Protein AF-0000000084969282 (afdb_homodimer)

pLDDT: mean 76.62, std 29.3, range [14.98, 98.75]

Foldseek 3Di:
DDDDDDDDDDDPDPDDYDDDDDDDPPDPPPPDPPPPPPPPPPPPPPPPPPVVPDDPLRVVLVVLVVVLVVLVVDDQDFDPVLVVCCVVLQWDWDDDAPAQKIWIWHQDPVQRWIKIKIFGLVLLVQQPQPDVVVVVPPDVVVVVVNVVRRWGWMKMWTADPVQQKIKIWIWTQDNNQLFTDTQAIDMGNHVVVQVVCCVPPVDNDDPVDDRHDGLVPDDPVVNVVVVVVCVVSVNGSSVSVSSSSVSVSSVSVNVSVVSVVSSVVSD/DDDDDDDDDDDDDPDDDDDDDDDDDDCPPPPPPPPPPPPPPPVPVPVPPPPPPDDPLRVVLVVLVVVLVVLVVDDQDFDPLLVVCCVPLQWDWDDDAPAQKIW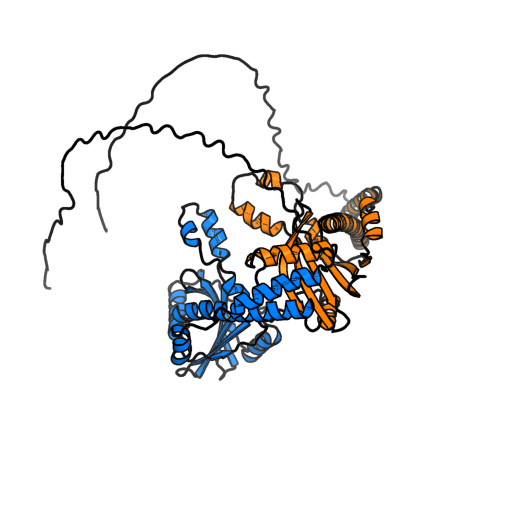IWHQDPVQRKIKIKIFGLVLLQQQPQPVVVVVVPPDVVCNVVNVVSNWGWMKMWTADPVQQKIKIWIWTQHNNQLFTDTFFIDMGNHNVVQVVCCVPPVDNDDPPDDRHDGLVPDDPVVNVVVVVVCVVSVNGSSVSVSSNSVSVSSVSVNVSVVSVVSSVVSD

Solvent-accessible surface area (backbone atoms only — not comparable to full-atom values): 31463 Å² total; per-residue (Å²): 135,84,85,73,89,79,90,81,87,87,78,88,80,81,73,85,88,88,86,89,87,92,78,86,71,82,78,74,80,73,73,76,72,76,77,72,74,71,72,75,69,75,73,67,75,70,71,68,74,68,69,83,85,60,49,58,46,55,55,36,32,52,48,39,49,51,51,45,53,54,57,67,71,46,86,86,71,76,56,66,70,53,55,50,43,41,71,70,70,57,46,41,82,48,72,51,92,67,39,30,51,36,35,35,40,29,72,38,85,89,78,66,28,37,38,36,38,36,38,40,33,68,50,53,68,62,31,79,70,70,67,62,73,62,52,68,53,81,63,64,65,62,42,55,64,52,57,69,65,35,53,19,65,35,35,37,34,42,33,34,75,90,74,34,26,26,44,37,32,42,25,30,36,35,73,87,72,24,35,78,41,69,49,32,50,35,76,34,77,48,33,64,61,48,51,49,37,34,76,74,62,71,45,89,69,60,90,86,52,85,62,54,62,60,39,84,73,47,57,66,69,59,48,51,50,53,51,50,52,34,41,75,72,56,60,39,48,67,45,39,45,40,52,55,53,49,29,53,48,50,48,52,54,50,45,54,53,46,38,53,51,51,35,56,69,50,96,128,88,77,72,91,75,86,85,73,92,81,72,93,70,87,83,79,84,78,94,80,89,76,89,67,82,67,78,76,72,75,76,73,77,74,73,72,74,69,75,67,71,76,59,83,63,75,60,75,63,60,90,86,59,51,73,47,54,55,52,34,52,54,38,52,52,50,44,53,54,55,69,69,46,86,86,70,77,56,66,71,51,55,49,44,42,72,70,68,57,46,40,83,50,70,52,91,96,54,55,58,36,36,35,39,28,70,38,84,88,78,66,27,36,38,36,39,39,38,40,32,67,51,55,69,61,29,78,75,72,62,64,70,60,57,67,55,81,62,63,61,66,46,55,62,50,51,65,59,37,47,22,66,36,37,38,37,42,33,35,74,90,75,34,27,26,44,37,33,42,25,31,36,34,70,90,72,26,36,78,41,71,49,32,48,36,74,35,80,50,32,65,63,47,52,49,38,33,76,73,64,70,44,90,73,63,92,53,44,50,61,51,59,61,38,85,74,46,57,68,68,54,48,52,34,53,52,50,35,35,40,75,71,57,60,38,48,67,46,40,45,40,51,54,54,48,30,53,46,50,48,52,54,50,50,55,53,46,38,54,51,51,37,60,71,50,103

Organism: Candida orthopsilosis (strain 90-125)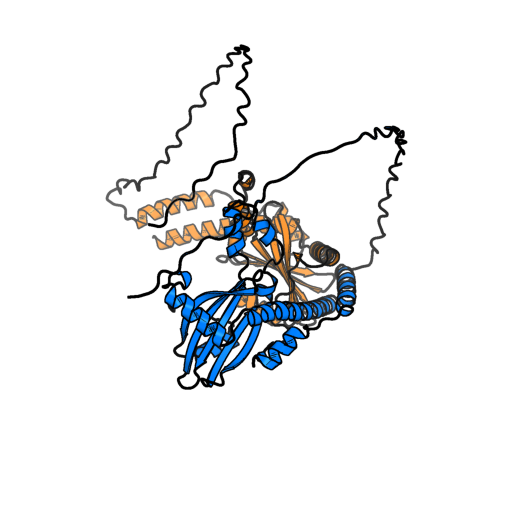 (NCBI:txid1136231)

Sequence (534 aa):
MLKSLPSSLRSVAAKRIATQSSRLRSGTMLKSCPKAITTITTRSFHQTSIMFNQTPESALNEVVKAESKISEAIPNELDQVYQEFLNTSGFEVVSTPGTASVELVKKDADTGNILHVYFDIDEVTDIPTEDLAALESGDLEEEANQLDQLLCNVKILVENPSNNSGLFLNLFLQNTESSFMIDFVNVQEDVRSFIKSIKEENEFIDKFKYQGPKFAELDESLQTEFENYLVAKGIDNELADFIVAFSDYKEEGEYRTWLNAVSKFLNMLKSLPSSLRSVAAKRIATQSSRLRSGTMLKSCPKAITTITTRSFHQTSIMFNQTPESALNEVVKAESKISEAIPNELDQVYQEFLNTSGFEVVSTPGTASVELVKKDADTGNILHVYFDIDEVTDIPTEDLAALESGDLEEEANQLDQLLCNVKILVENPSNNSGLFLNLFLQNTESSFMIDFVNVQEDVRSFIKSIKEENEFIDKFKYQGPKFAELDESLQTEFENYLVAKGIDNELADFIVAFSDYKEEGEYRTWLNAVSKFLN

Nearest PDB structures (foldseek):
  1yqf-assembly2_E  TM=8.263E-01  e=1.723E-11  Leishmania major
  1yqf-assembly1_B  TM=8.469E-01  e=6.839E-11  Leishmania major
  7pkq-assembly1_N  TM=7.859E-01  e=2.700E-09  Chlamydomonas reinhardtii
  8pn5-assembly4_D  TM=2.926E-01  e=3.239E+00  Bacillus cereus
  8pmu-assembly1_A  TM=2.812E-01  e=5.128E+00  Bacillus cereus

InterPro domains:
  IPR003428 Mitochondrial glycoprotein [PF02330] (64-266)
  IPR003428 Mitochondrial glycoprotein [PTHR10826] (8-266)
  IPR036561 Mitochondrial glycoprotein superfamily [G3DSA:3.10.280.10] (51-266)
  IPR036561 Mitochondrial glycoprotein superfamily [SSF54529] (55-267)

Radius of gyration: 33.22 Å; Cα contacts (8 Å, |Δi|>4): 623; chains: 2; bounding box: 79×100×92 Å

Structure (mmCIF, N/CA/C/O backbone):
data_AF-0000000084969282-model_v1
#
loop_
_entity.id
_entity.type
_entity.pdbx_description
1 polymer 'Mam33 mitochondrial acidic matrix protein'
#
loop_
_atom_site.group_PDB
_atom_site.id
_atom_site.type_symbol
_atom_site.label_atom_id
_atom_site.label_alt_id
_atom_site.label_comp_id
_atom_site.label_asym_id
_atom_site.label_entity_id
_atom_site.label_seq_id
_atom_site.pdbx_PDB_ins_code
_atom_site.Cartn_x
_atom_site.Cartn_y
_atom_site.Cartn_z
_atom_site.occupancy
_atom_site.B_iso_or_equiv
_atom_site.auth_seq_id
_atom_site.auth_comp_id
_atom_site.auth_asym_id
_atom_site.auth_atom_id
_atom_site.pdbx_PDB_model_num
ATOM 1 N N . MET A 1 1 ? -34 -64.125 0.809 1 17.28 1 MET A N 1
ATOM 2 C CA . MET A 1 1 ? -34.156 -64.562 2.199 1 17.28 1 MET A CA 1
ATOM 3 C C . MET A 1 1 ? -32.875 -64.312 2.994 1 17.28 1 MET A C 1
ATOM 5 O O . MET A 1 1 ? -32.938 -64.062 4.199 1 17.28 1 MET A O 1
ATOM 9 N N . LEU A 1 2 ? -31.766 -64.625 2.547 1 14.98 2 LEU A N 1
ATOM 10 C CA . LEU A 1 2 ? -30.953 -65.375 3.502 1 14.98 2 LEU A CA 1
ATOM 11 C C . LEU A 1 2 ? -30.281 -64.375 4.5 1 14.98 2 LEU A C 1
ATOM 13 O O . LEU A 1 2 ? -30.141 -63.219 4.227 1 14.98 2 LEU A O 1
ATOM 17 N N . LYS A 1 3 ? -28.812 -64.562 4.695 1 17.89 3 LYS A N 1
ATOM 18 C CA . LYS A 1 3 ? -28.094 -65.062 5.863 1 17.89 3 LYS A CA 1
ATOM 19 C C . LYS A 1 3 ? -27.719 -63.938 6.797 1 17.89 3 LYS A C 1
ATOM 21 O O . LYS A 1 3 ? -27.438 -62.812 6.344 1 17.89 3 LYS A O 1
ATOM 26 N N . SER A 1 4 ? -27.656 -64.125 8.078 1 18.03 4 SER A N 1
ATOM 27 C CA . SER A 1 4 ? -27.703 -63.781 9.5 1 18.03 4 SER A CA 1
ATOM 28 C C . SER A 1 4 ? -26.344 -63.312 10.008 1 18.03 4 SER A C 1
ATOM 30 O O . SER A 1 4 ? -26.172 -63.094 11.203 1 18.03 4 SER A O 1
ATOM 32 N N . LEU A 1 5 ? -25.344 -62.938 9.203 1 20.89 5 LEU A N 1
ATOM 33 C CA . LEU A 1 5 ? -24.109 -63.312 9.875 1 20.89 5 LEU A CA 1
ATOM 34 C C . LEU A 1 5 ? -23.922 -62.531 11.164 1 20.89 5 LEU A C 1
ATOM 36 O O . LEU A 1 5 ? -24.047 -61.312 11.164 1 20.89 5 LEU A O 1
ATOM 40 N N . PRO A 1 6 ? -23.578 -63.219 12.32 1 19.61 6 PRO A N 1
ATOM 41 C CA . PRO A 1 6 ? -23.625 -63.125 13.781 1 19.61 6 PRO A CA 1
ATOM 42 C C . PRO A 1 6 ? -22.609 -62.125 14.32 1 19.61 6 PRO A C 1
ATOM 44 O O . PRO A 1 6 ? -22.984 -61.188 15.055 1 19.61 6 PRO A O 1
ATOM 47 N N . SER A 1 7 ? -21.359 -62.594 14.695 1 18.89 7 SER A N 1
ATOM 48 C CA . SER A 1 7 ? -20.906 -62.844 16.062 1 18.89 7 SER A CA 1
ATOM 49 C C . SER A 1 7 ? -20.172 -61.625 16.641 1 18.89 7 SER A C 1
ATOM 51 O O . SER A 1 7 ? -19.797 -60.719 15.898 1 18.89 7 SER A O 1
ATOM 53 N N . SER A 1 8 ? -19.172 -61.781 17.719 1 17.62 8 SER A N 1
ATOM 54 C CA . SER A 1 8 ? -18.938 -61.594 19.156 1 17.62 8 SER A CA 1
ATOM 55 C C . SER A 1 8 ? -17.781 -60.656 19.406 1 17.62 8 SER A C 1
ATOM 57 O O . SER A 1 8 ? -17.734 -59.969 20.438 1 17.62 8 SER A O 1
ATOM 59 N N . LEU A 1 9 ? -16.609 -60.531 18.578 1 17.75 9 LEU A N 1
ATOM 60 C CA . LEU A 1 9 ? -15.414 -60.75 19.375 1 17.75 9 LEU A CA 1
ATOM 61 C C . LEU A 1 9 ? -15.148 -59.562 20.297 1 17.75 9 LEU A C 1
ATOM 63 O O . LEU A 1 9 ? -15.648 -58.469 20.078 1 17.75 9 LEU A O 1
ATOM 67 N N . ARG A 1 10 ? -13.734 -59.312 20.688 1 17.91 10 ARG A N 1
ATOM 68 C CA . ARG A 1 10 ? -12.844 -59.406 21.828 1 17.91 10 ARG A CA 1
ATOM 69 C C . ARG A 1 10 ? -12.609 -58.031 22.453 1 17.91 10 ARG A C 1
ATOM 71 O O . ARG A 1 10 ? -12.5 -57.031 21.734 1 17.91 10 ARG A O 1
ATOM 78 N N . SER A 1 11 ? -12.617 -57.906 23.859 1 19.11 11 SER A N 1
ATOM 79 C CA . SER A 1 11 ? -12.68 -57.188 25.125 1 19.11 11 SER A CA 1
ATOM 80 C C . SER A 1 11 ? -11.352 -56.5 25.438 1 19.11 11 SER A C 1
ATOM 82 O O . SER A 1 11 ? -11.055 -56.219 26.609 1 19.11 11 SER A O 1
ATOM 84 N N . VAL A 1 12 ? -10.586 -55.844 24.484 1 19.59 12 VAL A N 1
ATOM 85 C CA . VAL A 1 12 ? -9.188 -55.594 24.797 1 19.59 12 VAL A CA 1
ATOM 86 C C . VAL A 1 12 ? -9.086 -54.688 26.047 1 19.59 12 VAL A C 1
ATOM 88 O O . VAL A 1 12 ? -9.586 -53.562 26.062 1 19.59 12 VAL A O 1
ATOM 91 N N . ALA A 1 13 ? -8.695 -55.281 27.25 1 17.56 13 ALA A N 1
ATOM 92 C CA . ALA A 1 13 ? -8.523 -55.031 28.688 1 17.56 13 ALA A CA 1
ATOM 93 C C . ALA A 1 13 ? -7.422 -54 28.938 1 17.56 13 ALA A C 1
ATOM 95 O O . ALA A 1 13 ? -6.25 -54.25 28.656 1 17.56 13 ALA A O 1
ATOM 96 N N . ALA A 1 14 ? -7.582 -52.656 28.953 1 17.25 14 ALA A N 1
ATOM 97 C CA . ALA A 1 14 ? -6.766 -51.469 29.188 1 17.25 14 ALA A CA 1
ATOM 98 C C . ALA A 1 14 ? -6.191 -51.469 30.594 1 17.25 14 ALA A C 1
ATOM 100 O O . ALA A 1 14 ? -5.57 -50.469 31.016 1 17.25 14 ALA A O 1
ATOM 101 N N . LYS A 1 15 ? -6.621 -52.312 31.578 1 16.92 15 LYS A N 1
ATOM 102 C CA . LYS A 1 15 ? -6.664 -51.688 32.906 1 16.92 15 LYS A CA 1
ATOM 103 C C . LYS A 1 15 ? -5.262 -51.406 33.438 1 16.92 15 LYS A C 1
ATOM 105 O O . LYS A 1 15 ? -5.027 -50.375 34.062 1 16.92 15 LYS A O 1
ATOM 110 N N . ARG A 1 16 ? -4.234 -52.438 33.5 1 17.81 16 ARG A N 1
ATOM 111 C CA . ARG A 1 16 ? -3.916 -52.781 34.875 1 17.81 16 ARG A CA 1
ATOM 112 C C . ARG A 1 16 ? -2.996 -51.75 35.5 1 17.81 16 ARG A C 1
ATOM 114 O O . ARG A 1 16 ? -2.465 -50.875 34.812 1 17.81 16 ARG A O 1
ATOM 121 N N . ILE A 1 17 ? -1.659 -52.219 36.062 1 16.92 17 ILE A N 1
ATOM 122 C CA . ILE A 1 17 ? -1.224 -52.562 37.406 1 16.92 17 ILE A CA 1
ATOM 123 C C . ILE A 1 17 ? -0.337 -51.438 37.969 1 16.92 17 ILE A C 1
ATOM 125 O O . ILE A 1 17 ? 0.242 -50.656 37.188 1 16.92 17 ILE A O 1
ATOM 129 N N . ALA A 1 18 ? 0.664 -51.906 38.969 1 17.53 18 ALA A N 1
ATOM 130 C CA . ALA A 1 18 ? 0.952 -51.844 40.375 1 17.53 18 ALA A CA 1
ATOM 131 C C . ALA A 1 18 ? 2 -50.781 40.688 1 17.53 18 ALA A C 1
ATOM 133 O O . ALA A 1 18 ? 1.861 -49.625 40.281 1 17.53 18 ALA A O 1
ATOM 134 N N . THR A 1 19 ? 3.242 -51.312 41.25 1 16.89 19 THR A N 1
ATOM 135 C CA . THR A 1 19 ? 3.721 -51.281 42.625 1 16.89 19 THR A CA 1
ATOM 136 C C . THR A 1 19 ? 4.754 -50.156 42.812 1 16.89 19 THR A C 1
ATOM 138 O O . THR A 1 19 ? 4.641 -49.375 43.719 1 16.89 19 THR A O 1
ATOM 141 N N . GLN A 1 20 ? 6.211 -50.5 42.781 1 16.86 20 GLN A N 1
ATOM 142 C CA . GLN A 1 20 ? 7.031 -50.594 43.969 1 16.86 20 GLN A CA 1
ATOM 143 C C . GLN A 1 20 ? 7.691 -49.25 44.281 1 16.86 20 GLN A C 1
ATOM 145 O O . GLN A 1 20 ? 7.742 -48.344 43.406 1 16.86 20 GLN A O 1
ATOM 150 N N . SER A 1 21 ? 9.211 -49.281 44.719 1 17.48 21 SER A N 1
ATOM 151 C CA . SER A 1 21 ? 9.914 -49.156 45.969 1 17.48 21 SER A CA 1
ATOM 152 C C . SER A 1 21 ? 10.539 -47.75 46.125 1 17.48 21 SER A C 1
ATOM 154 O O . SER A 1 21 ? 9.836 -46.75 46.094 1 17.48 21 SER A O 1
ATOM 156 N N . SER A 1 22 ? 12.031 -47.75 46.188 1 17.64 22 SER A N 1
ATOM 157 C CA . SER A 1 22 ? 12.93 -47.469 47.312 1 17.64 22 SER A CA 1
ATOM 158 C C . SER A 1 22 ? 13.297 -46 47.375 1 17.64 22 SER A C 1
ATOM 160 O O . SER A 1 22 ? 13.102 -45.25 46.406 1 17.64 22 SER A O 1
ATOM 162 N N . ARG A 1 23 ? 14.555 -45.75 48.219 1 18.66 23 ARG A N 1
ATOM 163 C CA . ARG A 1 23 ? 15.008 -45.031 49.406 1 18.66 23 ARG A CA 1
ATOM 164 C C . ARG A 1 23 ? 15.648 -43.688 49 1 18.66 23 ARG A C 1
ATOM 166 O O . ARG A 1 23 ? 15.586 -42.719 49.75 1 18.66 23 ARG A O 1
ATOM 173 N N . LEU A 1 24 ? 16.641 -43.688 48.031 1 18.84 24 LEU A N 1
ATOM 174 C CA . LEU A 1 24 ? 17.922 -43.188 48.5 1 18.84 24 LEU A CA 1
ATOM 175 C C . LEU A 1 24 ? 17.875 -41.656 48.656 1 18.84 24 LEU A C 1
ATOM 177 O O . LEU A 1 24 ? 17.469 -40.969 47.75 1 18.84 24 LEU A O 1
ATOM 181 N N . ARG A 1 25 ? 18.125 -41.219 49.938 1 19.2 25 ARG A N 1
ATOM 182 C CA . ARG A 1 25 ? 18.109 -39.969 50.719 1 19.2 25 ARG A CA 1
ATOM 183 C C . ARG A 1 25 ? 19.219 -39.031 50.25 1 19.2 25 ARG A C 1
ATOM 185 O O . ARG A 1 25 ? 19.531 -38.031 50.906 1 19.2 25 ARG A O 1
ATOM 192 N N . SER A 1 26 ? 19.875 -39.281 49.031 1 21.42 26 SER A N 1
ATOM 193 C CA . SER A 1 26 ? 21.188 -38.625 49.125 1 21.42 26 SER A CA 1
ATOM 194 C C . SER A 1 26 ? 21.047 -37.156 49.5 1 21.42 26 SER A C 1
ATOM 196 O O . SER A 1 26 ? 20 -36.562 49.281 1 21.42 26 SER A O 1
ATOM 198 N N . GLY A 1 27 ? 22.172 -36.719 50.312 1 20.98 27 GLY A N 1
ATOM 199 C CA . GLY A 1 27 ? 22.656 -35.656 51.188 1 20.98 27 GLY A CA 1
ATOM 200 C C . GLY A 1 27 ? 22.734 -34.312 50.5 1 20.98 27 GLY A C 1
ATOM 201 O O . GLY A 1 27 ? 23.062 -34.25 49.312 1 20.98 27 GLY A O 1
ATOM 202 N N . THR A 1 28 ? 22.047 -33.375 51.094 1 23.94 28 THR A N 1
ATOM 203 C CA . THR A 1 28 ? 21.688 -31.984 50.781 1 23.94 28 THR A CA 1
ATOM 204 C C . THR A 1 28 ? 22.922 -31.094 50.844 1 23.94 28 THR A C 1
ATOM 206 O O . THR A 1 28 ? 22.812 -29.875 50.844 1 23.94 28 THR A O 1
ATOM 209 N N . MET A 1 29 ? 24.219 -31.656 50.406 1 23.62 29 MET A N 1
ATOM 210 C CA . MET A 1 29 ? 25.25 -30.703 50.781 1 23.62 29 MET A CA 1
ATOM 211 C C . MET A 1 29 ? 24.938 -29.328 50.188 1 23.62 29 MET A C 1
ATOM 213 O O . MET A 1 29 ? 24.641 -29.203 49 1 23.62 29 MET A O 1
ATOM 217 N N . LEU A 1 30 ? 24.547 -28.469 51.062 1 25.11 30 LEU A N 1
ATOM 218 C CA . LEU A 1 30 ? 24.188 -27.062 50.969 1 25.11 30 LEU A CA 1
ATOM 219 C C . LEU A 1 30 ? 25.359 -26.234 50.469 1 25.11 30 LEU A C 1
ATOM 221 O O . LEU A 1 30 ? 26.344 -26.031 51.188 1 25.11 30 LEU A O 1
ATOM 225 N N . LYS A 1 31 ? 26.031 -26.703 49.344 1 23.48 31 LYS A N 1
ATOM 226 C CA . LYS A 1 31 ? 27.188 -25.906 48.969 1 23.48 31 LYS A CA 1
ATOM 227 C C . LYS A 1 31 ? 26.859 -24.422 48.969 1 23.48 31 LYS A C 1
ATOM 229 O O . LYS A 1 31 ? 25.797 -24.016 48.5 1 23.48 31 LYS A O 1
ATOM 234 N N . SER A 1 32 ? 27.531 -23.719 49.875 1 26.09 32 SER A N 1
ATOM 235 C CA . SER A 1 32 ? 27.641 -22.297 50.188 1 26.09 32 SER A CA 1
ATOM 236 C C . SER A 1 32 ? 27.953 -21.484 48.938 1 26.09 32 SER A C 1
ATOM 238 O O . SER A 1 32 ? 28.906 -21.781 48.219 1 26.09 32 SER A O 1
ATOM 240 N N . CYS A 1 33 ? 26.984 -21.109 48.219 1 26.92 33 CYS A N 1
ATOM 241 C CA . CYS A 1 33 ? 27.125 -20.328 47 1 26.92 33 CYS A CA 1
ATOM 242 C C . CYS A 1 33 ? 27.922 -19.047 47.25 1 26.92 33 CYS A C 1
ATOM 244 O O . CYS A 1 33 ? 27.516 -18.219 48.062 1 26.92 33 CYS A O 1
ATOM 246 N N . PRO A 1 34 ? 29.312 -19.203 47.156 1 28.44 34 PRO A N 1
ATOM 247 C CA . PRO A 1 34 ? 30.062 -17.953 47.344 1 28.44 34 PRO A CA 1
ATOM 248 C C . PRO A 1 34 ? 29.469 -16.781 46.562 1 28.44 34 PRO A C 1
ATOM 250 O O . PRO A 1 34 ? 28.859 -16.984 45.5 1 28.44 34 PRO A O 1
ATOM 253 N N . LYS A 1 35 ? 29.047 -15.766 47.312 1 27.69 35 LYS A N 1
ATOM 254 C CA . LYS A 1 35 ? 28.547 -14.469 46.906 1 27.69 35 LYS A CA 1
ATOM 255 C C . LYS A 1 35 ? 29.516 -13.781 45.938 1 27.69 35 LYS A C 1
ATOM 257 O O . LYS A 1 35 ? 30.578 -13.32 46.375 1 27.69 35 LYS A O 1
ATOM 262 N N . ALA A 1 36 ? 29.969 -14.5 44.812 1 29.56 36 ALA A N 1
ATOM 263 C CA . ALA A 1 36 ? 30.828 -13.719 43.938 1 29.56 36 ALA A CA 1
ATOM 264 C C . ALA A 1 36 ? 30.281 -12.312 43.719 1 29.56 36 ALA A C 1
ATOM 266 O O . ALA A 1 36 ? 29.109 -12.141 43.375 1 29.56 36 ALA A O 1
ATOM 267 N N . ILE A 1 37 ? 30.766 -11.406 44.5 1 30.38 37 ILE A N 1
ATOM 268 C CA . ILE A 1 37 ? 30.625 -9.961 44.344 1 30.38 37 ILE A CA 1
ATOM 269 C C . ILE A 1 37 ? 30.859 -9.578 42.875 1 30.38 37 ILE A C 1
ATOM 271 O O . ILE A 1 37 ? 31.938 -9.805 42.344 1 30.38 37 ILE A O 1
ATOM 275 N N . THR A 1 38 ? 29.906 -10.023 42.031 1 29.92 38 THR A N 1
ATOM 276 C CA . THR A 1 38 ? 30.062 -9.578 40.656 1 29.92 38 THR A CA 1
ATOM 277 C C . THR A 1 38 ? 30.328 -8.078 40.594 1 29.92 38 THR A C 1
ATOM 279 O O . THR A 1 38 ? 29.516 -7.285 41.094 1 29.92 38 THR A O 1
ATOM 282 N N . THR A 1 39 ? 31.609 -7.77 40.781 1 33.53 39 THR A N 1
ATOM 283 C CA . THR A 1 39 ? 32.031 -6.41 40.438 1 33.53 39 THR A CA 1
ATOM 284 C C . THR A 1 39 ? 31.359 -5.926 39.156 1 33.53 39 THR A C 1
ATOM 286 O O . THR A 1 39 ? 31.391 -6.605 38.156 1 33.53 39 THR A O 1
ATOM 289 N N . ILE A 1 40 ? 30.297 -5.23 39.375 1 31.69 40 ILE A N 1
ATOM 290 C CA . ILE A 1 40 ? 29.656 -4.48 38.281 1 31.69 40 ILE A CA 1
ATOM 291 C C . ILE A 1 40 ? 30.703 -3.66 37.531 1 31.69 40 ILE A C 1
ATOM 293 O O . ILE A 1 40 ? 31.281 -2.725 38.094 1 31.69 40 ILE A O 1
ATOM 297 N N . THR A 1 41 ? 31.672 -4.379 36.875 1 33.47 41 THR A N 1
ATOM 298 C CA . THR A 1 41 ? 32.438 -3.518 35.969 1 33.47 41 THR A CA 1
ATOM 299 C C . THR A 1 41 ? 31.531 -2.59 35.188 1 33.47 41 THR A C 1
ATOM 301 O O . THR A 1 41 ? 30.562 -3.039 34.594 1 33.47 41 THR A O 1
ATOM 304 N N . THR A 1 42 ? 31.391 -1.4 35.688 1 31.56 42 THR A N 1
ATOM 305 C CA . THR A 1 42 ? 30.828 -0.305 34.906 1 31.56 42 THR A CA 1
ATOM 306 C C . THR A 1 42 ? 31.391 -0.292 33.5 1 31.56 42 THR A C 1
ATOM 308 O O . THR A 1 42 ? 32.594 -0.113 33.312 1 31.56 42 THR A O 1
ATOM 311 N N . ARG A 1 43 ? 30.906 -1.253 32.688 1 33.34 43 ARG A N 1
ATOM 312 C CA . ARG A 1 43 ? 31.234 -1.136 31.281 1 33.34 43 ARG A CA 1
ATOM 313 C C . ARG A 1 43 ? 31.172 0.317 30.812 1 33.34 43 ARG A C 1
ATOM 315 O O . ARG A 1 43 ? 30.156 0.982 30.984 1 33.34 43 ARG A O 1
ATOM 322 N N . SER A 1 44 ? 32.312 0.951 30.938 1 34.28 44 SER A N 1
ATOM 323 C CA . SER A 1 44 ? 32.5 2.227 30.25 1 34.28 44 SER A CA 1
ATOM 324 C C . SER A 1 44 ? 31.891 2.195 28.844 1 34.28 44 SER A C 1
ATOM 326 O O . SER A 1 44 ? 32.125 1.243 28.094 1 34.28 44 SER A O 1
ATOM 328 N N . PHE A 1 45 ? 30.719 2.676 28.734 1 34.81 45 PHE A N 1
ATOM 329 C CA . PHE A 1 45 ? 30.219 2.955 27.406 1 34.81 45 PHE A CA 1
ATOM 330 C C . PHE A 1 45 ? 31.328 3.477 26.5 1 34.81 45 PHE A C 1
ATOM 332 O O . PHE A 1 45 ? 31.812 4.594 26.688 1 34.81 45 PHE A O 1
ATOM 339 N N . HIS A 1 46 ? 32.219 2.584 26.141 1 33.31 46 HIS A N 1
ATOM 340 C CA . HIS A 1 46 ? 33.062 3.02 25.016 1 33.31 46 HIS A CA 1
ATOM 341 C C . HIS A 1 46 ? 32.219 3.801 24 1 33.31 46 HIS A C 1
ATOM 343 O O . HIS A 1 46 ? 31.25 3.285 23.453 1 33.31 46 HIS A O 1
ATOM 349 N N . GLN A 1 47 ? 32 5.016 24.219 1 32.47 47 GLN A N 1
ATOM 350 C CA . GLN A 1 47 ? 31.625 5.855 23.094 1 32.47 47 GLN A CA 1
ATOM 351 C C . GLN A 1 47 ? 32.406 5.5 21.844 1 32.47 47 GLN A C 1
ATOM 353 O O . GLN A 1 47 ? 33.625 5.746 21.766 1 32.47 47 GLN A O 1
ATOM 358 N N . THR A 1 48 ? 32.312 4.285 21.266 1 36.12 48 THR A N 1
ATOM 359 C CA . THR A 1 48 ? 32.844 4.211 19.922 1 36.12 48 THR A CA 1
ATOM 360 C C . THR A 1 48 ? 32.844 5.586 19.25 1 36.12 48 THR A C 1
ATOM 362 O O . THR A 1 48 ? 31.844 6.312 19.344 1 36.12 48 THR A O 1
ATOM 365 N N . SER A 1 49 ? 33.938 6.184 19.078 1 37.16 49 SER A N 1
ATOM 366 C CA . SER A 1 49 ? 34.156 7.336 18.203 1 37.16 49 SER A CA 1
ATOM 367 C C . SER A 1 49 ? 33.188 7.297 17 1 37.16 49 SER A C 1
ATOM 369 O O . SER A 1 49 ? 33.188 6.328 16.234 1 37.16 49 SER A O 1
ATOM 371 N N . ILE A 1 50 ? 31.938 7.641 17.094 1 41.75 50 ILE A N 1
ATOM 372 C CA . ILE A 1 50 ? 31.203 8.047 15.898 1 41.75 50 ILE A CA 1
ATOM 373 C C . ILE A 1 50 ? 32.188 8.492 14.812 1 41.75 50 ILE A C 1
ATOM 375 O O . ILE A 1 50 ? 32.969 9.43 15.016 1 41.75 50 ILE A O 1
ATOM 379 N N . MET A 1 51 ? 32.875 7.727 14.242 1 41.5 51 MET A N 1
ATOM 380 C CA . MET A 1 51 ? 33.656 8.227 13.117 1 41.5 51 MET A CA 1
ATOM 381 C C . MET A 1 51 ? 33.031 9.5 12.547 1 41.5 51 MET A C 1
ATOM 383 O O . MET A 1 51 ? 31.906 9.492 12.086 1 41.5 51 MET A O 1
ATOM 387 N N . PHE A 1 52 ? 33.188 10.664 13.055 1 50.75 52 PHE A N 1
ATOM 388 C CA . PHE A 1 52 ? 32.875 12.086 12.93 1 50.75 52 PHE A CA 1
ATOM 389 C C . PHE A 1 52 ? 32.5 12.43 11.5 1 50.75 52 PHE A C 1
ATOM 391 O O . PHE A 1 52 ? 31.625 13.281 11.281 1 50.75 52 PHE A O 1
ATOM 398 N N . ASN A 1 53 ? 33.188 11.789 10.398 1 64.31 53 ASN A N 1
ATOM 399 C CA . ASN A 1 53 ? 33.125 12.344 9.047 1 64.31 53 ASN A CA 1
ATOM 400 C C . ASN A 1 53 ? 32.125 11.57 8.188 1 64.31 53 ASN A C 1
ATOM 402 O O . ASN A 1 53 ? 32.156 11.68 6.957 1 64.31 53 ASN A O 1
ATOM 406 N N . GLN A 1 54 ? 31.344 10.695 8.812 1 88.19 54 GLN A N 1
ATOM 407 C CA . GLN A 1 54 ? 30.516 9.914 7.902 1 88.19 54 GLN A CA 1
ATOM 408 C C . GLN A 1 54 ? 29.141 10.555 7.723 1 88.19 54 GLN A C 1
ATOM 410 O O . GLN A 1 54 ? 28.484 10.906 8.703 1 88.19 54 GLN A O 1
ATOM 415 N N . THR A 1 55 ? 28.797 10.75 6.578 1 95.31 55 THR A N 1
ATOM 416 C CA . THR A 1 55 ? 27.469 11.281 6.266 1 95.31 55 THR A CA 1
ATOM 417 C C . THR A 1 55 ? 26.391 10.234 6.539 1 95.31 55 THR A C 1
ATOM 419 O O . THR A 1 55 ? 26.688 9.039 6.586 1 95.31 55 THR A O 1
ATOM 422 N N . PRO A 1 56 ? 25.188 10.648 6.82 1 96.62 56 PRO A N 1
ATOM 423 C CA . PRO A 1 56 ? 24.094 9.695 6.988 1 96.62 56 PRO A CA 1
ATOM 424 C C . PRO A 1 56 ? 23.969 8.727 5.816 1 96.62 56 PRO A C 1
ATOM 426 O O . PRO A 1 56 ? 23.672 7.547 6.012 1 96.62 56 PRO A O 1
ATOM 429 N N . GLU A 1 57 ? 24.203 9.188 4.609 1 97.31 57 GLU A N 1
ATOM 430 C CA . GLU A 1 57 ? 24.141 8.352 3.418 1 97.31 57 GLU A CA 1
ATOM 431 C C . GLU A 1 57 ? 25.188 7.234 3.48 1 97.31 57 GLU A C 1
ATOM 433 O O . GLU A 1 57 ? 24.875 6.074 3.217 1 97.31 57 GLU A O 1
ATOM 438 N N . SER A 1 58 ? 26.406 7.625 3.822 1 97.38 58 SER A N 1
ATOM 439 C CA . SER A 1 58 ? 27.5 6.656 3.842 1 97.38 58 SER A CA 1
ATOM 440 C C . SER A 1 58 ? 27.297 5.625 4.945 1 97.38 58 SER A C 1
ATOM 442 O O . SER A 1 58 ? 27.625 4.445 4.766 1 97.38 58 SER A O 1
ATOM 444 N N . ALA A 1 59 ? 26.797 6.094 6.059 1 97.62 59 ALA A N 1
ATOM 445 C CA . ALA A 1 59 ? 26.547 5.18 7.168 1 97.62 59 ALA A CA 1
ATOM 446 C C . ALA A 1 59 ? 25.484 4.141 6.789 1 97.62 59 ALA A C 1
ATOM 448 O O . ALA A 1 59 ? 25.688 2.943 7.008 1 97.62 59 ALA A O 1
ATOM 449 N N . LEU A 1 60 ? 24.391 4.57 6.23 1 98.31 60 LEU A N 1
ATOM 450 C CA . LEU A 1 60 ? 23.328 3.666 5.797 1 98.31 60 LEU A CA 1
ATOM 451 C C . LEU A 1 60 ? 23.828 2.742 4.688 1 98.31 60 LEU A C 1
ATOM 453 O O . LEU A 1 60 ? 23.547 1.54 4.707 1 98.31 60 LEU A O 1
ATOM 457 N N . ASN A 1 61 ? 24.594 3.246 3.801 1 98.38 61 ASN A N 1
ATOM 458 C CA . ASN A 1 61 ? 25.094 2.453 2.682 1 98.38 61 ASN A CA 1
ATOM 459 C C . ASN A 1 61 ? 26.016 1.332 3.154 1 98.38 61 ASN A C 1
ATOM 461 O O . ASN A 1 61 ? 26.016 0.245 2.574 1 98.38 61 ASN A O 1
ATOM 465 N N . GLU A 1 62 ? 26.781 1.653 4.152 1 98.25 62 GLU A N 1
ATOM 466 C CA . GLU A 1 62 ? 27.672 0.625 4.691 1 98.25 62 GLU A CA 1
ATOM 467 C C . GLU A 1 62 ? 26.875 -0.577 5.195 1 98.25 62 GLU A C 1
ATOM 469 O O . GLU A 1 62 ? 27.25 -1.724 4.934 1 98.25 62 GLU A O 1
ATOM 474 N N . VAL A 1 63 ? 25.797 -0.296 5.902 1 98.5 63 VAL A N 1
ATOM 475 C CA . VAL A 1 63 ? 24.953 -1.363 6.441 1 98.5 63 VAL A CA 1
ATOM 476 C C . VAL A 1 63 ? 24.266 -2.104 5.301 1 98.5 63 VAL A C 1
ATOM 478 O O . VAL A 1 63 ? 24.156 -3.332 5.324 1 98.5 63 VAL A O 1
ATOM 481 N N . VAL A 1 64 ? 23.781 -1.388 4.301 1 98.62 64 VAL A N 1
ATOM 482 C CA . VAL A 1 64 ? 23.125 -1.967 3.137 1 98.62 64 VAL A CA 1
ATOM 483 C C . VAL A 1 64 ? 24.078 -2.891 2.396 1 98.62 64 VAL A C 1
ATOM 485 O O . VAL A 1 64 ? 23.719 -4.012 2.031 1 98.62 64 VAL A O 1
ATOM 488 N N . LYS A 1 65 ? 25.312 -2.422 2.25 1 98.31 65 LYS A N 1
ATOM 489 C CA . LYS A 1 65 ? 26.312 -3.215 1.556 1 98.31 65 LYS A CA 1
ATOM 490 C C . LYS A 1 65 ? 26.641 -4.484 2.332 1 98.31 65 LYS A C 1
ATOM 492 O O . LYS A 1 65 ? 26.828 -5.551 1.741 1 98.31 65 LYS A O 1
ATOM 497 N N . ALA A 1 66 ? 26.75 -4.324 3.59 1 98.06 66 ALA A N 1
ATOM 498 C CA . ALA A 1 66 ? 27 -5.5 4.422 1 98.06 66 ALA A CA 1
ATOM 499 C C . ALA A 1 66 ? 25.891 -6.527 4.273 1 98.06 66 ALA A C 1
ATOM 501 O O . ALA A 1 66 ? 26.156 -7.723 4.129 1 98.06 66 ALA A O 1
ATOM 502 N N . GLU A 1 67 ? 24.641 -6.074 4.348 1 98 67 GLU A N 1
ATOM 503 C CA . GLU A 1 67 ? 23.5 -6.953 4.184 1 98 67 GLU A CA 1
ATOM 504 C C . GLU A 1 67 ? 23.484 -7.59 2.795 1 98 67 GLU A C 1
ATOM 506 O O . GLU A 1 67 ? 23.156 -8.773 2.652 1 98 67 GLU A O 1
ATOM 511 N N . SER A 1 68 ? 23.859 -6.836 1.784 1 98 68 SER A N 1
ATOM 512 C CA . SER A 1 68 ? 23.922 -7.344 0.418 1 98 68 SER A CA 1
ATOM 513 C C . SER A 1 68 ? 24.906 -8.492 0.294 1 98 68 SER A C 1
ATOM 515 O O . SER A 1 68 ? 24.625 -9.516 -0.334 1 98 68 SER A O 1
ATOM 517 N N . LYS A 1 69 ? 26.047 -8.336 0.938 1 97.81 69 LYS A N 1
ATOM 518 C CA . LYS A 1 69 ? 27.062 -9.383 0.907 1 97.81 69 LYS A CA 1
ATOM 519 C C . LYS A 1 69 ? 26.547 -10.664 1.567 1 97.81 69 LYS A C 1
ATOM 521 O O . LYS A 1 69 ? 26.766 -11.758 1.047 1 97.81 69 LYS A O 1
ATOM 526 N N . ILE A 1 70 ? 25.859 -10.492 2.629 1 96.75 70 ILE A N 1
ATOM 527 C CA . ILE A 1 70 ? 25.312 -11.633 3.359 1 96.75 70 ILE A CA 1
ATOM 528 C C . ILE A 1 70 ? 24.266 -12.352 2.5 1 96.75 70 ILE A C 1
ATOM 530 O O . ILE A 1 70 ? 24.297 -13.578 2.375 1 96.75 70 ILE A O 1
ATOM 534 N N . SER A 1 71 ? 23.328 -11.609 1.954 1 95.88 71 SER A N 1
ATOM 535 C CA . SER A 1 71 ? 22.266 -12.18 1.148 1 95.88 71 SER A CA 1
ATOM 536 C C . SER A 1 71 ? 22.812 -12.898 -0.078 1 95.88 71 SER A C 1
ATOM 538 O O . SER A 1 71 ? 22.297 -13.953 -0.464 1 95.88 71 SER A O 1
ATOM 540 N N . GLU A 1 72 ? 23.875 -12.359 -0.646 1 95.75 72 GLU A N 1
ATOM 541 C CA . GLU A 1 72 ? 24.453 -12.93 -1.861 1 95.75 72 GLU A CA 1
ATOM 542 C C . GLU A 1 72 ? 25.188 -14.234 -1.568 1 95.75 72 GLU A C 1
ATOM 544 O O . GLU A 1 72 ? 25.312 -15.086 -2.449 1 95.75 72 GLU A O 1
ATOM 549 N N . ALA A 1 73 ? 25.609 -14.344 -0.368 1 96.44 73 ALA A N 1
ATOM 550 C CA . ALA A 1 73 ? 26.359 -15.539 0.015 1 96.44 73 ALA A CA 1
ATOM 551 C C . ALA A 1 73 ? 25.438 -16.734 0.201 1 96.44 73 ALA A C 1
ATOM 553 O O . ALA A 1 73 ? 25.891 -17.891 0.191 1 96.44 73 ALA A O 1
ATOM 554 N N . ILE A 1 74 ? 24.203 -16.484 0.422 1 95.44 74 ILE A N 1
ATOM 555 C CA . ILE A 1 74 ? 23.219 -17.547 0.62 1 95.44 74 ILE A CA 1
ATOM 556 C C . ILE A 1 74 ? 22.547 -17.891 -0.712 1 95.44 74 ILE A C 1
ATOM 558 O O . ILE A 1 74 ? 21.969 -17.031 -1.37 1 95.44 74 ILE A O 1
ATOM 562 N N . PRO A 1 75 ? 22.625 -19.078 -1.072 1 95.94 75 PRO A N 1
ATOM 563 C CA . PRO A 1 75 ? 22 -19.453 -2.346 1 95.94 75 PRO A CA 1
ATOM 564 C C . PRO A 1 75 ? 20.484 -19.25 -2.346 1 95.94 75 PRO A C 1
ATOM 566 O O . PRO A 1 75 ? 19.828 -19.469 -1.327 1 95.94 75 PRO A O 1
ATOM 569 N N . ASN A 1 76 ? 19.969 -18.719 -3.416 1 96.44 76 ASN A N 1
ATOM 570 C CA . ASN A 1 76 ? 18.547 -18.547 -3.65 1 96.44 76 ASN A CA 1
ATOM 571 C C . ASN A 1 76 ? 18.078 -19.359 -4.855 1 96.44 76 ASN A C 1
ATOM 573 O O . ASN A 1 76 ? 18.141 -18.875 -5.992 1 96.44 76 ASN A O 1
ATOM 577 N N . GLU A 1 77 ? 17.609 -20.562 -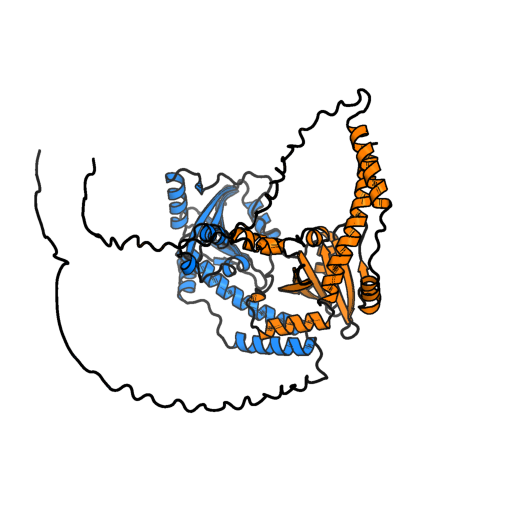4.531 1 96 77 GLU A N 1
ATOM 578 C CA . GLU A 1 77 ? 17.125 -21.453 -5.582 1 96 77 GLU A CA 1
ATOM 579 C C . GLU A 1 77 ? 15.773 -22.062 -5.219 1 96 77 GLU A C 1
ATOM 581 O O . GLU A 1 77 ? 15.492 -22.297 -4.043 1 96 77 GLU A O 1
ATOM 586 N N . LEU A 1 78 ? 15.031 -22.219 -6.25 1 96.19 78 LEU A N 1
ATOM 587 C CA . LEU A 1 78 ? 13.781 -22.953 -6.055 1 96.19 78 LEU A CA 1
ATOM 588 C C . LEU A 1 78 ? 14.039 -24.438 -5.867 1 96.19 78 LEU A C 1
ATOM 590 O O . LEU A 1 78 ? 14.75 -25.062 -6.668 1 96.19 78 LEU A O 1
ATOM 594 N N . ASP A 1 79 ? 13.461 -25.031 -4.848 1 96.12 79 ASP A N 1
ATOM 595 C CA . ASP A 1 79 ? 13.656 -26.453 -4.566 1 96.12 79 ASP A CA 1
ATOM 596 C C . ASP A 1 79 ? 13.281 -27.312 -5.773 1 96.12 79 ASP A C 1
ATOM 598 O O . ASP A 1 79 ? 12.359 -26.969 -6.52 1 96.12 79 ASP A O 1
ATOM 602 N N . GLN A 1 80 ? 13.867 -28.453 -5.836 1 97 80 GLN A N 1
ATOM 603 C CA . GLN A 1 80 ? 13.703 -29.344 -6.969 1 97 80 GLN A CA 1
ATOM 604 C C . GLN A 1 80 ? 12.266 -29.844 -7.074 1 97 80 GLN A C 1
ATOM 606 O O . GLN A 1 80 ? 11.742 -30.031 -8.18 1 97 80 GLN A O 1
ATOM 611 N N . VAL A 1 81 ? 11.672 -30 -6 1 97.19 81 VAL A N 1
ATOM 612 C CA . VAL A 1 81 ? 10.305 -30.516 -5.988 1 97.19 81 VAL A CA 1
ATOM 613 C C . VAL A 1 81 ? 9.391 -29.562 -6.746 1 97.19 81 VAL A C 1
ATOM 615 O O . VAL A 1 81 ? 8.477 -29.984 -7.457 1 97.19 81 VAL A O 1
ATOM 618 N N . TYR A 1 82 ? 9.672 -28.312 -6.645 1 97.12 82 TYR A N 1
ATOM 619 C CA . TYR A 1 82 ? 8.812 -27.328 -7.289 1 97.12 82 TYR A CA 1
ATOM 620 C C . TYR A 1 82 ? 9.203 -27.141 -8.75 1 97.12 82 TYR A C 1
ATOM 622 O O . TYR A 1 82 ? 8.352 -26.812 -9.586 1 97.12 82 TYR A O 1
ATOM 630 N N . GLN A 1 83 ? 10.445 -27.375 -9.109 1 96.81 83 GLN A N 1
ATOM 631 C CA . GLN A 1 83 ? 10.852 -27.422 -10.516 1 96.81 83 GLN A CA 1
ATOM 632 C C . GLN A 1 83 ? 10.18 -28.578 -11.242 1 96.81 83 GLN A C 1
ATOM 634 O O . GLN A 1 83 ? 9.719 -28.406 -12.375 1 96.81 83 GLN A O 1
ATOM 639 N N . GLU A 1 84 ? 10.188 -29.641 -10.523 1 97.62 84 GLU A N 1
ATOM 640 C CA . GLU A 1 84 ? 9.523 -30.828 -11.086 1 97.62 84 GLU A CA 1
ATOM 641 C C . GLU A 1 84 ? 8.023 -30.578 -11.25 1 97.62 84 GLU A C 1
ATOM 643 O O . GLU A 1 84 ? 7.426 -31.016 -12.242 1 97.62 84 GLU A O 1
ATOM 648 N N . PHE A 1 85 ? 7.453 -29.906 -10.344 1 97.81 85 PHE A N 1
ATOM 649 C CA . PHE A 1 85 ? 6.043 -29.547 -10.445 1 97.81 85 PHE A CA 1
ATOM 650 C C . PHE A 1 85 ? 5.773 -28.766 -11.727 1 97.81 85 PHE A C 1
ATOM 652 O O . PHE A 1 85 ? 4.82 -29.062 -12.453 1 97.81 85 PHE A O 1
ATOM 659 N N . LEU A 1 86 ? 6.582 -27.812 -12.031 1 96.94 86 LEU A N 1
ATOM 660 C CA . LEU A 1 86 ? 6.402 -27 -13.227 1 96.94 86 LEU A CA 1
ATOM 661 C C . LEU A 1 86 ? 6.527 -27.859 -14.492 1 96.94 86 LEU A C 1
ATOM 663 O O . LEU A 1 86 ? 5.77 -27.672 -15.445 1 96.94 86 LEU A O 1
ATOM 667 N N . ASN A 1 87 ? 7.383 -28.844 -14.422 1 95.94 87 ASN A N 1
ATOM 668 C CA . ASN A 1 87 ? 7.625 -29.688 -15.586 1 95.94 87 ASN A CA 1
ATOM 669 C C . ASN A 1 87 ? 6.465 -30.641 -15.836 1 95.94 87 ASN A C 1
ATOM 671 O O . ASN A 1 87 ? 6.184 -31 -16.984 1 95.94 87 ASN A O 1
ATOM 675 N N . THR A 1 88 ? 5.781 -30.938 -14.773 1 96.75 88 THR A N 1
ATOM 676 C CA . THR A 1 88 ? 4.785 -32 -14.914 1 96.75 88 THR A CA 1
ATOM 677 C C . THR A 1 88 ? 3.377 -31.422 -14.922 1 96.75 88 THR A C 1
ATOM 679 O O . THR A 1 88 ? 2.451 -32.031 -15.461 1 96.75 88 THR A O 1
ATOM 682 N N . SER A 1 89 ? 3.174 -30.266 -14.375 1 96.38 89 SER A N 1
ATOM 683 C CA . SER A 1 89 ? 1.839 -29.703 -14.195 1 96.38 89 SER A CA 1
ATOM 684 C C . SER A 1 89 ? 1.334 -29.062 -15.484 1 96.38 89 SER A C 1
ATOM 686 O O . SER A 1 89 ? 0.126 -28.891 -15.672 1 96.38 89 SER A O 1
ATOM 688 N N . GLY A 1 90 ? 2.305 -28.609 -16.375 1 96.56 90 GLY A N 1
ATOM 689 C CA . GLY A 1 90 ? 1.948 -27.906 -17.594 1 96.56 90 GLY A CA 1
ATOM 690 C C . GLY A 1 90 ? 1.887 -26.391 -17.406 1 96.56 90 GLY A C 1
ATOM 691 O O . GLY A 1 90 ? 1.716 -25.656 -18.375 1 96.56 90 GLY A O 1
ATOM 692 N N . PHE A 1 91 ? 2.033 -25.891 -16.203 1 98.25 91 PHE A N 1
ATOM 693 C CA . PHE A 1 91 ? 2.016 -24.453 -15.945 1 98.25 91 PHE A CA 1
ATOM 694 C C . PHE A 1 91 ? 3.322 -23.812 -16.391 1 98.25 91 PHE A C 1
ATOM 696 O O . PHE A 1 91 ? 4.398 -24.375 -16.203 1 98.25 91 PHE A O 1
ATOM 703 N N . GLU A 1 92 ? 3.172 -22.672 -16.969 1 98.19 92 GLU A N 1
ATOM 704 C CA . GLU A 1 92 ? 4.293 -21.781 -17.266 1 98.19 92 GLU A CA 1
ATOM 705 C C . GLU A 1 92 ? 4.246 -20.531 -16.391 1 98.19 92 GLU A C 1
ATOM 707 O O . GLU A 1 92 ? 3.18 -19.953 -16.188 1 98.19 92 GLU A O 1
ATOM 712 N N . VAL A 1 93 ? 5.43 -20.156 -15.969 1 98.38 93 VAL A N 1
ATOM 713 C CA . VAL A 1 93 ? 5.504 -18.984 -15.094 1 98.38 93 VAL A CA 1
ATOM 714 C C . VAL A 1 93 ? 5.77 -17.734 -15.93 1 98.38 93 VAL A C 1
ATOM 716 O O . VAL A 1 93 ? 6.715 -17.688 -16.719 1 98.38 93 VAL A O 1
ATOM 719 N N . VAL A 1 94 ? 4.934 -16.781 -15.758 1 97.56 94 VAL A N 1
ATOM 720 C CA . VAL A 1 94 ? 5.129 -15.453 -16.328 1 97.56 94 VAL A CA 1
ATOM 721 C C . VAL A 1 94 ? 5.387 -14.445 -15.211 1 97.56 94 VAL A C 1
ATOM 723 O O . VAL A 1 94 ? 4.469 -14.062 -14.484 1 97.56 94 VAL A O 1
ATOM 726 N N . SER A 1 95 ? 6.602 -14.055 -15.055 1 95.88 95 SER A N 1
ATOM 727 C CA . SER A 1 95 ? 7.02 -13.148 -13.992 1 95.88 95 SER A CA 1
ATOM 728 C C . SER A 1 95 ? 8.102 -12.188 -14.484 1 95.88 95 SER A C 1
ATOM 730 O O . SER A 1 95 ? 9.023 -12.594 -15.188 1 95.88 95 SER A O 1
ATOM 732 N N . THR A 1 96 ? 7.996 -10.93 -14.148 1 93.81 96 THR A N 1
ATOM 733 C CA . THR A 1 96 ? 8.953 -9.898 -14.531 1 93.81 96 THR A CA 1
ATOM 734 C C . THR A 1 96 ? 9.711 -9.383 -13.312 1 93.81 96 THR A C 1
ATOM 736 O O . THR A 1 96 ? 9.109 -9.102 -12.273 1 93.81 96 THR A O 1
ATOM 739 N N . PRO A 1 97 ? 11.047 -9.242 -13.445 1 93.5 97 PRO A N 1
ATOM 740 C CA . PRO A 1 97 ? 11.789 -8.633 -12.344 1 93.5 97 PRO A CA 1
ATOM 741 C C . PRO A 1 97 ? 11.25 -7.25 -11.961 1 93.5 97 PRO A C 1
ATOM 743 O O . PRO A 1 97 ? 10.867 -6.473 -12.844 1 93.5 97 PRO A O 1
ATOM 746 N N . GLY A 1 98 ? 11.188 -6.988 -10.664 1 94 98 GLY A N 1
ATOM 747 C CA . GLY A 1 98 ? 10.742 -5.688 -10.188 1 94 98 GLY A CA 1
ATOM 748 C C . GLY A 1 98 ? 9.242 -5.629 -9.938 1 94 98 GLY A C 1
ATOM 749 O O . GLY A 1 98 ? 8.734 -4.625 -9.438 1 94 98 GLY A O 1
ATOM 750 N N . THR A 1 99 ? 8.578 -6.645 -10.297 1 94.31 99 THR A N 1
ATOM 751 C CA . THR A 1 99 ? 7.133 -6.668 -10.117 1 94.31 99 THR A CA 1
ATOM 752 C C . THR A 1 99 ? 6.73 -7.699 -9.07 1 94.31 99 THR A C 1
ATOM 754 O O . THR A 1 99 ? 7.438 -8.688 -8.867 1 94.31 99 THR A O 1
ATOM 757 N N . ALA A 1 100 ? 5.625 -7.414 -8.438 1 94.38 100 ALA A N 1
ATOM 758 C CA . ALA A 1 100 ? 5.133 -8.336 -7.414 1 94.38 100 ALA A CA 1
ATOM 759 C C . ALA A 1 100 ? 4.148 -9.336 -8.008 1 94.38 100 ALA A C 1
ATOM 761 O O . ALA A 1 100 ? 3.955 -10.422 -7.461 1 94.38 100 ALA A O 1
ATOM 762 N N . SER A 1 101 ? 3.52 -9.039 -9.07 1 95.44 101 SER A N 1
ATOM 763 C CA . SER A 1 101 ? 2.492 -9.875 -9.68 1 95.44 101 SER A CA 1
ATOM 764 C C . SER A 1 101 ? 3.111 -11.016 -10.477 1 95.44 101 SER A C 1
ATOM 766 O O . SER A 1 101 ? 4.105 -10.828 -11.18 1 95.44 101 SER A O 1
ATOM 768 N N . VAL A 1 102 ? 2.539 -12.203 -10.32 1 97.38 102 VAL A N 1
ATOM 769 C CA . VAL A 1 102 ? 2.971 -13.391 -11.047 1 97.38 102 VAL A CA 1
ATOM 770 C C . VAL A 1 102 ? 1.765 -14.062 -11.703 1 97.38 102 VAL A C 1
ATOM 772 O O . VAL A 1 102 ? 0.673 -14.086 -11.125 1 97.38 102 VAL A O 1
ATOM 775 N N . GLU A 1 103 ? 1.973 -14.555 -12.883 1 98.25 103 GLU A N 1
ATOM 776 C CA . GLU A 1 103 ? 0.948 -15.312 -13.586 1 98.25 103 GLU A CA 1
ATOM 777 C C . GLU A 1 103 ? 1.454 -16.703 -13.961 1 98.25 103 GLU A C 1
ATOM 779 O O . GLU A 1 103 ? 2.586 -16.859 -14.43 1 98.25 103 GLU A O 1
ATOM 784 N N . LEU A 1 104 ? 0.666 -17.703 -13.68 1 98.69 104 LEU A N 1
ATOM 785 C CA . LEU A 1 104 ? 0.852 -19.031 -14.258 1 98.69 104 LEU A CA 1
ATOM 786 C C . LEU A 1 104 ? -0.152 -19.281 -15.383 1 98.69 104 LEU A C 1
ATOM 788 O O . LEU A 1 104 ? -1.33 -18.953 -15.25 1 98.69 104 LEU A O 1
ATOM 792 N N . VAL A 1 105 ? 0.353 -19.859 -16.422 1 98.62 105 VAL A N 1
ATOM 793 C CA . VAL A 1 105 ? -0.52 -20.109 -17.562 1 98.62 105 VAL A CA 1
ATOM 794 C C . VAL A 1 105 ? -0.399 -21.578 -17.984 1 98.62 105 VAL A C 1
ATOM 796 O O . VAL A 1 105 ? 0.704 -22.125 -18.047 1 98.62 105 VAL A O 1
ATOM 799 N N . LYS A 1 106 ? -1.56 -22.172 -18.266 1 98.12 106 LYS A N 1
ATOM 800 C CA . LYS A 1 106 ? -1.632 -23.562 -18.703 1 98.12 106 LYS A CA 1
ATOM 801 C C . LYS A 1 106 ? -2.754 -23.766 -19.703 1 98.12 106 LYS A C 1
ATOM 803 O O . LYS A 1 106 ? -3.875 -23.297 -19.5 1 98.12 106 LYS A O 1
ATOM 808 N N . LYS A 1 107 ? -2.416 -24.438 -20.734 1 97.56 107 LYS A N 1
ATOM 809 C CA . LYS A 1 107 ? -3.463 -24.828 -21.672 1 97.56 107 LYS A CA 1
ATOM 810 C C . LYS A 1 107 ? -4.02 -26.203 -21.312 1 97.56 107 LYS A C 1
ATOM 812 O O . LYS A 1 107 ? -3.264 -27.172 -21.156 1 97.56 107 LYS A O 1
ATOM 817 N N . ASP A 1 108 ? -5.27 -26.25 -21.109 1 96.5 108 ASP A N 1
ATOM 818 C CA . ASP A 1 108 ? -5.938 -27.516 -20.859 1 96.5 108 ASP A CA 1
ATOM 819 C C . ASP A 1 108 ? -6.043 -28.344 -22.141 1 96.5 108 ASP A C 1
ATOM 821 O O . ASP A 1 108 ? -6.797 -28 -23.047 1 96.5 108 ASP A O 1
ATOM 825 N N . ALA A 1 109 ? -5.402 -29.5 -22.156 1 92.25 109 ALA A N 1
ATOM 826 C CA . ALA A 1 109 ? -5.316 -30.312 -23.375 1 92.25 109 ALA A CA 1
ATOM 827 C C . ALA A 1 109 ? -6.672 -30.922 -23.719 1 92.25 109 ALA A C 1
ATOM 829 O O . ALA A 1 109 ? -6.973 -31.141 -24.891 1 92.25 109 ALA A O 1
ATOM 830 N N . ASP A 1 110 ? -7.484 -31.125 -22.719 1 93.94 110 ASP A N 1
ATOM 831 C CA . ASP A 1 110 ? -8.758 -31.812 -22.922 1 93.94 110 ASP A CA 1
ATOM 832 C C . ASP A 1 110 ? -9.797 -30.859 -23.516 1 93.94 110 ASP A C 1
ATOM 834 O O . ASP A 1 110 ? -10.594 -31.25 -24.375 1 93.94 110 ASP A O 1
ATOM 838 N N . THR A 1 111 ? -9.805 -29.547 -23.109 1 95.81 111 THR A N 1
ATOM 839 C CA . THR A 1 111 ? -10.898 -28.641 -23.453 1 95.81 111 THR A CA 1
ATOM 840 C C . THR A 1 111 ? -10.398 -27.531 -24.375 1 95.81 111 THR A C 1
ATOM 842 O O . THR A 1 111 ? -11.203 -26.844 -25.016 1 95.81 111 THR A O 1
ATOM 845 N N . GLY A 1 112 ? -9.102 -27.344 -24.391 1 96.44 112 GLY A N 1
ATOM 846 C CA . GLY A 1 112 ? -8.555 -26.203 -25.125 1 96.44 112 GLY A CA 1
ATOM 847 C C . GLY A 1 112 ? -8.633 -24.906 -24.359 1 96.44 112 GLY A C 1
ATOM 848 O O . GLY A 1 112 ? -8.141 -23.875 -24.828 1 96.44 112 GLY A O 1
ATOM 849 N N . ASN A 1 113 ? -9.211 -24.891 -23.219 1 98.25 113 ASN A N 1
ATOM 850 C CA . ASN A 1 113 ? -9.258 -23.703 -22.375 1 98.25 113 ASN A CA 1
ATOM 851 C C . ASN A 1 113 ? -7.879 -23.328 -21.844 1 98.25 113 ASN A C 1
ATOM 853 O O . ASN A 1 113 ? -6.988 -24.188 -21.781 1 98.25 113 ASN A O 1
ATOM 857 N N . ILE A 1 114 ? -7.73 -22.062 -21.609 1 98.62 114 ILE A N 1
ATOM 858 C CA . ILE A 1 114 ? -6.473 -21.578 -21.047 1 98.62 114 ILE A CA 1
ATOM 859 C C . ILE A 1 114 ? -6.676 -21.203 -19.578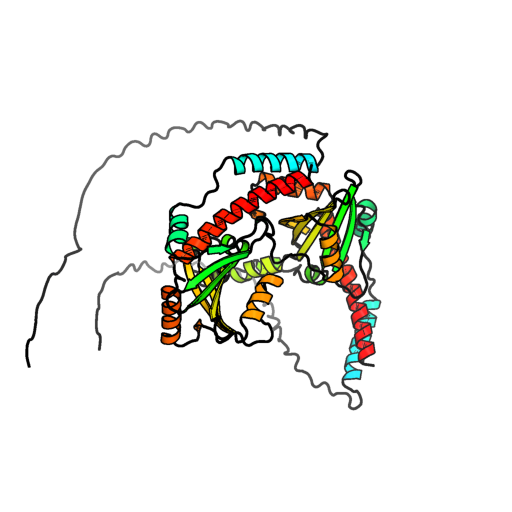 1 98.62 114 ILE A C 1
ATOM 861 O O . ILE A 1 114 ? -7.566 -20.406 -19.266 1 98.62 114 ILE A O 1
ATOM 865 N N . LEU A 1 115 ? -5.891 -21.766 -18.734 1 98.75 115 LEU A N 1
ATOM 866 C CA . LEU A 1 115 ? -5.945 -21.469 -17.312 1 98.75 115 LEU A CA 1
ATOM 867 C C . LEU A 1 115 ? -4.926 -20.391 -16.938 1 98.75 115 LEU A C 1
ATOM 869 O O . LEU A 1 115 ? -3.742 -20.516 -17.266 1 98.75 115 LEU A O 1
ATOM 873 N N . HIS A 1 116 ? -5.426 -19.344 -16.312 1 98.69 116 HIS A N 1
ATOM 874 C CA . HIS A 1 116 ? -4.582 -18.297 -15.758 1 98.69 116 HIS A CA 1
ATOM 875 C C . HIS A 1 116 ? -4.676 -18.266 -14.234 1 98.69 116 HIS A C 1
ATOM 877 O O . HIS A 1 116 ? -5.777 -18.234 -13.672 1 98.69 116 HIS A O 1
ATOM 883 N N . VAL A 1 117 ? -3.529 -18.328 -13.617 1 98.62 117 VAL A N 1
ATOM 884 C CA . VAL A 1 117 ? -3.441 -18.156 -12.172 1 98.62 117 VAL A CA 1
ATOM 885 C C . VAL A 1 117 ? -2.65 -16.906 -11.836 1 98.62 117 VAL A C 1
ATOM 887 O O . VAL A 1 117 ? -1.498 -16.75 -12.25 1 98.62 117 VAL A O 1
ATOM 890 N N . TYR A 1 118 ? -3.305 -16.016 -11.094 1 97.88 118 TYR A N 1
ATOM 891 C CA . TYR A 1 118 ? -2.656 -14.758 -10.719 1 97.88 118 TYR A CA 1
ATOM 892 C C . TYR A 1 118 ? -2.461 -14.672 -9.211 1 97.88 118 TYR A C 1
ATOM 894 O O . TYR A 1 118 ? -3.377 -14.977 -8.445 1 97.88 118 TYR A O 1
ATOM 902 N N . PHE A 1 119 ? -1.299 -14.258 -8.828 1 95.75 119 PHE A N 1
ATOM 903 C CA . PHE A 1 119 ? -1.067 -13.992 -7.414 1 95.75 119 PHE A CA 1
ATOM 904 C C . PHE A 1 119 ? -0.008 -12.906 -7.234 1 95.75 119 PHE A C 1
ATOM 906 O O . PHE A 1 119 ? 0.744 -12.609 -8.164 1 95.75 119 PHE A O 1
ATOM 913 N N . ASP A 1 120 ? -0.038 -12.297 -6.078 1 94.25 120 ASP A N 1
ATOM 914 C CA . ASP A 1 120 ? 0.874 -11.227 -5.684 1 94.25 120 ASP A CA 1
ATOM 915 C C . ASP A 1 120 ? 1.81 -11.688 -4.57 1 94.25 120 ASP A C 1
ATOM 917 O O . ASP A 1 120 ? 1.354 -12.062 -3.486 1 94.25 120 ASP A O 1
ATOM 921 N N . ILE A 1 121 ? 3.082 -11.648 -4.824 1 93.5 121 ILE A N 1
ATOM 922 C CA . ILE A 1 121 ? 4.012 -12.242 -3.871 1 93.5 121 ILE A CA 1
ATOM 923 C C . ILE A 1 121 ? 4.02 -11.43 -2.578 1 93.5 121 ILE A C 1
ATOM 925 O O . ILE A 1 121 ? 4.293 -11.969 -1.502 1 93.5 121 ILE A O 1
ATOM 929 N N . ASP A 1 122 ? 3.771 -10.117 -2.631 1 89.12 122 ASP A N 1
ATOM 930 C CA . ASP A 1 122 ? 3.699 -9.312 -1.414 1 89.12 122 ASP A CA 1
ATOM 931 C C . ASP A 1 122 ? 2.584 -9.805 -0.494 1 89.12 122 ASP A C 1
ATOM 933 O O . ASP A 1 122 ? 2.754 -9.852 0.727 1 89.12 122 ASP A O 1
ATOM 937 N N . GLU A 1 123 ? 1.513 -10.188 -1.047 1 87.19 123 GLU A N 1
ATOM 938 C CA . GLU A 1 123 ? 0.384 -10.688 -0.268 1 87.19 123 GLU A CA 1
ATOM 939 C C . GLU A 1 123 ? 0.672 -12.078 0.291 1 87.19 123 GLU A C 1
ATOM 941 O O . GLU A 1 123 ? 0.336 -12.367 1.44 1 87.19 123 GLU A O 1
ATOM 946 N N . VAL A 1 124 ? 1.242 -12.898 -0.494 1 86.12 124 VAL A N 1
ATOM 947 C CA . VAL A 1 124 ? 1.485 -14.289 -0.124 1 86.12 124 VAL A CA 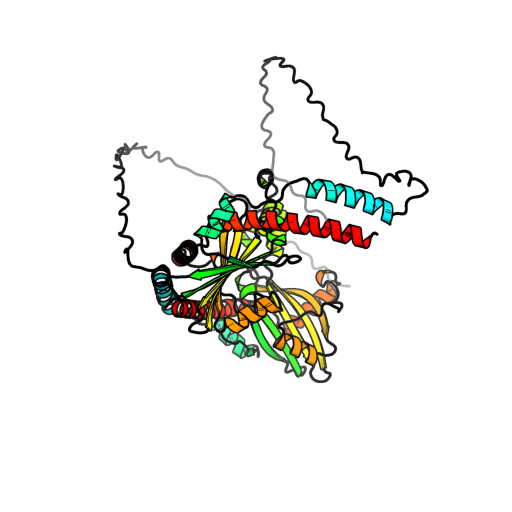1
ATOM 948 C C . VAL A 1 124 ? 2.477 -14.352 1.035 1 86.12 124 VAL A C 1
ATOM 950 O O . VAL A 1 124 ? 2.271 -15.094 1.997 1 86.12 124 VAL A O 1
ATOM 953 N N . THR A 1 125 ? 3.469 -13.578 0.977 1 79.62 125 THR A N 1
ATOM 954 C CA . THR A 1 125 ? 4.547 -13.648 1.958 1 79.62 125 THR A CA 1
ATOM 955 C C . THR A 1 125 ? 4.16 -12.906 3.238 1 79.62 125 THR A C 1
ATOM 957 O O . THR A 1 125 ? 4.82 -13.055 4.27 1 79.62 125 THR A O 1
ATOM 960 N N . ASP A 1 126 ? 3.184 -12.117 3.158 1 73.5 126 ASP A N 1
ATOM 961 C CA . ASP A 1 126 ? 2.717 -11.383 4.332 1 73.5 126 ASP A CA 1
ATOM 962 C C . ASP A 1 126 ? 1.905 -12.281 5.258 1 73.5 126 ASP A C 1
ATOM 964 O O . ASP A 1 126 ? 1.645 -11.93 6.406 1 73.5 126 ASP A O 1
ATOM 968 N N . ILE A 1 127 ? 1.565 -13.406 4.723 1 65.38 127 ILE A N 1
ATOM 969 C CA . ILE A 1 127 ? 0.761 -14.305 5.539 1 65.38 127 ILE A CA 1
ATOM 970 C C . ILE A 1 127 ? 1.61 -14.875 6.676 1 65.38 127 ILE A C 1
ATOM 972 O O . ILE A 1 127 ? 2.68 -15.445 6.434 1 65.38 127 ILE A O 1
ATOM 976 N N . PRO A 1 128 ? 1.288 -14.484 7.973 1 57.94 128 PRO A N 1
ATOM 977 C CA . PRO A 1 128 ? 2.076 -15.039 9.07 1 57.94 128 PRO A CA 1
ATOM 978 C C . PRO A 1 128 ? 2.082 -16.562 9.078 1 57.94 128 PRO A C 1
ATOM 980 O O . PRO A 1 128 ? 1.04 -17.203 8.867 1 57.94 128 PRO A O 1
ATOM 983 N N . THR A 1 129 ? 3.123 -17.219 8.734 1 53.53 129 THR A N 1
ATOM 984 C CA . THR A 1 129 ? 3.215 -18.672 8.734 1 53.53 129 THR A CA 1
ATOM 985 C C . THR A 1 129 ? 3.086 -19.219 10.156 1 53.53 129 THR A C 1
ATOM 987 O O . THR A 1 129 ? 2.672 -20.359 10.352 1 53.53 129 THR A O 1
ATOM 990 N N . GLU A 1 130 ? 3.799 -18.719 11.062 1 46.03 130 GLU A N 1
ATOM 991 C CA . GLU A 1 130 ? 3.998 -19.406 12.336 1 46.03 130 GLU A CA 1
ATOM 992 C C . GLU A 1 130 ? 2.664 -19.734 13 1 46.03 130 GLU A C 1
ATOM 994 O O . GLU A 1 130 ? 2.41 -20.875 13.375 1 46.03 130 GLU A O 1
ATOM 999 N N . ASP A 1 131 ? 2.215 -18.766 13.93 1 42.88 131 ASP A N 1
ATOM 1000 C CA . ASP A 1 131 ? 1.663 -19.141 15.234 1 42.88 131 ASP A CA 1
ATOM 1001 C C . ASP A 1 131 ? 0.196 -19.547 15.109 1 42.88 131 ASP A C 1
ATOM 1003 O O . ASP A 1 131 ? -0.675 -18.938 15.727 1 42.88 131 ASP A O 1
ATOM 1007 N N . LEU A 1 132 ? -0.261 -19.812 14.047 1 41.97 132 LEU A N 1
ATOM 1008 C CA . LEU A 1 132 ? -1.608 -20.375 14.133 1 41.97 132 LEU A CA 1
ATOM 1009 C C . LEU A 1 132 ? -1.662 -21.516 15.125 1 41.97 132 LEU A C 1
ATOM 1011 O O . LEU A 1 132 ? -2.744 -21.906 15.578 1 41.97 132 LEU A O 1
ATOM 1015 N N . ALA A 1 133 ? -0.597 -22.359 15.336 1 37.38 133 ALA A N 1
ATOM 1016 C CA . ALA A 1 133 ? -0.648 -23.312 16.422 1 37.38 133 ALA A CA 1
ATOM 1017 C 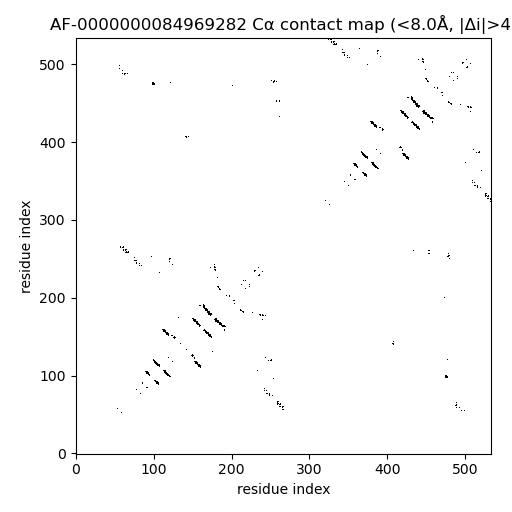C . ALA A 1 133 ? -0.987 -22.641 17.75 1 37.38 133 ALA A C 1
ATOM 1019 O O . ALA A 1 133 ? -1.423 -23.281 18.703 1 37.38 133 ALA A O 1
ATOM 1020 N N . ALA A 1 134 ? -0.586 -21.406 17.891 1 38.19 134 ALA A N 1
ATOM 1021 C CA . ALA A 1 134 ? -0.979 -20.75 19.125 1 38.19 134 ALA A CA 1
ATOM 1022 C C . ALA A 1 134 ? -2.461 -20.391 19.109 1 38.19 134 ALA A C 1
ATOM 1024 O O . ALA A 1 134 ? -3 -19.906 20.109 1 38.19 134 ALA A O 1
ATOM 1025 N N . LEU A 1 135 ? -3.033 -20.266 17.875 1 42.12 135 LEU A N 1
ATOM 1026 C CA . LEU A 1 135 ? -4.484 -20.141 17.812 1 42.12 135 LEU A CA 1
ATOM 1027 C C . LEU A 1 135 ? -5.164 -21.344 18.438 1 42.12 135 LEU A C 1
ATOM 1029 O O . LEU A 1 135 ? -6.387 -21.375 18.578 1 42.12 135 LEU A O 1
ATOM 1033 N N . GLU A 1 136 ? -4.488 -22.422 18.484 1 37.75 136 GLU A N 1
ATOM 1034 C CA . GLU A 1 136 ? -5.16 -23.516 19.172 1 37.75 136 GLU A CA 1
ATOM 1035 C C . GLU A 1 136 ? -5.531 -23.125 20.609 1 37.75 136 GLU A C 1
ATOM 1037 O O . GLU A 1 136 ? -6.129 -23.922 21.328 1 37.75 136 GLU A O 1
ATOM 1042 N N . SER A 1 137 ? -4.871 -22.094 21.203 1 36.41 137 SER A N 1
ATOM 1043 C CA . SER A 1 137 ? -5.461 -21.828 22.516 1 36.41 137 SER A CA 1
ATOM 1044 C C . SER A 1 137 ? -6.848 -21.219 22.375 1 36.41 137 SER A C 1
ATOM 1046 O O . SER A 1 137 ? -7.168 -20.609 21.344 1 36.41 137 SER A O 1
ATOM 1048 N N . GLY A 1 138 ? -8.023 -21.547 23.094 1 37.59 138 GLY A N 1
ATOM 1049 C CA . GLY A 1 138 ? -9.469 -21.516 23.25 1 37.59 138 GLY A CA 1
ATOM 1050 C C . GLY A 1 138 ? -10.078 -20.172 22.938 1 37.59 138 GLY A C 1
ATOM 1051 O O . GLY A 1 138 ? -11.281 -19.969 23.125 1 37.59 138 GLY A O 1
ATOM 1052 N N . ASP A 1 139 ? -9.398 -19 23.062 1 39.31 139 ASP A N 1
ATOM 1053 C CA . ASP A 1 139 ? -10.297 -17.844 23.031 1 39.31 139 ASP A CA 1
ATOM 1054 C C . ASP A 1 139 ? -10.734 -17.547 21.594 1 39.31 139 ASP A C 1
ATOM 1056 O O . ASP A 1 139 ? -9.891 -17.391 20.703 1 39.31 139 ASP A O 1
ATOM 1060 N N . LEU A 1 140 ? -11.953 -17.875 21.125 1 40.31 140 LEU A N 1
ATOM 1061 C CA . LEU A 1 140 ? -12.727 -17.766 19.891 1 40.31 140 LEU A CA 1
ATOM 1062 C C . LEU A 1 140 ? -12.445 -16.453 19.188 1 40.31 140 LEU A C 1
ATOM 1064 O O . LEU A 1 140 ? -12.359 -16.406 17.953 1 40.31 140 LEU A O 1
ATOM 1068 N N . GLU A 1 141 ? -12.484 -15.367 19.844 1 41.5 141 GLU A N 1
ATOM 1069 C CA . GLU A 1 141 ? -12.391 -14.039 19.234 1 41.5 141 GLU A CA 1
ATOM 1070 C C . GLU A 1 141 ? -11.023 -13.828 18.594 1 41.5 141 GLU A C 1
ATOM 1072 O O . GLU A 1 141 ? -10.93 -13.219 17.531 1 41.5 141 GLU A O 1
ATOM 1077 N N . GLU A 1 142 ? -9.969 -14.18 19.219 1 42.97 142 GLU A N 1
ATOM 1078 C CA . GLU A 1 142 ? -8.633 -14.078 18.641 1 42.97 142 GLU A CA 1
ATOM 1079 C C . GLU A 1 142 ? -8.508 -14.922 17.375 1 42.97 142 GLU A C 1
ATOM 1081 O O . GLU A 1 142 ? -7.793 -14.547 16.438 1 42.97 142 GLU A O 1
ATOM 1086 N N . GLU A 1 143 ? -9.305 -16.062 17.234 1 42.47 143 GLU A N 1
ATOM 1087 C CA . GLU A 1 143 ? -9.289 -16.938 16.062 1 42.47 143 GLU A CA 1
ATOM 1088 C C . GLU A 1 143 ? -9.906 -16.234 14.852 1 42.47 143 GLU A C 1
ATOM 1090 O O . GLU A 1 143 ? -9.414 -16.375 13.727 1 42.47 143 GLU A O 1
ATOM 1095 N N . ALA A 1 144 ? -11.055 -15.594 15.117 1 43.75 144 ALA A N 1
ATOM 1096 C CA . ALA A 1 144 ? -11.75 -14.984 13.984 1 43.75 144 ALA A CA 1
ATOM 1097 C C . ALA A 1 144 ? -10.906 -13.883 13.352 1 43.75 144 ALA A C 1
ATOM 1099 O O . ALA A 1 144 ? -10.836 -13.766 12.125 1 43.75 144 ALA A O 1
ATOM 1100 N N . ASN A 1 145 ? -10.391 -12.945 14.148 1 43.34 145 ASN A N 1
ATOM 1101 C CA . ASN A 1 145 ? -9.578 -11.852 13.625 1 43.34 145 ASN A CA 1
ATOM 1102 C C . ASN A 1 145 ? -8.305 -12.367 12.969 1 43.34 145 ASN 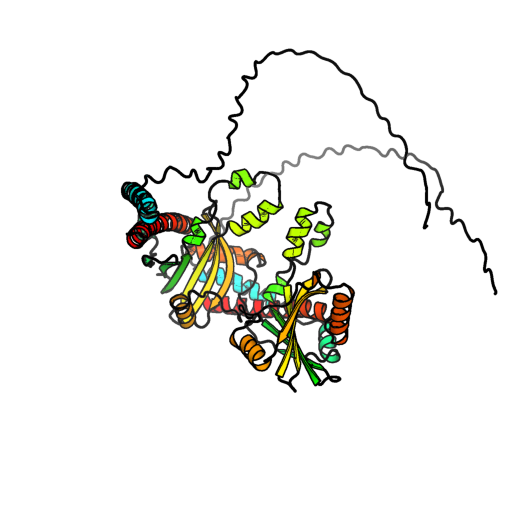A C 1
ATOM 1104 O O . ASN A 1 145 ? -7.777 -11.734 12.047 1 43.34 145 ASN A O 1
ATOM 1108 N N . GLN A 1 146 ? -7.688 -13.43 13.508 1 44.62 146 GLN A N 1
ATOM 1109 C CA . GLN A 1 146 ? -6.5 -14.008 12.891 1 44.62 146 GLN A CA 1
ATOM 1110 C C . GLN A 1 146 ? -6.84 -14.695 11.578 1 44.62 146 GLN A C 1
ATOM 1112 O O . GLN A 1 146 ? -6.012 -14.75 10.664 1 44.62 146 GLN A O 1
ATOM 1117 N N . LEU A 1 147 ? -8.039 -15.32 11.5 1 46.34 147 LEU A N 1
ATOM 1118 C CA . LEU A 1 147 ? -8.445 -16.047 10.297 1 46.34 147 LEU A CA 1
ATOM 1119 C C . LEU A 1 147 ? -8.555 -15.094 9.109 1 46.34 147 LEU A C 1
ATOM 1121 O O . LEU A 1 147 ? -8.172 -15.453 7.992 1 46.34 147 LEU A O 1
ATOM 1125 N N . ASP A 1 148 ? -9.25 -13.969 9.281 1 46.84 148 ASP A N 1
ATOM 1126 C CA . ASP A 1 148 ? -9.43 -13.023 8.18 1 46.84 148 ASP A CA 1
ATOM 1127 C C . ASP A 1 148 ? -8.086 -12.5 7.684 1 46.84 148 ASP A C 1
ATOM 1129 O O . ASP A 1 148 ? -7.957 -12.102 6.523 1 46.84 148 ASP A O 1
ATOM 1133 N N . GLN A 1 149 ? -7.145 -12.258 8.555 1 47.31 149 GLN A N 1
ATOM 1134 C CA . GLN A 1 149 ? -5.84 -11.688 8.25 1 47.31 149 GLN A CA 1
ATOM 1135 C C . GLN A 1 149 ? -5.02 -12.617 7.363 1 47.31 149 GLN A C 1
ATOM 1137 O O . GLN A 1 149 ? -4.039 -12.195 6.746 1 47.31 149 GLN A O 1
ATOM 1142 N N . LEU A 1 150 ? -5.117 -13.977 7.348 1 53.69 150 LEU A N 1
ATOM 1143 C CA . LEU A 1 150 ? -4.012 -14.75 6.797 1 53.69 150 LEU A CA 1
ATOM 1144 C C . LEU A 1 150 ? -4.258 -15.086 5.332 1 53.69 150 LEU A C 1
ATOM 1146 O O . LEU A 1 150 ? -3.693 -16.047 4.805 1 53.69 150 LEU A O 1
ATOM 1150 N N . LEU A 1 151 ? -5.32 -14.516 4.656 1 64.94 151 LEU A N 1
ATOM 1151 C CA . LEU A 1 151 ? -5.695 -15.031 3.344 1 64.94 151 LEU A CA 1
ATOM 1152 C C . LEU A 1 151 ? -5.07 -14.195 2.234 1 64.94 151 LEU A C 1
ATOM 1154 O O . LEU A 1 151 ? -4.973 -12.969 2.354 1 64.94 151 LEU A O 1
ATOM 1158 N N . CYS A 1 152 ? -4.215 -14.82 1.496 1 86.06 152 CYS A N 1
ATOM 1159 C CA . CYS A 1 152 ? -3.781 -14.234 0.236 1 86.06 152 CYS A CA 1
ATOM 1160 C C . CYS A 1 152 ? -4.715 -14.625 -0.902 1 86.06 152 CYS A C 1
ATOM 1162 O O . CYS A 1 152 ? -5.207 -15.75 -0.947 1 86.06 152 CYS A O 1
ATOM 1164 N N . ASN A 1 153 ? -5.023 -13.617 -1.657 1 92.06 153 ASN A N 1
ATOM 1165 C CA . ASN A 1 153 ? -5.891 -13.883 -2.799 1 92.06 153 ASN A CA 1
ATOM 1166 C C . ASN A 1 153 ? -5.121 -14.516 -3.955 1 92.06 153 ASN A C 1
ATOM 1168 O O . ASN A 1 153 ? -4.027 -14.07 -4.297 1 92.06 153 ASN A O 1
ATOM 1172 N N . VAL A 1 154 ? -5.668 -15.539 -4.453 1 96.38 154 VAL A N 1
ATOM 1173 C CA . VAL A 1 154 ? -5.23 -16.141 -5.711 1 96.38 154 VAL A CA 1
ATOM 1174 C C . VAL A 1 154 ? -6.375 -16.125 -6.715 1 96.38 154 VAL A C 1
ATOM 1176 O O . VAL A 1 154 ? -7.465 -16.641 -6.434 1 96.38 154 VAL A O 1
ATOM 1179 N N . LYS A 1 155 ? -6.117 -15.555 -7.879 1 97.69 155 LYS A N 1
ATOM 1180 C CA . LYS A 1 155 ? -7.168 -15.406 -8.883 1 97.69 155 LYS A CA 1
ATOM 1181 C C . LYS A 1 155 ? -7.008 -16.438 -10 1 97.69 155 LYS A C 1
ATOM 1183 O O . LYS A 1 155 ? -5.906 -16.625 -10.516 1 97.69 155 LYS A O 1
ATOM 1188 N N . ILE A 1 156 ? -8.133 -17.016 -10.344 1 98.56 156 ILE A N 1
ATOM 1189 C CA . ILE A 1 156 ? -8.141 -18.016 -11.406 1 98.56 156 ILE A CA 1
ATOM 1190 C C . ILE A 1 156 ? -9.039 -17.547 -12.555 1 98.56 156 ILE A C 1
ATOM 1192 O O . ILE A 1 156 ? -10.18 -17.156 -12.328 1 98.56 156 ILE A O 1
ATOM 1196 N N . LEU A 1 157 ? -8.531 -17.594 -13.742 1 98.62 157 LEU A N 1
ATOM 1197 C CA . LEU A 1 157 ? -9.328 -17.359 -14.938 1 98.62 157 LEU A CA 1
ATOM 1198 C C . LEU A 1 157 ? -9.258 -18.547 -15.883 1 98.62 157 LEU A C 1
ATOM 1200 O O . LEU A 1 157 ? -8.18 -18.938 -16.328 1 98.62 157 LEU A O 1
ATOM 1204 N N . VAL A 1 158 ? -10.328 -19.172 -16.062 1 98.69 158 VAL A N 1
ATOM 1205 C CA . VAL A 1 158 ? -10.453 -20.172 -17.125 1 98.69 158 VAL A CA 1
ATOM 1206 C C . VAL A 1 158 ? -10.984 -19.516 -18.391 1 98.69 158 VAL A C 1
ATOM 1208 O O . VAL A 1 158 ? -12.172 -19.188 -18.484 1 98.69 158 VAL A O 1
ATOM 1211 N N . GLU A 1 159 ? -10.156 -19.359 -19.312 1 98.62 159 GLU A N 1
ATOM 1212 C CA . GLU A 1 159 ? -10.484 -18.672 -20.562 1 98.62 159 GLU A CA 1
ATOM 1213 C C . GLU A 1 159 ? -10.922 -19.672 -21.625 1 98.62 159 GLU A C 1
ATOM 1215 O O . GLU A 1 159 ? -10.234 -20.656 -21.891 1 98.62 159 GLU A O 1
ATOM 1220 N N . ASN A 1 160 ? -12.047 -19.453 -22.172 1 98.38 160 ASN A N 1
ATOM 1221 C CA . ASN A 1 160 ? -12.453 -20.125 -23.391 1 98.38 160 ASN A CA 1
ATOM 1222 C C . ASN A 1 160 ? -12.258 -19.234 -24.625 1 98.38 160 ASN A C 1
ATOM 1224 O O . ASN A 1 160 ? -13.117 -18.422 -24.953 1 98.38 160 ASN A O 1
ATOM 1228 N N . PRO A 1 161 ? -11.18 -19.422 -25.281 1 96.25 161 PRO A N 1
ATOM 1229 C CA . PRO A 1 161 ? -10.875 -18.531 -26.406 1 96.25 161 PRO A CA 1
ATOM 1230 C C . PRO A 1 161 ? -11.836 -18.703 -27.562 1 96.25 161 PRO A C 1
ATOM 1232 O O . PRO A 1 161 ? -12.008 -17.781 -28.375 1 96.25 161 PRO A O 1
ATOM 1235 N N . SER A 1 162 ? -12.445 -19.797 -27.672 1 96.56 162 SER A N 1
ATOM 1236 C CA . SER A 1 162 ? -13.305 -20.078 -28.828 1 96.56 162 SER A CA 1
ATOM 1237 C C . SER A 1 162 ? -14.531 -19.172 -28.828 1 96.56 162 SER A C 1
ATOM 1239 O O . SER A 1 162 ? -14.992 -18.766 -29.891 1 96.56 162 SER A O 1
ATOM 1241 N N . ASN A 1 163 ? -15.055 -18.75 -27.734 1 96.56 163 ASN A N 1
ATOM 1242 C CA . ASN A 1 163 ? -16.25 -17.922 -27.703 1 96.56 163 ASN A CA 1
ATOM 1243 C C . ASN A 1 163 ? -16.047 -16.656 -26.875 1 96.56 163 ASN A C 1
ATOM 1245 O O . ASN A 1 163 ? -17 -16 -26.469 1 96.56 163 ASN A O 1
ATOM 1249 N N . ASN A 1 164 ? -14.805 -16.359 -26.547 1 97.88 164 ASN A N 1
ATOM 1250 C CA . ASN A 1 164 ? -14.422 -15.148 -25.828 1 97.88 164 ASN A CA 1
ATOM 1251 C C . ASN A 1 164 ? -15.133 -15.039 -24.484 1 97.88 164 ASN A C 1
ATOM 1253 O O . ASN A 1 164 ? -15.664 -13.984 -24.141 1 97.88 164 ASN A O 1
ATOM 1257 N N . SER A 1 165 ? -15.227 -16.109 -23.766 1 97.88 165 SER A N 1
ATOM 1258 C CA . SER A 1 165 ? -15.836 -16.141 -22.438 1 97.88 165 SER A CA 1
ATOM 1259 C C . SER A 1 165 ? -14.883 -16.766 -21.406 1 97.88 165 SER A C 1
ATOM 1261 O O . SER A 1 165 ? -13.836 -17.297 -21.781 1 97.88 165 SER A O 1
ATOM 1263 N N . GLY A 1 166 ? -15.172 -16.547 -20.156 1 97.81 166 GLY A N 1
ATOM 1264 C CA . GLY A 1 166 ? -14.312 -17.125 -19.125 1 97.81 166 GLY A CA 1
ATOM 1265 C C . GLY A 1 166 ? -15 -17.234 -17.781 1 97.81 166 GLY A C 1
ATOM 1266 O O . GLY A 1 166 ? -16.047 -16.625 -17.562 1 97.81 166 GLY A O 1
ATOM 1267 N N . LEU A 1 167 ? -14.492 -18.125 -17.031 1 98 167 LEU A N 1
ATOM 1268 C CA . LEU A 1 167 ? -14.859 -18.266 -15.625 1 98 167 LEU A CA 1
ATOM 1269 C C . LEU A 1 167 ? -13.773 -17.688 -14.719 1 98 167 LEU A C 1
ATOM 1271 O O . LEU A 1 167 ? -12.609 -18.078 -14.812 1 98 167 LEU A O 1
ATOM 1275 N N . PHE A 1 168 ? -14.188 -16.719 -13.914 1 97.75 168 PHE A N 1
ATOM 1276 C CA . PHE A 1 168 ? -13.234 -16.047 -13.031 1 97.75 168 PHE A CA 1
ATOM 1277 C C . PHE A 1 168 ? -13.531 -16.375 -11.57 1 97.75 168 PHE A C 1
ATOM 1279 O O . PHE A 1 168 ? -14.672 -16.234 -11.117 1 97.75 168 PHE A O 1
ATOM 1286 N N . LEU A 1 169 ? -12.492 -16.75 -10.859 1 97.31 169 LEU A N 1
ATOM 1287 C CA . LEU A 1 169 ? -12.641 -17.109 -9.453 1 97.31 169 LEU A CA 1
ATOM 1288 C C . LEU A 1 169 ? -11.617 -16.375 -8.602 1 97.31 169 LEU A C 1
ATOM 1290 O O . LEU A 1 169 ? -10.453 -16.234 -9 1 97.31 169 LEU A O 1
ATOM 1294 N N . ASN A 1 170 ? -12.086 -15.945 -7.461 1 95.88 170 ASN A N 1
ATOM 1295 C CA . ASN A 1 170 ? -11.164 -15.531 -6.406 1 95.88 170 ASN A CA 1
ATOM 1296 C C . ASN A 1 170 ? -11.047 -16.594 -5.316 1 95.88 170 ASN A C 1
ATOM 1298 O O . ASN A 1 170 ? -12.055 -17.062 -4.777 1 95.88 170 ASN A O 1
ATOM 1302 N N . LEU A 1 171 ? -9.828 -16.953 -5.078 1 95.19 171 LEU A N 1
ATOM 1303 C CA . LEU A 1 171 ? -9.562 -17.953 -4.035 1 95.19 171 LEU A CA 1
ATOM 1304 C C . LEU A 1 171 ? -8.75 -17.328 -2.898 1 95.19 171 LEU A C 1
ATOM 1306 O O . LEU A 1 171 ? -7.973 -16.406 -3.117 1 95.19 171 LEU A O 1
ATOM 1310 N N . PHE A 1 172 ? -9.008 -17.922 -1.74 1 91.19 172 PHE A N 1
ATOM 1311 C CA . PHE A 1 172 ? -8.141 -17.641 -0.603 1 91.19 172 PHE A CA 1
ATOM 1312 C C . PHE A 1 172 ? -7.113 -18.734 -0.409 1 91.19 172 PHE A C 1
ATOM 1314 O O . PHE A 1 172 ? -7.469 -19.922 -0.328 1 91.19 172 PHE A O 1
ATOM 1321 N N . LEU A 1 173 ? -5.945 -18.312 -0.486 1 90.56 173 LEU A N 1
ATOM 1322 C CA . LEU A 1 173 ? -4.863 -19.219 -0.137 1 90.56 173 LEU A CA 1
ATOM 1323 C C . LEU A 1 173 ? -4.625 -19.234 1.369 1 90.56 173 LEU A C 1
ATOM 1325 O O . LEU A 1 173 ? -4.422 -18.188 1.979 1 90.56 173 LEU A O 1
ATOM 1329 N N . GLN A 1 174 ? -4.766 -20.422 1.926 1 78 174 GLN A N 1
ATOM 1330 C CA . GLN A 1 174 ? -4.496 -20.609 3.346 1 78 174 GLN A CA 1
ATOM 1331 C C . GLN A 1 174 ? -3.111 -21.219 3.562 1 78 174 GLN A C 1
ATOM 1333 O O . GLN A 1 174 ? -2.889 -22.391 3.26 1 78 174 GLN A O 1
ATOM 1338 N N . ASN A 1 175 ? -2.164 -20.453 3.992 1 69.94 175 ASN A N 1
ATOM 1339 C CA . ASN A 1 175 ? -0.762 -20.859 4.043 1 69.94 175 ASN A CA 1
ATOM 1340 C C . ASN A 1 175 ? -0.55 -22.031 4.984 1 69.94 175 ASN A C 1
ATOM 1342 O O . ASN A 1 175 ? 0.311 -22.891 4.742 1 69.94 175 ASN A O 1
ATOM 1346 N N . THR A 1 176 ? -1.286 -22.094 6.023 1 63.97 176 THR A N 1
ATOM 1347 C CA . THR A 1 176 ? -1.077 -23.141 7.012 1 63.97 176 THR A CA 1
ATOM 1348 C C . THR A 1 176 ? -1.38 -24.516 6.414 1 63.97 176 THR A C 1
ATOM 1350 O O . THR A 1 176 ? -0.706 -25.5 6.73 1 63.97 176 THR A O 1
ATOM 1353 N N . GLU A 1 177 ? -2.324 -24.609 5.559 1 67.81 177 GLU A N 1
ATOM 1354 C CA . GLU A 1 177 ? -2.709 -25.891 4.977 1 67.81 177 GLU A CA 1
ATOM 1355 C C . GLU A 1 177 ? -2.418 -25.938 3.48 1 67.81 177 GLU A C 1
ATOM 1357 O O . GLU A 1 177 ? -2.57 -26.969 2.84 1 67.81 177 GLU A O 1
ATOM 1362 N N . SER A 1 178 ? -1.787 -24.906 3.023 1 68.44 178 SER A N 1
ATOM 1363 C CA . SER A 1 178 ? -1.59 -24.781 1.582 1 68.44 178 SER A CA 1
ATOM 1364 C C . SER A 1 178 ? -2.818 -25.25 0.814 1 68.44 178 SER A C 1
ATOM 1366 O O . SER A 1 178 ? -2.74 -26.203 0.032 1 68.44 178 SER A O 1
ATOM 1368 N N . SER A 1 179 ? -3.883 -24.688 1.14 1 83.75 179 SER A N 1
ATOM 1369 C CA . SER A 1 179 ? -5.129 -25.047 0.474 1 83.75 179 SER A CA 1
ATOM 1370 C C . SER A 1 179 ? -5.887 -23.812 0.005 1 83.75 179 SER A C 1
ATOM 1372 O O . SER A 1 179 ? -5.559 -22.688 0.399 1 83.75 179 SER A O 1
ATOM 1374 N N . PHE A 1 180 ? -6.859 -24.078 -0.932 1 91.06 180 PHE A N 1
ATOM 1375 C CA . PHE A 1 180 ? -7.637 -22.984 -1.503 1 91.06 180 PHE A CA 1
ATOM 1376 C C . PHE A 1 180 ? -9.062 -23 -0.964 1 91.06 180 PHE A C 1
ATOM 1378 O O . PHE A 1 180 ? -9.656 -24.078 -0.783 1 91.06 180 PHE A O 1
ATOM 1385 N N . MET A 1 181 ? -9.508 -21.906 -0.65 1 91.5 181 MET A N 1
ATOM 1386 C CA . MET A 1 181 ? -10.922 -21.672 -0.407 1 91.5 181 MET A CA 1
ATOM 1387 C C . MET A 1 181 ? -11.508 -20.719 -1.442 1 91.5 181 MET A C 1
ATOM 1389 O O . MET A 1 181 ? -10.953 -19.641 -1.679 1 91.5 181 MET A O 1
ATOM 1393 N N . ILE A 1 182 ? -12.594 -21.125 -1.965 1 95 182 ILE A N 1
ATOM 1394 C CA . ILE A 1 182 ? -13.18 -20.266 -2.992 1 95 182 ILE A CA 1
ATOM 1395 C C . ILE A 1 182 ? -13.945 -19.125 -2.336 1 95 182 ILE A C 1
ATOM 1397 O O . ILE A 1 182 ? -14.75 -19.344 -1.426 1 95 182 ILE A O 1
ATOM 1401 N N . ASP A 1 183 ? -13.711 -17.938 -2.773 1 93.19 183 ASP A N 1
ATOM 1402 C CA . ASP A 1 183 ? -14.406 -16.75 -2.293 1 93.19 183 ASP A CA 1
ATOM 1403 C C . ASP A 1 183 ? -15.648 -16.469 -3.139 1 93.19 183 ASP A C 1
ATOM 1405 O O . ASP A 1 183 ? -16.766 -16.438 -2.621 1 93.19 183 ASP A O 1
ATOM 1409 N N . PHE A 1 184 ? -15.453 -16.328 -4.457 1 94.12 184 PHE A N 1
ATOM 1410 C CA . PHE A 1 184 ? -16.562 -16.125 -5.383 1 94.12 184 PHE A CA 1
ATOM 1411 C C . PHE A 1 184 ? -16.188 -16.594 -6.785 1 94.12 184 PHE A C 1
ATOM 1413 O O . PHE A 1 184 ? -15.016 -16.875 -7.059 1 94.12 184 PHE A O 1
ATOM 1420 N N . VAL A 1 185 ? -17.203 -16.766 -7.543 1 96.81 185 VAL A N 1
ATOM 1421 C CA . VAL A 1 185 ? -17.078 -17.156 -8.945 1 96.81 185 VAL A CA 1
ATOM 1422 C C . VAL A 1 185 ? -17.953 -16.266 -9.812 1 96.81 185 VAL A C 1
ATOM 1424 O O . VAL A 1 185 ? -19.109 -16 -9.477 1 96.81 185 VAL A O 1
ATOM 1427 N N . ASN A 1 186 ? -17.375 -15.766 -10.844 1 94.5 186 ASN A N 1
ATOM 1428 C CA . ASN A 1 186 ? -18.203 -15.031 -11.797 1 94.5 186 ASN A CA 1
ATOM 1429 C C . ASN A 1 186 ? -17.844 -15.383 -13.234 1 94.5 186 ASN A C 1
ATOM 1431 O O . ASN A 1 186 ? -16.844 -16.031 -13.484 1 94.5 186 ASN A O 1
ATOM 1435 N N . VAL A 1 187 ? -18.75 -15.031 -14.172 1 95.94 187 VAL A N 1
ATOM 1436 C CA . VAL A 1 187 ? -18.594 -15.32 -15.594 1 95.94 187 VAL A CA 1
ATOM 1437 C C . VAL A 1 187 ? -18.172 -14.047 -16.328 1 95.94 187 VAL A C 1
ATOM 1439 O O . VAL A 1 187 ? -18.719 -12.969 -16.062 1 95.94 187 VAL A O 1
ATOM 1442 N N . GLN A 1 188 ? -17.203 -14.234 -17.141 1 95.25 188 GLN A N 1
ATOM 1443 C CA . GLN A 1 188 ? -16.766 -13.141 -18 1 95.25 188 GLN A CA 1
ATOM 1444 C C . GLN A 1 188 ? -17.266 -13.32 -19.438 1 95.25 188 GLN A C 1
ATOM 1446 O O . GLN A 1 188 ? -16.922 -14.297 -20.094 1 95.25 188 GLN A O 1
ATOM 1451 N N . GLU A 1 189 ? -17.984 -12.367 -19.922 1 94.88 189 GLU A N 1
ATOM 1452 C CA . GLU A 1 189 ? -18.562 -12.461 -21.266 1 94.88 189 GLU A CA 1
ATOM 1453 C C . GLU A 1 189 ? -17.625 -11.898 -22.328 1 94.88 189 GLU A C 1
ATOM 1455 O O . GLU A 1 189 ? -17.812 -12.148 -23.516 1 94.88 189 GLU A O 1
ATOM 1460 N N . ASP A 1 190 ? -16.703 -11.188 -21.922 1 96.12 190 ASP A N 1
ATOM 1461 C CA . ASP A 1 190 ? -15.641 -10.664 -22.781 1 96.12 190 ASP A CA 1
ATOM 1462 C C . ASP A 1 190 ? -14.273 -10.82 -22.109 1 96.12 190 ASP A C 1
ATOM 1464 O O . ASP A 1 190 ? -13.719 -9.859 -21.578 1 96.12 190 ASP A O 1
ATOM 1468 N N . VAL A 1 191 ? -13.758 -11.977 -22.281 1 96.81 191 VAL A N 1
ATOM 1469 C CA . VAL A 1 191 ? -12.562 -12.352 -21.531 1 96.81 191 VAL A CA 1
ATOM 1470 C C . VAL A 1 191 ? -11.352 -11.617 -22.109 1 96.81 191 VAL A C 1
ATOM 1472 O O . VAL A 1 191 ? -10.406 -11.305 -21.375 1 96.81 191 VAL A O 1
ATOM 1475 N N . ARG A 1 192 ? -11.406 -11.281 -23.359 1 96 192 ARG A N 1
ATOM 1476 C CA . ARG A 1 192 ? -10.312 -10.539 -23.953 1 96 192 ARG A CA 1
ATOM 1477 C C . ARG A 1 192 ? -10.148 -9.164 -23.312 1 96 192 ARG A C 1
ATOM 1479 O O . ARG A 1 192 ? -9.039 -8.773 -22.953 1 96 192 ARG A O 1
ATOM 1486 N N . SER A 1 193 ? -11.273 -8.547 -23.172 1 95.5 193 SER A N 1
ATOM 1487 C CA . SER A 1 193 ? -11.25 -7.25 -22.5 1 95.5 193 SER A CA 1
ATOM 1488 C C . SER A 1 193 ? -10.828 -7.391 -21.031 1 95.5 193 SER A C 1
ATOM 1490 O O . SER A 1 193 ? -10.125 -6.527 -20.5 1 95.5 193 SER A O 1
ATOM 1492 N N . PHE A 1 194 ? -11.203 -8.359 -20.438 1 96.31 194 PHE A N 1
ATOM 1493 C CA . PHE A 1 194 ? -10.867 -8.617 -19.047 1 96.31 194 PHE A CA 1
ATOM 1494 C C . PHE A 1 194 ? -9.367 -8.828 -18.875 1 96.31 194 PHE A C 1
ATOM 1496 O O . PHE A 1 194 ? -8.742 -8.203 -18.016 1 96.31 194 PHE A O 1
ATOM 1503 N N . ILE A 1 195 ? -8.828 -9.633 -19.719 1 97.12 195 ILE A N 1
ATOM 1504 C CA . ILE A 1 195 ? -7.395 -9.914 -19.688 1 97.12 195 ILE A CA 1
ATOM 1505 C C . ILE A 1 195 ? -6.609 -8.633 -19.953 1 97.12 195 ILE A C 1
ATOM 1507 O O . ILE A 1 195 ? -5.586 -8.383 -19.297 1 97.12 195 ILE A O 1
ATOM 1511 N N . LYS A 1 196 ? -7.094 -7.848 -20.859 1 95.5 196 LYS A N 1
ATOM 1512 C CA . LYS A 1 196 ? -6.461 -6.562 -21.141 1 95.5 196 LYS A CA 1
ATOM 1513 C C . LYS A 1 196 ? -6.43 -5.68 -19.891 1 95.5 196 LYS A C 1
ATOM 1515 O O . LYS A 1 196 ? -5.418 -5.043 -19.609 1 95.5 196 LYS A O 1
ATOM 1520 N N . SER A 1 197 ? -7.523 -5.652 -19.125 1 94.25 197 SER A N 1
ATOM 1521 C CA . SER A 1 197 ? -7.605 -4.867 -17.906 1 94.25 197 SER A CA 1
ATOM 1522 C C . SER A 1 197 ? -6.609 -5.367 -16.859 1 94.25 197 SER A C 1
ATOM 1524 O O . SER A 1 197 ? -6.02 -4.574 -16.125 1 94.25 197 SER A O 1
ATOM 1526 N N . ILE A 1 198 ? -6.414 -6.629 -16.781 1 95 198 ILE A N 1
ATOM 1527 C CA . ILE A 1 198 ? -5.457 -7.211 -15.852 1 95 198 ILE A CA 1
ATOM 1528 C C . ILE A 1 198 ? -4.039 -6.789 -16.234 1 95 198 ILE A C 1
ATOM 1530 O O . ILE A 1 198 ? -3.277 -6.32 -15.383 1 95 198 ILE A O 1
ATOM 1534 N N . LYS A 1 199 ? -3.76 -6.906 -17.484 1 93.94 199 LYS A N 1
ATOM 1535 C CA . LYS A 1 199 ? -2.41 -6.648 -17.969 1 93.94 199 LYS A CA 1
ATOM 1536 C C . LYS A 1 199 ? -2.061 -5.164 -17.875 1 93.94 199 LYS A C 1
ATOM 1538 O O . LYS A 1 199 ? -0.932 -4.809 -17.531 1 93.94 199 LYS A O 1
ATOM 1543 N N . GLU A 1 200 ? -3.057 -4.301 -18.062 1 92.19 200 GLU A N 1
ATOM 1544 C CA . GLU A 1 200 ? -2.783 -2.869 -18.141 1 92.19 200 GLU A CA 1
ATOM 1545 C C . GLU A 1 200 ? -2.98 -2.195 -16.781 1 92.19 200 GLU A C 1
ATOM 1547 O O . GLU A 1 200 ? -2.301 -1.217 -16.469 1 92.19 200 GLU A O 1
ATOM 1552 N N . GLU A 1 201 ? -3.852 -2.736 -16 1 91.12 201 GLU A N 1
ATOM 1553 C CA . GLU A 1 201 ? -4.242 -1.993 -14.812 1 91.12 201 GLU A CA 1
ATOM 1554 C C . GLU A 1 201 ? -4.141 -2.861 -13.562 1 91.12 201 GLU A C 1
ATOM 1556 O O . GLU A 1 201 ? -4.309 -2.373 -12.445 1 91.12 201 GLU A O 1
ATOM 1561 N N . ASN A 1 202 ? -3.83 -4.074 -13.742 1 92.25 202 ASN A N 1
ATOM 1562 C CA . ASN A 1 202 ? -3.838 -5.008 -12.625 1 92.25 202 ASN A CA 1
ATOM 1563 C C . ASN A 1 202 ? -5.164 -4.973 -11.867 1 92.25 202 ASN A C 1
ATOM 1565 O O . ASN A 1 202 ? -5.184 -4.949 -10.633 1 92.25 202 ASN A O 1
ATOM 1569 N N . GLU A 1 203 ? -6.246 -4.898 -12.609 1 90.62 203 GLU A N 1
ATOM 1570 C CA . GLU A 1 203 ? -7.594 -4.844 -12.062 1 90.62 203 GLU A CA 1
ATOM 1571 C C . GLU A 1 203 ? -8.367 -6.125 -12.359 1 90.62 203 GLU A C 1
ATOM 1573 O O . GLU A 1 203 ? -8.445 -6.555 -13.508 1 90.62 203 GLU A O 1
ATOM 1578 N N . PHE A 1 204 ? -8.977 -6.656 -11.344 1 93.75 204 PHE A N 1
ATOM 1579 C CA . PHE A 1 204 ? -9.648 -7.945 -11.484 1 93.75 204 PHE A CA 1
ATOM 1580 C C . PHE A 1 204 ? -11.148 -7.801 -11.25 1 93.75 204 PHE A C 1
ATOM 1582 O O . PHE A 1 204 ? -11.914 -8.734 -11.508 1 93.75 204 PHE A O 1
ATOM 1589 N N . ILE A 1 205 ? -11.516 -6.688 -10.758 1 87.31 205 ILE A N 1
ATOM 1590 C CA . ILE A 1 205 ? -12.914 -6.508 -10.383 1 87.31 205 ILE A CA 1
ATOM 1591 C C . ILE A 1 205 ? -13.492 -5.293 -11.109 1 87.31 205 ILE A C 1
ATOM 1593 O O . ILE A 1 205 ? -12.875 -4.219 -11.117 1 87.31 205 ILE A O 1
ATOM 1597 N N . ASP A 1 206 ? -14.523 -5.637 -11.758 1 83.94 206 ASP A N 1
ATOM 1598 C CA . ASP A 1 206 ? -15.336 -4.527 -12.234 1 83.94 206 ASP A CA 1
ATOM 1599 C C . ASP A 1 206 ? -16.266 -4.008 -11.133 1 83.94 206 ASP A C 1
ATOM 1601 O O . ASP A 1 206 ? -17.188 -4.703 -10.711 1 83.94 206 ASP A O 1
ATOM 1605 N N . LYS A 1 207 ? -16.062 -2.838 -10.758 1 82.88 207 LYS A N 1
ATOM 1606 C CA . LYS A 1 207 ? -16.75 -2.273 -9.594 1 82.88 207 LYS A CA 1
ATOM 1607 C C . LYS A 1 207 ? -18.234 -2.104 -9.859 1 82.88 207 LYS A C 1
ATOM 1609 O O . LYS A 1 207 ? -19.031 -1.953 -8.93 1 82.88 207 LYS A O 1
ATOM 1614 N N . PHE A 1 208 ? -18.625 -2.189 -11.102 1 86.5 208 PHE A N 1
ATOM 1615 C CA . PHE A 1 208 ? -20.016 -1.966 -11.445 1 86.5 208 PHE A CA 1
ATOM 1616 C C . PHE A 1 208 ? -20.75 -3.291 -11.625 1 86.5 208 PHE A C 1
ATOM 1618 O O . PHE A 1 208 ? -21.984 -3.328 -11.641 1 86.5 208 PHE A O 1
ATOM 1625 N N . LYS A 1 209 ? -20.062 -4.391 -11.672 1 87.75 209 LYS A N 1
ATOM 1626 C CA . LYS A 1 209 ? -20.672 -5.68 -11.969 1 87.75 209 LYS A CA 1
ATOM 1627 C C . LYS A 1 209 ? -20.922 -6.48 -10.695 1 87.75 209 LYS A C 1
ATOM 1629 O O . LYS A 1 209 ? -20.141 -6.406 -9.742 1 87.75 209 LYS A O 1
ATOM 1634 N N . TYR A 1 210 ? -21.984 -7.191 -10.773 1 90.88 210 TYR A N 1
ATOM 1635 C CA . TYR A 1 210 ? -22.219 -8.18 -9.734 1 90.88 210 TYR A CA 1
ATOM 1636 C C . TYR A 1 210 ? -21.156 -9.266 -9.758 1 90.88 210 TYR A C 1
ATOM 1638 O O . TYR A 1 210 ? -20.906 -9.883 -10.797 1 90.88 210 TYR A O 1
ATOM 1646 N N . GLN A 1 211 ? -20.516 -9.539 -8.609 1 88.5 211 GLN A N 1
ATOM 1647 C CA . GLN A 1 211 ? -19.359 -10.438 -8.539 1 88.5 211 GLN A CA 1
ATOM 1648 C C . GLN A 1 211 ? -19.797 -11.883 -8.359 1 88.5 211 GLN A C 1
ATOM 1650 O O . GLN A 1 211 ? -18.984 -12.805 -8.445 1 88.5 211 GLN A O 1
ATOM 1655 N N . GLY A 1 212 ? -21.031 -12.125 -8.289 1 89.75 212 GLY A N 1
ATOM 1656 C CA . GLY A 1 212 ? -21.547 -13.461 -8.023 1 89.75 212 GLY A CA 1
ATOM 1657 C C . GLY A 1 212 ? -21.922 -13.672 -6.57 1 89.75 212 GLY A C 1
ATOM 1658 O O . GLY A 1 212 ? -21.688 -12.812 -5.723 1 89.75 212 GLY A O 1
ATOM 1659 N N . PRO A 1 213 ? -22.578 -14.758 -6.262 1 92.12 213 PRO A N 1
ATOM 1660 C CA . PRO A 1 213 ? -22.969 -15.07 -4.887 1 92.12 213 PRO A CA 1
ATOM 1661 C C . PRO A 1 213 ? -21.781 -15.383 -3.988 1 92.12 213 PRO A C 1
ATOM 1663 O O . PRO A 1 213 ? -20.703 -15.75 -4.484 1 92.12 213 PRO A O 1
ATOM 1666 N N . LYS A 1 214 ? -22.031 -15.133 -2.729 1 91.81 214 LYS A N 1
ATOM 1667 C CA . LYS A 1 214 ? -21.031 -15.625 -1.785 1 91.81 214 LYS A CA 1
ATOM 1668 C C . LYS A 1 214 ? -20.922 -17.141 -1.859 1 91.81 214 LYS A C 1
ATOM 1670 O O . LYS A 1 214 ? -21.891 -17.859 -1.591 1 91.81 214 LYS A O 1
ATOM 1675 N N . PHE A 1 215 ? -19.766 -17.562 -2.145 1 95.69 215 PHE A N 1
ATOM 1676 C CA . PHE A 1 215 ? -19.547 -18.984 -2.434 1 95.69 215 PHE A CA 1
ATOM 1677 C C . PHE A 1 215 ? -19.906 -19.828 -1.227 1 95.69 215 PHE A C 1
ATOM 1679 O O . PHE A 1 215 ? -20.516 -20.906 -1.374 1 95.69 215 PHE A O 1
ATOM 1686 N N . ALA A 1 216 ? -19.562 -19.312 -0.033 1 92.19 216 ALA A N 1
ATOM 1687 C CA . ALA A 1 216 ? -19.766 -20.047 1.211 1 92.19 216 ALA A CA 1
ATOM 1688 C C . ALA A 1 216 ? -21.266 -20.266 1.471 1 92.19 216 ALA A C 1
ATOM 1690 O O . ALA A 1 216 ? -21.641 -21.125 2.279 1 92.19 216 ALA A O 1
ATOM 1691 N N . GLU A 1 217 ? -22.094 -19.516 0.783 1 94.19 217 GLU A N 1
ATOM 1692 C CA . GLU A 1 217 ? -23.531 -19.609 1.002 1 94.19 217 GLU A CA 1
ATOM 1693 C C . GLU A 1 217 ? -24.188 -20.5 -0.038 1 94.19 217 GLU A C 1
ATOM 1695 O O . GLU A 1 217 ? -25.391 -20.781 0.05 1 94.19 217 GLU A O 1
ATOM 1700 N N . LEU A 1 218 ? -23.484 -20.953 -0.955 1 96.69 218 LEU A N 1
ATOM 1701 C CA . LEU A 1 218 ? -24.016 -21.859 -1.958 1 96.69 218 LEU A CA 1
ATOM 1702 C C . LEU A 1 218 ? -24.312 -23.234 -1.348 1 96.69 218 LEU A C 1
ATOM 1704 O O . LEU A 1 218 ? -23.766 -23.562 -0.292 1 96.69 218 LEU A O 1
ATOM 1708 N N . ASP A 1 219 ? -25.172 -23.984 -2.057 1 97.31 219 ASP A N 1
ATOM 1709 C CA . ASP A 1 219 ? -25.422 -25.375 -1.674 1 97.31 219 ASP A CA 1
ATOM 1710 C C . ASP A 1 219 ? -24.125 -26.172 -1.612 1 97.31 219 ASP A C 1
ATOM 1712 O O . ASP A 1 219 ? -23.25 -26.016 -2.469 1 97.31 219 ASP A O 1
ATOM 1716 N N . GLU A 1 220 ? -24.062 -27.047 -0.622 1 96.69 220 GLU A N 1
ATOM 1717 C CA . GLU A 1 220 ? -22.859 -27.828 -0.394 1 96.69 220 GLU A CA 1
ATOM 1718 C C . GLU A 1 220 ? -22.469 -28.609 -1.641 1 96.69 220 GLU A C 1
ATOM 1720 O O . GLU A 1 220 ? -21.281 -28.75 -1.943 1 96.69 220 GLU A O 1
ATOM 1725 N N . SER A 1 221 ? -23.422 -29.109 -2.307 1 97.75 221 SER A N 1
ATOM 1726 C CA . SER A 1 221 ? -23.141 -29.891 -3.502 1 97.75 221 SER A CA 1
ATOM 1727 C C . SER A 1 221 ? -22.484 -29.031 -4.578 1 97.75 221 SER A C 1
ATOM 1729 O O . SER A 1 221 ? -21.562 -29.484 -5.262 1 97.75 221 SER A O 1
ATOM 1731 N N . LEU A 1 222 ? -22.938 -27.828 -4.73 1 97.56 222 LEU A N 1
ATOM 1732 C CA . LEU A 1 222 ? -22.344 -26.891 -5.68 1 97.56 222 LEU A CA 1
ATOM 1733 C C . LEU A 1 222 ? -20.922 -26.531 -5.27 1 97.56 222 LEU A C 1
ATOM 1735 O O . LEU A 1 222 ? -20.016 -26.5 -6.109 1 97.56 222 LEU A O 1
ATOM 1739 N N . GLN A 1 223 ? -20.703 -26.312 -3.984 1 96.88 223 GLN A N 1
ATOM 1740 C CA . GLN A 1 223 ? -19.375 -26 -3.484 1 96.88 223 GLN A CA 1
ATOM 1741 C C . GLN A 1 223 ? -18.391 -27.125 -3.785 1 96.88 223 GLN A C 1
ATOM 1743 O O . GLN A 1 223 ? -17.328 -26.891 -4.379 1 96.88 223 GLN A O 1
ATOM 1748 N N . THR A 1 224 ? -18.812 -28.312 -3.432 1 97.31 224 THR A N 1
ATOM 1749 C CA . THR A 1 224 ? -17.969 -29.484 -3.59 1 97.31 224 THR A CA 1
ATOM 1750 C C . THR A 1 224 ? -17.609 -29.703 -5.059 1 97.31 224 THR A C 1
ATOM 1752 O O . THR A 1 224 ? -16.469 -30 -5.395 1 97.31 224 THR A O 1
ATOM 1755 N N . GLU A 1 225 ? -18.578 -29.516 -5.922 1 98.12 225 GLU A N 1
ATOM 1756 C CA . GLU A 1 225 ? -18.328 -29.797 -7.332 1 98.12 225 GLU A CA 1
ATOM 1757 C C . GLU A 1 225 ? -17.422 -28.734 -7.953 1 98.12 225 GLU A C 1
ATOM 1759 O O . GLU A 1 225 ? -16.625 -29.031 -8.844 1 98.12 225 GLU A O 1
ATOM 1764 N N . PHE A 1 226 ? -17.547 -27.484 -7.523 1 97.88 226 PHE A N 1
ATOM 1765 C CA . PHE A 1 226 ? -16.609 -26.453 -7.969 1 97.88 226 PHE A CA 1
ATOM 1766 C C . PHE A 1 226 ? -15.195 -26.781 -7.508 1 97.88 226 PHE A C 1
ATOM 1768 O O . PHE A 1 226 ? -14.234 -26.594 -8.266 1 97.88 226 PHE A O 1
ATOM 1775 N N . GLU A 1 227 ? -15.07 -27.234 -6.281 1 96.69 227 GLU A N 1
ATOM 1776 C CA . GLU A 1 227 ? -13.758 -27.609 -5.762 1 96.69 227 GLU A CA 1
ATOM 1777 C C . GLU A 1 227 ? -13.164 -28.781 -6.551 1 96.69 227 GLU A C 1
ATOM 1779 O O . GLU A 1 227 ? -11.984 -28.75 -6.906 1 96.69 227 GLU A O 1
ATOM 1784 N N . ASN A 1 228 ? -14.023 -29.797 -6.848 1 97.75 228 ASN A N 1
ATOM 1785 C CA . ASN A 1 228 ? -13.586 -30.922 -7.656 1 97.75 228 ASN A CA 1
ATOM 1786 C C . ASN A 1 228 ? -13.133 -30.484 -9.039 1 97.75 228 ASN A C 1
ATOM 1788 O O . ASN A 1 228 ? -12.141 -30.984 -9.57 1 97.75 228 ASN A O 1
ATOM 1792 N N . TYR A 1 229 ? -13.875 -29.562 -9.602 1 97.88 229 TYR A N 1
ATOM 1793 C CA . TYR A 1 229 ? -13.531 -29.016 -10.906 1 97.88 229 TYR A CA 1
ATOM 1794 C C . TYR A 1 229 ? -12.141 -28.391 -10.883 1 97.88 229 TYR A C 1
ATOM 1796 O O . TYR A 1 229 ? -11.312 -28.672 -11.75 1 97.88 229 TYR A O 1
ATOM 1804 N N . LEU A 1 230 ? -11.875 -27.625 -9.875 1 97.62 230 LEU A N 1
ATOM 1805 C CA . LEU A 1 230 ? -10.594 -26.922 -9.773 1 97.62 230 LEU A CA 1
ATOM 1806 C C . LEU A 1 230 ? -9.453 -27.922 -9.578 1 97.62 230 LEU A C 1
ATOM 1808 O O . LEU A 1 230 ? -8.406 -27.797 -10.211 1 97.62 230 LEU A O 1
ATOM 1812 N N . VAL A 1 231 ? -9.664 -28.906 -8.758 1 96.81 231 VAL A N 1
ATOM 1813 C CA . VAL A 1 231 ? -8.641 -29.922 -8.523 1 96.81 231 VAL A CA 1
ATOM 1814 C C . VAL A 1 231 ? -8.328 -30.656 -9.82 1 96.81 231 VAL A C 1
ATOM 1816 O O . VAL A 1 231 ? -7.164 -30.891 -10.148 1 96.81 231 VAL A O 1
ATOM 1819 N N . ALA A 1 232 ? -9.336 -30.953 -10.57 1 97.06 232 ALA A N 1
ATOM 1820 C CA . ALA A 1 232 ? -9.164 -31.656 -11.836 1 97.06 232 ALA A CA 1
ATOM 1821 C C . ALA A 1 232 ? -8.352 -30.812 -12.82 1 97.06 232 ALA A C 1
ATOM 1823 O O . ALA A 1 232 ? -7.695 -31.359 -13.711 1 97.06 232 ALA A O 1
ATOM 1824 N N . LYS A 1 233 ? -8.43 -29.516 -12.656 1 96.94 233 LYS A N 1
ATOM 1825 C CA . LYS A 1 233 ? -7.715 -28.625 -13.562 1 96.94 233 LYS A CA 1
ATOM 1826 C C . LYS A 1 233 ? -6.336 -28.266 -13.008 1 96.94 233 LYS A C 1
ATOM 1828 O O . LYS A 1 233 ? -5.625 -27.438 -13.586 1 96.94 233 LYS A O 1
ATOM 1833 N N . GLY A 1 234 ? -5.984 -28.812 -11.875 1 96.19 234 GLY A N 1
ATOM 1834 C CA . GLY A 1 234 ? -4.656 -28.625 -11.32 1 96.19 234 GLY A CA 1
ATOM 1835 C C . GLY A 1 234 ? -4.586 -27.516 -10.297 1 96.19 234 GLY A C 1
ATOM 1836 O O . GLY A 1 234 ? -3.498 -27.094 -9.891 1 96.19 234 GLY A O 1
ATOM 1837 N N . ILE A 1 235 ? -5.703 -26.938 -9.992 1 97.19 235 ILE A N 1
ATOM 1838 C CA . ILE A 1 235 ? -5.77 -25.969 -8.906 1 97.19 235 ILE A CA 1
ATOM 1839 C C . ILE A 1 235 ? -5.98 -26.688 -7.578 1 97.19 235 ILE A C 1
ATOM 1841 O O . ILE A 1 235 ? -7.105 -26.766 -7.082 1 97.19 235 ILE A O 1
ATOM 1845 N N . ASP A 1 236 ? -4.887 -27.25 -7.02 1 95.25 236 ASP A N 1
ATOM 1846 C CA . ASP A 1 236 ? -4.93 -28.125 -5.855 1 95.25 236 ASP A CA 1
ATOM 1847 C C . ASP A 1 236 ? -3.859 -27.734 -4.836 1 95.25 236 ASP A C 1
ATOM 1849 O O . ASP A 1 236 ? -3.26 -26.656 -4.934 1 95.25 236 ASP A O 1
ATOM 1853 N N . ASN A 1 237 ? -3.664 -28.625 -3.887 1 93.5 237 ASN A N 1
ATOM 1854 C CA . ASN A 1 237 ? -2.736 -28.312 -2.803 1 93.5 237 ASN A CA 1
ATOM 1855 C C . ASN A 1 237 ? -1.299 -28.219 -3.307 1 93.5 237 ASN A C 1
ATOM 1857 O O . ASN A 1 237 ? -0.497 -27.453 -2.766 1 93.5 237 ASN A O 1
ATOM 1861 N N . GLU A 1 238 ? -1.012 -28.953 -4.301 1 94.75 238 GLU A N 1
ATOM 1862 C CA . GLU A 1 238 ? 0.331 -28.891 -4.867 1 94.75 238 GLU A CA 1
ATOM 1863 C C . GLU A 1 238 ? 0.602 -27.5 -5.461 1 94.75 238 GLU A C 1
ATOM 1865 O O . GLU A 1 238 ? 1.684 -26.938 -5.273 1 94.75 238 GLU A O 1
ATOM 1870 N N . LEU A 1 239 ? -0.379 -27.016 -6.188 1 96.62 239 LEU A N 1
ATOM 1871 C CA . LEU A 1 239 ? -0.247 -25.672 -6.719 1 96.62 239 LEU A CA 1
ATOM 1872 C C . LEU A 1 239 ? -0.116 -24.656 -5.594 1 96.62 239 LEU A C 1
ATOM 1874 O O . LEU A 1 239 ? 0.694 -23.719 -5.68 1 96.62 239 LEU A O 1
ATOM 1878 N N . ALA A 1 240 ? -0.948 -24.812 -4.578 1 94.19 240 ALA A N 1
ATOM 1879 C CA . ALA A 1 240 ? -0.868 -23.922 -3.424 1 94.19 240 ALA A CA 1
ATOM 1880 C C . ALA A 1 240 ? 0.542 -23.906 -2.84 1 94.19 240 ALA A C 1
ATOM 1882 O O . ALA A 1 240 ? 1.097 -22.828 -2.568 1 94.19 240 ALA A O 1
ATOM 1883 N N . ASP A 1 241 ? 1.107 -25.078 -2.729 1 93.31 241 ASP A N 1
ATOM 1884 C CA . ASP A 1 241 ? 2.469 -25.188 -2.219 1 93.31 241 ASP A CA 1
ATOM 1885 C C . ASP A 1 241 ? 3.467 -24.5 -3.139 1 93.31 241 ASP A C 1
ATOM 1887 O O . ASP A 1 241 ? 4.395 -23.828 -2.668 1 93.31 241 ASP A O 1
ATOM 1891 N N . PHE A 1 242 ? 3.27 -24.703 -4.328 1 96.06 242 PHE A N 1
ATOM 1892 C CA . PHE A 1 242 ? 4.16 -24.078 -5.297 1 96.06 242 PHE A CA 1
ATOM 1893 C C . PHE A 1 242 ? 4.102 -22.562 -5.184 1 96.06 242 PHE A C 1
ATOM 1895 O O . PHE A 1 242 ? 5.141 -21.891 -5.184 1 96.06 242 PHE A O 1
ATOM 1902 N N . ILE A 1 243 ? 2.898 -22 -5.086 1 95.94 243 ILE A N 1
ATOM 1903 C CA . ILE A 1 243 ? 2.701 -20.562 -5.031 1 95.94 243 ILE A CA 1
ATOM 1904 C C . ILE A 1 243 ? 3.439 -19.984 -3.822 1 95.94 243 ILE A C 1
ATOM 1906 O O . ILE A 1 243 ? 4.129 -18.969 -3.934 1 95.94 243 ILE A O 1
ATOM 1910 N N . VAL A 1 244 ? 3.334 -20.609 -2.736 1 92.69 244 VAL A N 1
ATOM 1911 C CA . VAL A 1 244 ? 3.988 -20.156 -1.517 1 92.69 244 VAL A CA 1
ATOM 1912 C C . VAL A 1 244 ? 5.504 -20.203 -1.694 1 92.69 244 VAL A C 1
ATOM 1914 O O . VAL A 1 244 ? 6.191 -19.203 -1.463 1 92.69 244 VAL A O 1
ATOM 1917 N N . ALA A 1 245 ? 6.016 -21.344 -2.199 1 94.06 245 ALA A N 1
ATOM 1918 C CA . ALA A 1 245 ? 7.457 -21.516 -2.375 1 94.06 245 ALA A CA 1
ATOM 1919 C C . ALA A 1 245 ? 8.008 -20.547 -3.41 1 94.06 245 ALA A C 1
ATOM 1921 O O . ALA A 1 245 ? 9.07 -19.953 -3.203 1 94.06 245 ALA A O 1
ATOM 1922 N N . PHE A 1 246 ? 7.289 -20.438 -4.492 1 96.44 246 PHE A N 1
ATOM 1923 C CA . PHE A 1 246 ? 7.75 -19.547 -5.547 1 96.44 246 PHE A CA 1
ATOM 1924 C C . PHE A 1 246 ? 7.746 -18.094 -5.07 1 96.44 246 PHE A C 1
ATOM 1926 O O . PHE A 1 246 ? 8.633 -17.312 -5.426 1 96.44 246 PHE A O 1
ATOM 1933 N N . SER A 1 247 ? 6.75 -17.734 -4.312 1 94.81 247 SER A N 1
ATOM 1934 C CA . SER A 1 247 ? 6.676 -16.375 -3.787 1 94.81 247 SER A CA 1
ATOM 1935 C C . SER A 1 247 ? 7.871 -16.062 -2.895 1 94.81 247 SER A C 1
ATOM 1937 O O . SER A 1 247 ? 8.438 -14.977 -2.971 1 94.81 247 SER A O 1
ATOM 1939 N N . ASP A 1 248 ? 8.234 -17.031 -2.084 1 93.38 248 ASP A N 1
ATOM 1940 C CA . ASP A 1 248 ? 9.406 -16.859 -1.233 1 93.38 248 ASP A CA 1
ATOM 1941 C C . ASP A 1 248 ? 10.672 -16.719 -2.07 1 93.38 248 ASP A C 1
ATOM 1943 O O . ASP A 1 248 ? 11.516 -15.852 -1.801 1 93.38 248 ASP A O 1
ATOM 1947 N N . TYR A 1 249 ? 10.781 -17.562 -2.994 1 96.56 249 TYR A N 1
ATOM 1948 C CA . TYR A 1 249 ? 11.93 -17.562 -3.9 1 96.56 249 TYR A CA 1
ATOM 1949 C C . TYR A 1 249 ? 12.047 -16.219 -4.621 1 96.56 249 TYR A C 1
ATOM 1951 O O . TYR A 1 249 ? 13.117 -15.602 -4.613 1 96.56 249 TYR A O 1
ATOM 1959 N N . LYS A 1 250 ? 10.953 -15.773 -5.23 1 97.12 250 LYS A N 1
ATOM 1960 C CA . LYS A 1 250 ? 10.969 -14.508 -5.969 1 97.12 250 LYS A CA 1
ATOM 1961 C C . LYS A 1 250 ? 11.195 -13.328 -5.031 1 97.12 250 LYS A C 1
ATOM 1963 O O . LYS A 1 250 ? 11.914 -12.383 -5.379 1 97.12 250 LYS A O 1
ATOM 1968 N N . GLU A 1 251 ? 10.562 -13.336 -3.863 1 95.5 251 GLU A N 1
ATOM 1969 C CA . GLU A 1 251 ? 10.734 -12.258 -2.896 1 95.5 251 GLU A CA 1
ATOM 1970 C C . GLU A 1 251 ? 12.203 -12.078 -2.52 1 95.5 251 GLU A C 1
ATOM 1972 O O . GLU A 1 251 ? 12.688 -10.953 -2.404 1 95.5 251 GLU A O 1
ATOM 1977 N N . GLU A 1 252 ? 12.852 -13.195 -2.32 1 95.62 252 GLU A N 1
ATOM 1978 C CA . GLU A 1 252 ? 14.273 -13.125 -2.004 1 95.62 252 GLU A CA 1
ATOM 1979 C C . GLU A 1 252 ? 15.062 -12.461 -3.131 1 95.62 252 GLU A C 1
ATOM 1981 O O . GLU A 1 252 ? 15.938 -11.633 -2.877 1 95.62 252 GLU A O 1
ATOM 1986 N N . GLY A 1 253 ? 14.773 -12.844 -4.293 1 97 253 GLY A N 1
ATOM 1987 C CA . GLY A 1 253 ? 15.406 -12.195 -5.43 1 97 253 GLY A CA 1
ATOM 1988 C C . GLY A 1 253 ? 15.141 -10.703 -5.484 1 97 253 GLY A C 1
ATOM 1989 O O . GLY A 1 253 ? 16.062 -9.914 -5.707 1 97 253 GLY A O 1
ATOM 1990 N N . GLU A 1 254 ? 13.875 -10.352 -5.27 1 96.94 254 GLU A N 1
ATOM 1991 C CA . GLU A 1 254 ? 13.5 -8.938 -5.258 1 96.94 254 GLU A CA 1
ATOM 1992 C C . GLU A 1 254 ? 14.195 -8.188 -4.133 1 96.94 254 GLU A C 1
ATOM 1994 O O . GLU A 1 254 ? 14.594 -7.031 -4.301 1 96.94 254 GLU A O 1
ATOM 1999 N N . TYR A 1 255 ? 14.352 -8.883 -2.99 1 96.81 255 TYR A N 1
ATOM 2000 C CA . TYR A 1 255 ? 15.039 -8.297 -1.843 1 96.81 255 TYR A CA 1
ATOM 2001 C C . TYR A 1 255 ? 16.484 -7.953 -2.186 1 96.81 255 TYR A C 1
ATOM 2003 O O . TYR A 1 255 ? 16.953 -6.855 -1.886 1 96.81 255 TYR A O 1
ATOM 2011 N N . ARG A 1 256 ? 17.172 -8.773 -2.84 1 97.5 256 ARG A N 1
ATOM 2012 C CA . ARG A 1 256 ? 18.562 -8.555 -3.244 1 97.5 256 ARG A CA 1
ATOM 2013 C C . ARG A 1 256 ? 18.672 -7.395 -4.23 1 97.5 256 ARG A C 1
ATOM 2015 O O . ARG A 1 256 ? 19.547 -6.543 -4.102 1 97.5 256 ARG A O 1
ATOM 2022 N N . THR A 1 257 ? 17.797 -7.43 -5.191 1 96.94 257 THR A N 1
ATOM 2023 C CA . THR A 1 257 ? 17.734 -6.328 -6.148 1 96.94 257 THR A CA 1
ATOM 2024 C C . THR A 1 257 ? 17.484 -5.004 -5.438 1 96.94 257 THR A C 1
ATOM 2026 O O . THR A 1 257 ? 18.078 -3.98 -5.785 1 96.94 257 THR A O 1
ATOM 2029 N N . TRP A 1 258 ? 16.594 -5.016 -4.457 1 97.31 258 TRP A N 1
ATOM 2030 C CA . TRP A 1 258 ? 16.25 -3.848 -3.65 1 97.31 258 TRP A CA 1
ATOM 2031 C C . TRP A 1 258 ? 17.469 -3.324 -2.91 1 97.31 258 TRP A C 1
ATOM 2033 O O . TRP A 1 258 ? 17.75 -2.123 -2.922 1 97.31 258 TRP A O 1
ATOM 2043 N N . LEU A 1 259 ? 18.234 -4.215 -2.289 1 98 259 LEU A N 1
ATOM 2044 C CA . LEU A 1 259 ? 19.438 -3.824 -1.579 1 98 259 LEU A CA 1
ATOM 2045 C C . LEU A 1 259 ? 20.406 -3.105 -2.512 1 98 259 LEU A C 1
ATOM 2047 O O . LEU A 1 259 ? 20.953 -2.057 -2.16 1 98 259 LEU A O 1
ATOM 2051 N N . ASN A 1 260 ? 20.562 -3.645 -3.648 1 97.25 260 ASN A N 1
ATOM 2052 C CA . ASN A 1 260 ? 21.469 -3.051 -4.629 1 97.25 260 ASN A CA 1
ATOM 2053 C C . ASN A 1 260 ? 20.969 -1.685 -5.094 1 97.25 260 ASN A C 1
ATOM 2055 O O . ASN A 1 260 ? 21.766 -0.757 -5.262 1 97.25 260 ASN A O 1
ATOM 2059 N N . ALA A 1 261 ? 19.734 -1.596 -5.324 1 97.12 261 ALA A N 1
ATOM 2060 C CA . ALA A 1 261 ? 19.141 -0.333 -5.77 1 97.12 261 ALA A CA 1
ATOM 2061 C C . ALA A 1 261 ? 19.297 0.747 -4.703 1 97.12 261 ALA A C 1
ATOM 2063 O O . ALA A 1 261 ? 19.609 1.898 -5.016 1 97.12 261 ALA A O 1
ATOM 2064 N N . VAL A 1 262 ? 19 0.383 -3.443 1 98.19 262 VAL A N 1
ATOM 2065 C CA . VAL A 1 262 ? 19.141 1.329 -2.344 1 98.19 262 VAL A CA 1
ATOM 2066 C C . VAL A 1 262 ? 20.594 1.795 -2.254 1 98.19 262 VAL A C 1
ATOM 2068 O O . VAL A 1 262 ? 20.859 2.99 -2.111 1 98.19 262 VAL A O 1
ATOM 2071 N N . SER A 1 263 ? 21.531 0.861 -2.348 1 98.19 263 SER A N 1
ATOM 2072 C CA . SER A 1 263 ? 22.938 1.199 -2.297 1 98.19 263 SER A CA 1
ATOM 2073 C C . SER A 1 263 ? 23.328 2.168 -3.414 1 98.19 263 SER A C 1
ATOM 2075 O O . SER A 1 263 ? 24.047 3.135 -3.184 1 98.19 263 SER A O 1
ATOM 2077 N N . LYS A 1 264 ? 22.859 1.911 -4.555 1 97.31 264 LYS A N 1
ATOM 2078 C CA . LYS A 1 264 ? 23.141 2.775 -5.699 1 97.31 264 LYS A CA 1
ATOM 2079 C C . LYS A 1 264 ? 22.609 4.188 -5.461 1 97.31 264 LYS A C 1
ATOM 2081 O O . LYS A 1 264 ? 23.266 5.168 -5.812 1 97.31 264 LYS A O 1
ATOM 2086 N N . PHE A 1 265 ? 21.469 4.316 -4.914 1 97.88 265 PHE A N 1
ATOM 2087 C CA . PHE A 1 265 ? 20.875 5.621 -4.617 1 97.88 265 PHE A CA 1
ATOM 2088 C C . PHE A 1 265 ? 21.734 6.383 -3.615 1 97.88 265 PHE A C 1
ATOM 2090 O O . PHE A 1 265 ? 21.906 7.598 -3.736 1 97.88 265 PHE A O 1
ATOM 2097 N N . LEU A 1 266 ? 22.203 5.645 -2.625 1 96.94 266 LEU A N 1
ATOM 2098 C CA . LEU A 1 266 ? 22.922 6.262 -1.515 1 96.94 266 LEU A CA 1
ATOM 2099 C C . LEU A 1 266 ? 24.344 6.629 -1.925 1 96.94 266 LEU A C 1
ATOM 2101 O O . LEU A 1 266 ? 25.016 7.406 -1.239 1 96.94 266 LEU A O 1
ATOM 2105 N N . ASN A 1 267 ? 24.797 6.02 -2.967 1 89.44 267 ASN A N 1
ATOM 2106 C CA . ASN A 1 267 ? 26.172 6.238 -3.406 1 89.44 267 ASN A CA 1
ATOM 2107 C C . ASN A 1 267 ? 26.312 7.547 -4.176 1 89.44 267 ASN A C 1
ATOM 2109 O O . ASN A 1 267 ? 25.453 7.898 -4.977 1 89.44 267 ASN A O 1
ATOM 2113 N N . MET B 1 1 ? -32.25 -44.562 15.445 1 18.12 1 MET B N 1
ATOM 2114 C CA . MET B 1 1 ? -32.531 -44.906 16.828 1 18.12 1 MET B CA 1
ATOM 2115 C C . MET B 1 1 ? -31.266 -44.812 17.688 1 18.12 1 MET B C 1
ATOM 2117 O O . MET B 1 1 ? -31.25 -45.281 18.828 1 18.12 1 MET B O 1
ATOM 2121 N N . LEU B 1 2 ? -30.281 -44.469 17.094 1 19.77 2 LEU B N 1
ATOM 2122 C CA . LEU B 1 2 ? -28.938 -44.906 17.406 1 19.77 2 LEU B CA 1
ATOM 2123 C C . LEU B 1 2 ? -28.531 -44.438 18.812 1 19.77 2 LEU B C 1
ATOM 2125 O O . LEU B 1 2 ? -28.453 -43.25 19.062 1 19.77 2 LEU B O 1
ATOM 2129 N N . LYS B 1 3 ? -28.562 -45.281 19.781 1 19.38 3 LYS B N 1
ATOM 2130 C CA . LYS B 1 3 ? -28.688 -45.5 21.219 1 19.38 3 LYS B CA 1
ATOM 2131 C C . LYS B 1 3 ? -27.531 -44.844 21.984 1 19.38 3 LYS B C 1
ATOM 2133 O O . LYS B 1 3 ? -26.547 -44.406 21.375 1 19.38 3 LYS B O 1
ATOM 2138 N N . SER B 1 4 ? -26.703 -45.562 22.953 1 17.97 4 SER B N 1
ATOM 2139 C CA . SER B 1 4 ? -26.812 -45.656 24.406 1 17.97 4 SER B CA 1
ATOM 2140 C C . SER B 1 4 ? -25.547 -45.156 25.078 1 17.97 4 SER B C 1
ATOM 2142 O O . SER B 1 4 ? -25.562 -44.844 26.281 1 17.97 4 SER B O 1
ATOM 2144 N N . LEU B 1 5 ? -24.344 -45.031 24.312 1 22.2 5 LEU B N 1
ATOM 2145 C CA . LEU B 1 5 ? -23.328 -45.594 25.188 1 22.2 5 LEU B CA 1
ATOM 2146 C C . LEU B 1 5 ? -23.125 -44.719 26.422 1 22.2 5 LEU B C 1
ATOM 2148 O O . LEU B 1 5 ? -22.984 -43.5 26.297 1 22.2 5 LEU B O 1
ATOM 2152 N N . PRO B 1 6 ? -23.188 -45.25 27.734 1 20.97 6 PRO B N 1
ATOM 2153 C CA . PRO B 1 6 ? -23.469 -44.906 29.141 1 20.97 6 PRO B CA 1
ATOM 2154 C C . PRO B 1 6 ? -22.344 -44.125 29.797 1 20.97 6 PRO B C 1
ATOM 2156 O O . PRO B 1 6 ? -22.609 -43.156 30.516 1 20.97 6 PRO B O 1
ATOM 2159 N N . SER B 1 7 ? -21.016 -44.562 29.766 1 19.52 7 SER B N 1
ATOM 2160 C CA . SER B 1 7 ? -20.5 -45 31.047 1 19.52 7 SER B CA 1
ATOM 2161 C C . SER B 1 7 ? -20.109 -43.812 31.922 1 19.52 7 SER B C 1
ATOM 2163 O O . SER B 1 7 ? -19.953 -42.688 31.422 1 19.52 7 SER B O 1
ATOM 2165 N N . SER B 1 8 ? -19.312 -44 33.125 1 18.53 8 SER B N 1
ATOM 2166 C CA . SER B 1 8 ? -19.359 -43.938 34.594 1 18.53 8 SER B CA 1
ATOM 2167 C C . SER B 1 8 ? -18.594 -42.719 35.125 1 18.53 8 SER B C 1
ATOM 2169 O O . SER B 1 8 ? -19.062 -42.031 36.031 1 18.53 8 SER B O 1
ATOM 2171 N N . LEU B 1 9 ? -17.219 -42.531 34.75 1 17.06 9 LEU B N 1
ATOM 2172 C CA . LEU B 1 9 ? -16.422 -42.688 35.969 1 17.06 9 LEU B CA 1
ATOM 2173 C C . LEU B 1 9 ? -16.391 -41.375 36.75 1 17.06 9 LEU B C 1
ATOM 2175 O O . LEU B 1 9 ? -16.5 -41.375 37.969 1 17.06 9 LEU B O 1
ATOM 2179 N N . ARG B 1 10 ? -15.781 -40.125 36.219 1 18.66 10 ARG B N 1
ATOM 2180 C CA . ARG B 1 10 ? -14.75 -39.656 37.125 1 18.66 10 ARG B CA 1
ATOM 2181 C C . ARG B 1 10 ? -15.375 -38.906 38.312 1 18.66 10 ARG B C 1
ATOM 2183 O O . ARG B 1 10 ? -16.219 -38.031 38.125 1 18.66 10 ARG B O 1
ATOM 2190 N N . SER B 1 11 ? -15.242 -39.406 39.562 1 17.67 11 SER B N 1
ATOM 2191 C CA . SER B 1 11 ? -15.672 -39.281 40.938 1 17.67 11 SER B CA 1
ATOM 2192 C C . SER B 1 11 ? -15.633 -37.844 41.375 1 17.67 11 SER B C 1
ATOM 2194 O O . SER B 1 11 ? -15.055 -36.969 40.719 1 17.67 11 SER B O 1
ATOM 2196 N N . VAL B 1 12 ? -15.438 -37.625 42.812 1 17.97 12 VAL B N 1
ATOM 2197 C CA . VAL B 1 12 ? -16.031 -37.25 44.062 1 17.97 12 VAL B CA 1
ATOM 2198 C C . VAL B 1 12 ? -15.43 -35.906 44.562 1 17.97 12 VAL B C 1
ATOM 2200 O O . VAL B 1 12 ? -16.047 -35.188 45.312 1 17.97 12 VAL B O 1
ATOM 2203 N N . ALA B 1 13 ? -14.203 -35.281 44.156 1 17.17 13 ALA B N 1
ATOM 2204 C CA . ALA B 1 13 ? -13.562 -34.781 45.344 1 17.17 13 ALA B CA 1
ATOM 2205 C C . ALA B 1 13 ? -14.289 -33.531 45.875 1 17.17 13 ALA B C 1
ATOM 2207 O O . ALA B 1 13 ? -14.461 -32.562 45.156 1 17.17 13 ALA B O 1
ATOM 2208 N N . ALA B 1 14 ? -15.086 -33.594 47.125 1 17.2 14 ALA B N 1
ATOM 2209 C CA . ALA B 1 14 ? -15.992 -32.875 48 1 17.2 14 ALA B CA 1
ATOM 2210 C C . ALA B 1 14 ? -15.297 -31.672 48.625 1 17.2 14 ALA B C 1
ATOM 2212 O O . ALA B 1 14 ? -15.906 -30.922 49.375 1 17.2 14 ALA B O 1
ATOM 2213 N N . LYS B 1 15 ? -13.992 -31.344 48.406 1 17.25 15 LYS B N 1
ATOM 2214 C CA . LYS B 1 15 ? -13.508 -30.75 49.656 1 17.25 15 LYS B CA 1
ATOM 2215 C C . LYS B 1 15 ? -14.328 -29.516 50.031 1 17.25 15 LYS B C 1
ATOM 2217 O O . LYS B 1 15 ? -14.734 -28.75 49.156 1 17.25 15 LYS B O 1
ATOM 2222 N N . ARG B 1 16 ? -14.672 -29.297 51.344 1 16.97 16 ARG B N 1
ATOM 2223 C CA . ARG B 1 16 ? -15.422 -28.719 52.469 1 16.97 16 ARG B CA 1
ATOM 2224 C C . ARG B 1 16 ? -15.242 -27.203 52.5 1 16.97 16 ARG B C 1
ATOM 2226 O O . ARG B 1 16 ? -14.234 -26.672 52.031 1 16.97 16 ARG B O 1
ATOM 2233 N N . ILE B 1 17 ? -16.281 -26.422 53.094 1 18.19 17 ILE B N 1
ATOM 2234 C CA . ILE B 1 17 ? -17.062 -25.203 53.344 1 18.19 17 ILE B CA 1
ATOM 2235 C C . ILE B 1 17 ? -16.328 -24.312 54.344 1 18.19 17 ILE B C 1
ATOM 2237 O O . ILE B 1 17 ? -16.75 -23.203 54.625 1 18.19 17 ILE B O 1
ATOM 2241 N N . ALA B 1 18 ? -15.109 -24.531 54.781 1 18.33 18 ALA B N 1
ATOM 2242 C CA . ALA B 1 18 ? -15.062 -24.078 56.156 1 18.33 18 ALA B CA 1
ATOM 2243 C C . ALA B 1 18 ? -15.336 -22.578 56.25 1 18.33 18 ALA B C 1
ATOM 2245 O O . ALA B 1 18 ? -15.078 -21.844 55.312 1 18.33 18 ALA B O 1
ATOM 2246 N N . THR B 1 19 ? -15.508 -22 57.562 1 17.91 19 THR B N 1
ATOM 2247 C CA . THR B 1 19 ? -16.328 -21.25 58.5 1 17.91 19 THR B CA 1
ATOM 2248 C C . THR B 1 19 ? -15.875 -19.781 58.562 1 17.91 19 THR B C 1
ATOM 2250 O O . THR B 1 19 ? -16.703 -18.875 58.656 1 17.91 19 THR B O 1
ATOM 2253 N N . GLN B 1 20 ? -14.555 -19.359 58.656 1 19.14 20 GLN B N 1
ATOM 2254 C CA . GLN B 1 20 ? -14.43 -18.547 59.875 1 19.14 20 GLN B CA 1
ATOM 2255 C C . GLN B 1 20 ? -15.016 -17.156 59.656 1 19.14 20 GLN B C 1
ATOM 2257 O O . GLN B 1 20 ? -14.984 -16.609 58.562 1 19.14 20 GLN B O 1
ATOM 2262 N N . SER B 1 21 ? -15.406 -16.312 60.812 1 19.09 21 SER B N 1
ATOM 2263 C CA . SER B 1 21 ? -16.391 -15.438 61.438 1 19.09 21 SER B CA 1
ATOM 2264 C C . SER B 1 21 ? -16.141 -13.977 61.094 1 19.09 21 SER B C 1
ATOM 2266 O O . SER B 1 21 ? -17.062 -13.258 60.719 1 19.09 21 SER B O 1
ATOM 2268 N N . SER B 1 22 ? -15.016 -13.266 61.562 1 20.52 22 SER B N 1
ATOM 2269 C CA . SER B 1 22 ? -15.297 -12.195 62.531 1 20.52 22 SER B CA 1
ATOM 2270 C C . SER B 1 22 ? -15.781 -10.938 61.812 1 20.52 22 SER B C 1
ATOM 2272 O O . SER B 1 22 ? -15.555 -10.773 60.625 1 20.52 22 SER B O 1
ATOM 2274 N N . ARG B 1 23 ? -16.188 -9.734 62.656 1 21.45 23 ARG B N 1
ATOM 2275 C CA . ARG B 1 23 ? -17.25 -8.766 62.906 1 21.45 23 ARG B CA 1
ATOM 2276 C C . ARG B 1 23 ? -16.938 -7.434 62.219 1 21.45 23 ARG B C 1
ATOM 2278 O O . ARG B 1 23 ? -17.781 -6.535 62.188 1 21.45 23 ARG B O 1
ATOM 2285 N N . LEU B 1 24 ? -15.648 -7.145 61.875 1 22.62 24 LEU B N 1
ATOM 2286 C CA . LEU B 1 24 ? -15.438 -5.75 62.219 1 22.62 24 LEU B CA 1
ATOM 2287 C C . LEU B 1 24 ? -16.328 -4.828 61.406 1 22.62 24 LEU B C 1
ATOM 2289 O O . LEU B 1 24 ? -16.391 -4.969 60.188 1 22.62 24 LEU B O 1
ATOM 2293 N N . ARG B 1 25 ? -17.172 -3.973 62 1 20.72 25 ARG B N 1
ATOM 2294 C CA . ARG B 1 25 ? -18.375 -3.143 61.844 1 20.72 25 ARG B CA 1
ATOM 2295 C C . ARG B 1 25 ? -18.078 -1.925 60.969 1 20.72 25 ARG B C 1
ATOM 2297 O O . ARG B 1 25 ? -19 -1.164 60.656 1 20.72 25 ARG B O 1
ATOM 2304 N N . SER B 1 26 ? -16.781 -1.626 60.719 1 24.8 26 SER B N 1
ATOM 2305 C CA . SER B 1 26 ? -16.719 -0.169 60.719 1 24.8 26 SER B CA 1
ATOM 2306 C C . SER B 1 26 ? -17.609 0.418 59.625 1 24.8 26 SER B C 1
ATOM 2308 O O . SER B 1 26 ? -17.734 -0.146 58.531 1 24.8 26 SER B O 1
ATOM 2310 N N . GLY B 1 27 ? -18.562 1.253 59.969 1 23.84 27 GLY B N 1
ATOM 2311 C CA . GLY B 1 27 ? -19.766 1.885 59.438 1 23.84 27 GLY B CA 1
ATOM 2312 C C . GLY B 1 27 ? -19.5 2.811 58.281 1 23.84 27 GLY B C 1
ATOM 2313 O O . GLY B 1 27 ? -20.391 3.564 57.844 1 23.84 27 GLY B O 1
ATOM 2314 N N . THR B 1 28 ? -18.281 2.805 57.688 1 26.58 28 THR B N 1
ATOM 2315 C CA . THR B 1 28 ? -18.125 4.055 56.969 1 26.58 28 THR B CA 1
ATOM 2316 C C . THR B 1 28 ? -19.219 4.207 55.906 1 26.58 28 THR B C 1
ATOM 2318 O O . THR B 1 28 ? -19.531 3.27 55.188 1 26.58 28 THR B O 1
ATOM 2321 N N . MET B 1 29 ? -20.156 5.164 56.125 1 25.38 29 MET B N 1
ATOM 2322 C CA . MET B 1 29 ? -21.328 5.629 55.406 1 25.38 29 MET B CA 1
ATOM 2323 C C . MET B 1 29 ? -21 5.922 53.938 1 25.38 29 MET B C 1
ATOM 2325 O O . MET B 1 29 ? -20.109 6.715 53.656 1 25.38 29 MET B O 1
ATOM 2329 N N . LEU B 1 30 ? -20.953 4.883 53.125 1 26.11 30 LEU B N 1
ATOM 2330 C CA . LEU B 1 30 ? -20.797 4.949 51.688 1 26.11 30 LEU B CA 1
ATOM 2331 C C . LEU B 1 30 ? -21.812 5.906 51.062 1 26.11 30 LEU B C 1
ATOM 2333 O O . LEU B 1 30 ? -23.016 5.699 51.188 1 26.11 30 LEU B O 1
ATOM 2337 N N . LYS B 1 31 ? -21.469 7.203 51.188 1 27.38 31 LYS B N 1
ATOM 2338 C CA . LYS B 1 31 ? -22.359 8.156 50.531 1 27.38 31 LYS B CA 1
ATOM 2339 C C . LYS B 1 31 ? -22.703 7.711 49.125 1 27.38 31 LYS B C 1
ATOM 2341 O O . LYS B 1 31 ? -21.828 7.215 48.406 1 27.38 31 LYS B O 1
ATOM 2346 N N . SER B 1 32 ? -23.938 7.309 48.875 1 26.97 32 SER B N 1
ATOM 2347 C CA . SER B 1 32 ? -24.672 6.824 47.719 1 26.97 32 SER B CA 1
ATOM 2348 C C . SER B 1 32 ? -24.422 7.723 46.5 1 26.97 32 SER B C 1
ATOM 2350 O O . SER B 1 32 ? -24.641 8.938 46.562 1 26.97 32 SER B O 1
ATOM 2352 N N . CYS B 1 33 ? -23.266 7.527 45.812 1 29.41 33 CYS B N 1
ATOM 2353 C CA . CYS B 1 33 ? -23.078 8.258 44.562 1 29.41 33 CYS B CA 1
ATOM 2354 C C . CYS B 1 33 ? -24.312 8.164 43.688 1 29.41 33 CYS B C 1
ATOM 2356 O O . CYS B 1 33 ? -24.75 7.066 43.312 1 29.41 33 CYS B O 1
ATOM 2358 N N . PRO B 1 34 ? -25.266 9.148 43.75 1 30.7 34 PRO B N 1
ATOM 2359 C CA . PRO B 1 34 ? -26.453 9.008 42.906 1 30.7 34 PRO B CA 1
ATOM 2360 C C . PRO B 1 34 ? -26.094 8.711 41.438 1 30.7 34 PRO B C 1
ATOM 2362 O O . PRO B 1 34 ? -25.094 9.219 40.938 1 30.7 34 PRO B O 1
ATOM 2365 N N . LYS B 1 35 ? -26.219 7.43 41 1 28.64 35 LYS B N 1
ATOM 2366 C CA . LYS B 1 35 ? -26.156 6.984 39.625 1 28.64 35 LYS B CA 1
ATOM 2367 C C . LYS B 1 35 ? -26.875 7.953 38.688 1 28.64 35 LYS B C 1
ATOM 2369 O O . LYS B 1 35 ? -28.109 8.07 38.75 1 28.64 35 LYS B O 1
ATOM 2374 N N . ALA B 1 36 ? -26.25 9.086 38.406 1 33.91 36 ALA B N 1
ATOM 2375 C CA . ALA B 1 36 ? -26.859 9.922 37.375 1 33.91 36 ALA B CA 1
ATOM 2376 C C . ALA B 1 36 ? -27.25 9.102 36.156 1 33.91 36 ALA B C 1
ATOM 2378 O O . ALA B 1 36 ? -26.406 8.398 35.594 1 33.91 36 ALA B O 1
ATOM 2379 N N . ILE B 1 37 ? -28.391 8.461 36.219 1 32.91 37 ILE B N 1
ATOM 2380 C CA . ILE B 1 37 ? -29.031 7.84 35.062 1 32.91 37 ILE B CA 1
ATOM 2381 C C . ILE B 1 37 ? -28.812 8.695 33.812 1 32.91 37 ILE B C 1
ATOM 2383 O O . ILE B 1 37 ? -29.234 9.852 33.781 1 32.91 37 ILE B O 1
ATOM 2387 N N . THR B 1 38 ? -27.625 8.617 33.281 1 33.97 38 THR B N 1
ATOM 2388 C CA . THR B 1 38 ? -27.484 9.266 32 1 33.97 38 THR B CA 1
ATOM 2389 C C . THR B 1 38 ? -28.625 8.867 31.062 1 33.97 38 THR B C 1
ATOM 2391 O O . THR B 1 38 ? -28.719 7.703 30.672 1 33.97 38 THR B O 1
ATOM 2394 N N . THR B 1 39 ? -29.828 9.328 31.312 1 35.03 39 THR B N 1
ATOM 2395 C CA . THR B 1 39 ? -30.906 9.148 30.359 1 35.03 39 THR B CA 1
ATOM 2396 C C . THR B 1 39 ? -30.422 9.406 28.938 1 35.03 39 THR B C 1
ATOM 2398 O O . THR B 1 39 ? -29.859 10.461 28.641 1 35.03 39 THR B O 1
ATOM 2401 N N . ILE B 1 40 ? -30 8.398 28.266 1 39 40 ILE B N 1
ATOM 2402 C CA . ILE B 1 40 ? -29.891 8.484 26.812 1 39 40 ILE B CA 1
ATOM 2403 C C . ILE B 1 40 ? -31.125 9.172 26.234 1 39 40 ILE B C 1
ATOM 2405 O O . ILE B 1 40 ? -32.219 8.625 26.281 1 39 40 ILE B O 1
ATOM 2409 N N . THR B 1 41 ? -31.297 10.43 26.547 1 36.09 41 THR B N 1
ATOM 2410 C CA . THR B 1 41 ? -32.375 11.086 25.812 1 36.09 41 THR B CA 1
ATOM 2411 C C . THR B 1 41 ? -32.25 10.805 24.312 1 36.09 41 THR B C 1
ATOM 2413 O O . THR B 1 41 ? -31.219 11.125 23.703 1 36.09 41 THR B O 1
ATOM 2416 N N . THR B 1 42 ? -32.656 9.625 23.891 1 38.56 42 THR B N 1
ATOM 2417 C CA . THR B 1 42 ? -32.969 9.555 22.453 1 38.56 42 THR B CA 1
ATOM 2418 C C . THR B 1 42 ? -33.469 10.906 21.938 1 38.56 42 THR B C 1
ATOM 2420 O O . THR B 1 42 ? -34.469 11.422 22.406 1 38.56 42 THR B O 1
ATOM 2423 N N . ARG B 1 43 ? -32.531 11.828 21.656 1 40.91 43 ARG B N 1
ATOM 2424 C CA . ARG B 1 43 ? -32.969 13.07 21.047 1 40.91 43 ARG B CA 1
ATOM 2425 C C . ARG B 1 43 ? -34.062 12.805 20.016 1 40.91 43 ARG B C 1
ATOM 2427 O O . ARG B 1 43 ? -33.812 12.195 18.984 1 40.91 43 ARG B O 1
ATOM 2434 N N . SER B 1 44 ? -35.219 12.344 20.469 1 40.66 44 SER B N 1
ATOM 2435 C CA . SER B 1 44 ? -36.406 12.383 19.594 1 40.66 44 SER B CA 1
ATOM 2436 C C . SER B 1 44 ? -36.312 13.555 18.625 1 40.66 44 SER B C 1
ATOM 2438 O O . SER B 1 44 ? -35.844 14.641 19 1 40.66 44 SER B O 1
ATOM 2440 N N . PHE B 1 45 ? -36.125 13.25 17.281 1 47.62 45 PHE B N 1
ATOM 2441 C CA . PHE B 1 45 ? -36.438 14.32 16.344 1 47.62 45 PHE B CA 1
ATOM 2442 C C . PHE B 1 45 ? -37.594 15.172 16.875 1 47.62 45 PHE B C 1
ATOM 2444 O O . PHE B 1 45 ? -38.75 14.758 16.812 1 47.62 45 PHE B O 1
ATOM 2451 N N . HIS B 1 46 ? -37.344 15.648 18.078 1 41.38 46 HIS B N 1
ATOM 2452 C CA . HIS B 1 46 ? -38.344 16.594 18.531 1 41.38 46 HIS B CA 1
ATOM 2453 C C . HIS B 1 46 ? -38.875 17.438 17.375 1 41.38 46 HIS B C 1
ATOM 2455 O O . HIS B 1 46 ? -38.094 18.078 16.656 1 41.38 46 HIS B O 1
ATOM 2461 N N . GLN B 1 47 ? -39.844 16.984 16.703 1 42.34 47 GLN B N 1
ATOM 2462 C CA . GLN B 1 47 ? -40.656 17.922 15.914 1 42.34 47 GLN B CA 1
ATOM 2463 C C . GLN B 1 47 ? -40.75 19.266 16.609 1 42.34 47 GLN B C 1
ATOM 2465 O O . GLN B 1 47 ? -41.594 19.453 17.5 1 42.34 47 GLN B O 1
ATOM 2470 N N . THR B 1 48 ? -39.562 19.781 17.141 1 44.12 48 THR B N 1
ATOM 2471 C CA . THR B 1 48 ? -39.781 21.188 17.484 1 44.12 48 THR B CA 1
ATOM 2472 C C . THR B 1 48 ? -40.812 21.812 16.562 1 44.12 48 THR B C 1
ATOM 2474 O O . THR B 1 48 ? -40.844 21.516 15.359 1 44.12 48 THR B O 1
ATOM 2477 N N . SER B 1 49 ? -41.812 22.234 17.109 1 44.66 49 SER B N 1
ATOM 2478 C CA . SER B 1 49 ? -42.781 23.094 16.438 1 44.66 49 SER B CA 1
ATOM 2479 C C . SER B 1 49 ? -42.125 24.016 15.438 1 44.66 49 SER B C 1
ATOM 2481 O O . SER B 1 49 ? -41.25 24.828 15.797 1 44.66 49 SER B O 1
ATOM 2483 N N . ILE B 1 50 ? -41.719 23.422 14.164 1 46.88 50 ILE B N 1
ATOM 2484 C CA . ILE B 1 50 ? -41.5 24.359 13.07 1 46.88 50 ILE B CA 1
ATOM 2485 C C . ILE B 1 50 ? -42.219 25.688 13.367 1 46.88 50 ILE B C 1
ATOM 2487 O O . ILE B 1 50 ? -43.438 25.703 13.562 1 46.88 50 ILE B O 1
ATOM 2491 N N . MET B 1 51 ? -41.688 26.453 14.102 1 48.56 51 MET B N 1
ATOM 2492 C CA . MET B 1 51 ? -42.312 27.766 13.875 1 48.56 51 MET B CA 1
ATOM 2493 C C . MET B 1 51 ? -42.875 27.844 12.453 1 48.56 51 MET B C 1
ATOM 2495 O O . MET B 1 51 ? -42.219 27.438 11.5 1 48.56 51 MET B O 1
ATOM 2499 N N . PHE B 1 52 ? -44.094 27.781 12.273 1 57.78 52 PHE B N 1
ATOM 2500 C CA . PHE B 1 52 ? -45.031 27.688 11.148 1 57.78 52 PHE B CA 1
ATOM 2501 C C . PHE B 1 52 ? -44.406 28.25 9.883 1 57.78 52 PHE B C 1
ATOM 2503 O O . PHE B 1 52 ? -44.656 27.75 8.781 1 57.78 52 PHE B O 1
ATOM 2510 N N . ASN B 1 53 ? -43.469 29.391 9.977 1 65.38 53 ASN B N 1
ATOM 2511 C CA . ASN B 1 53 ? -43.156 30.094 8.742 1 65.38 53 ASN B CA 1
ATOM 2512 C C . ASN B 1 53 ? -41.75 29.812 8.266 1 65.38 53 ASN B C 1
ATOM 2514 O O . ASN B 1 53 ? -41.25 30.469 7.355 1 65.38 53 ASN B O 1
ATOM 2518 N N . GLN B 1 54 ? -40.938 28.875 8.891 1 81.25 54 GLN B N 1
ATOM 2519 C CA . GLN B 1 54 ? -39.562 28.734 8.461 1 81.25 54 GLN B CA 1
ATOM 2520 C C . GLN B 1 54 ? -39.375 27.469 7.645 1 81.25 54 GLN B C 1
ATOM 2522 O O . GLN B 1 54 ? -39.812 26.391 8.047 1 81.25 54 GLN B O 1
ATOM 2527 N N . THR B 1 55 ? -38.812 27.594 6.516 1 93.62 55 THR B N 1
ATOM 2528 C CA . THR B 1 55 ? -38.469 26.453 5.684 1 93.62 55 THR B CA 1
ATOM 2529 C C . THR B 1 55 ? -37.344 25.641 6.324 1 93.62 55 THR B C 1
ATOM 2531 O O . THR B 1 55 ? -36.594 26.156 7.148 1 93.62 55 THR B O 1
ATOM 2534 N N . PRO B 1 56 ? -37.281 24.328 6.023 1 95.38 56 PRO B N 1
ATOM 2535 C CA . PRO B 1 56 ? -36.156 23.516 6.516 1 95.38 56 PRO B CA 1
ATOM 2536 C C . PRO B 1 56 ? -34.812 24.141 6.18 1 95.38 56 PRO B C 1
ATOM 2538 O O . PRO B 1 56 ? -33.875 24.062 6.984 1 95.38 56 PRO B O 1
ATOM 2541 N N . GLU B 1 57 ? -34.688 24.719 5.004 1 97 57 GLU B N 1
ATOM 2542 C CA . GLU B 1 57 ? -33.438 25.391 4.602 1 97 57 GLU B CA 1
ATOM 2543 C C . GLU B 1 57 ? -33.125 26.547 5.539 1 97 57 GLU B C 1
ATOM 2545 O O . GLU B 1 57 ? -31.969 26.688 5.977 1 97 57 GLU B O 1
ATOM 2550 N N . SER B 1 58 ? -34.094 27.25 5.879 1 95.94 58 SER B N 1
ATOM 2551 C CA . SER B 1 58 ? -33.875 28.422 6.711 1 95.94 58 SER B CA 1
ATOM 2552 C C . SER B 1 58 ? -33.5 28.031 8.141 1 95.94 58 SER B C 1
ATOM 2554 O O . SER B 1 58 ? -32.656 28.688 8.773 1 95.94 58 SER B O 1
ATOM 2556 N N . ALA B 1 59 ? -34.156 27.031 8.523 1 96.5 59 ALA B N 1
ATOM 2557 C CA . ALA B 1 59 ? -33.875 26.562 9.883 1 96.5 59 ALA B CA 1
ATOM 2558 C C . ALA B 1 59 ? -32.438 26.062 10 1 96.5 59 ALA B C 1
ATOM 2560 O O . ALA B 1 59 ? -31.734 26.422 10.945 1 96.5 59 ALA B O 1
ATOM 2561 N N . LEU B 1 60 ? -32 25.297 9.062 1 97.69 60 LEU B N 1
ATOM 2562 C CA . LEU B 1 60 ? -30.641 24.781 9.055 1 97.69 60 LEU B CA 1
ATOM 2563 C C . LEU B 1 60 ? -29.625 25.906 8.906 1 97.69 60 LEU B C 1
ATOM 2565 O O . LEU B 1 60 ? -28.609 25.938 9.602 1 97.69 60 LEU B O 1
ATOM 2569 N N . ASN B 1 61 ? -29.953 26.828 8.078 1 97.81 61 ASN B N 1
ATOM 2570 C CA . ASN B 1 61 ? -29.031 27.922 7.809 1 97.81 61 ASN B CA 1
ATOM 2571 C C . ASN B 1 61 ? -28.812 28.797 9.047 1 97.81 61 ASN B C 1
ATOM 2573 O O . ASN B 1 61 ? -27.703 29.297 9.258 1 97.81 61 ASN B O 1
ATOM 2577 N N . GLU B 1 62 ? -29.844 28.938 9.781 1 97.44 62 GLU B N 1
ATOM 2578 C CA . GLU B 1 62 ? -29.719 29.719 11.008 1 97.44 62 GLU B CA 1
ATOM 2579 C C . GLU B 1 62 ? -28.703 29.078 11.961 1 97.44 62 GLU B C 1
ATOM 2581 O O . GLU B 1 62 ? -27.875 29.781 12.555 1 97.44 62 GLU B O 1
ATOM 2586 N N . VAL B 1 63 ? -28.797 27.797 12.055 1 98.19 63 VAL B N 1
ATOM 2587 C CA . VAL B 1 63 ? -27.891 27.078 12.938 1 98.19 63 VAL B CA 1
ATOM 2588 C C . VAL B 1 63 ? -26.469 27.125 12.375 1 98.19 63 VAL B C 1
ATOM 2590 O O . VAL B 1 63 ? -25.5 27.297 13.125 1 98.19 63 VAL B O 1
ATOM 2593 N N . VAL B 1 64 ? -26.297 27.031 11.109 1 98.56 64 VAL B N 1
ATOM 2594 C CA . VAL B 1 64 ? -25 27.078 10.445 1 98.56 64 VAL B CA 1
ATOM 2595 C C . VAL B 1 64 ? -24.359 28.438 10.641 1 98.56 64 VAL B C 1
ATOM 2597 O O . VAL B 1 64 ? -23.172 28.531 10.969 1 98.56 64 VAL B O 1
ATOM 2600 N N . LYS B 1 65 ? -25.156 29.438 10.516 1 97.81 65 LYS B N 1
ATOM 2601 C CA . LYS B 1 65 ? -24.656 30.797 10.688 1 97.81 65 LYS B CA 1
ATOM 2602 C C . LYS B 1 65 ? -24.219 31.047 12.125 1 97.81 65 LYS B C 1
ATOM 2604 O O . LYS B 1 65 ? -23.219 31.719 12.367 1 97.81 65 LYS B O 1
ATOM 2609 N N . ALA B 1 66 ? -24.984 30.5 12.984 1 97.75 66 ALA B N 1
ATOM 2610 C CA . ALA B 1 66 ? -24.625 30.625 14.391 1 97.75 66 ALA B CA 1
ATOM 2611 C C . ALA B 1 66 ? -23.281 29.938 14.68 1 97.75 66 ALA B C 1
ATOM 2613 O O . ALA B 1 66 ? -22.438 30.516 15.359 1 97.75 66 ALA B O 1
ATOM 2614 N N . GLU B 1 67 ? -23.125 28.75 14.141 1 98.31 67 GLU B N 1
ATOM 2615 C CA . GLU B 1 67 ? -21.875 28.016 14.297 1 98.31 67 GLU B CA 1
ATOM 2616 C C . GLU B 1 67 ? -20.703 28.75 13.648 1 98.31 67 GLU B C 1
ATOM 2618 O O . GLU B 1 67 ? -19.609 28.812 14.203 1 98.31 67 GLU B O 1
ATOM 2623 N N . SER B 1 68 ? -20.984 29.312 12.547 1 97.81 68 SER B N 1
ATOM 2624 C CA . SER B 1 68 ? -19.953 30.062 11.844 1 97.81 68 SER B CA 1
ATOM 2625 C C . SER B 1 68 ? -19.469 31.25 12.68 1 97.81 68 SER B C 1
ATOM 2627 O O . SER B 1 68 ? -18.25 31.5 12.773 1 97.81 68 SER B O 1
ATOM 2629 N N . LYS B 1 69 ? -20.359 31.875 13.312 1 97.38 69 LYS B N 1
ATOM 2630 C CA . LYS B 1 69 ? -20.016 33.031 14.148 1 97.38 69 LYS B CA 1
ATOM 2631 C C . LYS B 1 69 ? -19.156 32.594 15.336 1 97.38 69 LYS B C 1
ATOM 2633 O O . LYS B 1 69 ? -18.188 33.25 15.68 1 97.38 69 LYS B O 1
ATOM 2638 N N . ILE B 1 70 ? -19.469 31.469 15.883 1 97.06 70 ILE B N 1
ATOM 2639 C CA . ILE B 1 70 ? -18.734 30.938 17.016 1 97.06 70 ILE B CA 1
ATOM 2640 C C . ILE B 1 70 ? -17.312 30.578 16.594 1 97.06 70 ILE B C 1
ATOM 2642 O O . ILE B 1 70 ? -16.344 30.938 17.266 1 97.06 70 ILE B O 1
ATOM 2646 N N . SER B 1 71 ? -17.188 29.891 15.508 1 96.44 71 SER B N 1
ATOM 2647 C CA . SER B 1 71 ? -15.898 29.438 15.008 1 96.44 71 SER B CA 1
ATOM 2648 C C . SER B 1 71 ? -15.008 30.625 14.648 1 96.44 71 SER B C 1
ATOM 2650 O O . SER B 1 71 ? -13.797 30.594 14.898 1 96.44 71 SER B O 1
ATOM 2652 N N . GLU B 1 72 ? -15.625 31.625 14.133 1 95 72 GLU B N 1
ATOM 2653 C CA . GLU B 1 72 ? -14.859 32.781 13.695 1 95 72 GLU B CA 1
ATOM 2654 C C . GLU B 1 72 ? -14.367 33.594 14.891 1 95 72 GLU B C 1
ATOM 2656 O O . GLU B 1 72 ? -13.367 34.312 14.789 1 95 72 GLU B O 1
ATOM 2661 N N . ALA B 1 73 ? -15.078 33.438 15.984 1 95.81 73 ALA B N 1
ATOM 2662 C CA . ALA B 1 73 ? -14.719 34.188 17.172 1 95.81 73 ALA B CA 1
ATOM 2663 C C . ALA B 1 73 ? -13.492 33.594 17.859 1 95.81 73 ALA B C 1
ATOM 2665 O O . ALA B 1 73 ? -12.82 34.25 18.641 1 95.81 73 ALA B O 1
ATOM 2666 N N . ILE B 1 74 ? -13.227 32.344 17.578 1 95.44 74 ILE B N 1
ATOM 2667 C CA . ILE B 1 74 ? -12.078 31.641 18.156 1 95.44 74 ILE B CA 1
ATOM 2668 C C . ILE B 1 74 ? -10.875 31.75 17.219 1 95.44 74 ILE B C 1
ATOM 2670 O O . ILE B 1 74 ? -10.945 31.359 16.062 1 95.44 74 ILE B O 1
ATOM 2674 N N . PRO B 1 75 ? -9.844 32.312 17.734 1 95.75 75 PRO B N 1
ATOM 2675 C CA . PRO B 1 75 ? -8.672 32.438 16.859 1 95.75 75 PRO B CA 1
ATOM 2676 C C . PRO B 1 75 ? -8.133 31.078 16.406 1 95.75 75 PRO B C 1
ATOM 2678 O O . PRO B 1 75 ? -8.141 30.109 17.156 1 95.75 75 PRO B O 1
ATOM 2681 N N . ASN B 1 76 ? -7.773 30.969 15.172 1 96.25 76 ASN B N 1
ATOM 2682 C CA . ASN B 1 76 ? -7.137 29.797 14.562 1 96.25 76 ASN B CA 1
ATOM 2683 C C . ASN B 1 76 ? -5.742 30.125 14.047 1 96.25 76 ASN B C 1
ATOM 2685 O O . ASN B 1 76 ? -5.586 30.562 12.898 1 96.25 76 ASN B O 1
ATOM 2689 N N . GLU B 1 77 ? -4.801 29.922 14.969 1 95.69 77 GLU B N 1
ATOM 2690 C CA . GLU B 1 77 ? -3.414 30.203 14.609 1 95.69 77 GLU B CA 1
ATOM 2691 C C . GLU B 1 77 ? -2.506 29.031 14.938 1 95.69 77 GLU B C 1
ATOM 2693 O O . GLU B 1 77 ? -2.748 28.297 15.906 1 95.69 77 GLU B O 1
ATOM 2698 N N . LEU B 1 78 ? -1.574 28.875 14.125 1 96 78 LEU B N 1
ATOM 2699 C CA . LEU B 1 78 ? -0.548 27.891 14.414 1 96 78 LEU B CA 1
ATOM 2700 C C . LEU B 1 78 ? 0.365 28.359 15.539 1 96 78 LEU B C 1
ATOM 2702 O O . LEU B 1 78 ? 0.895 29.484 15.484 1 96 78 LEU B O 1
ATOM 2706 N N . ASP B 1 79 ? 0.558 27.516 16.531 1 96.19 79 ASP B N 1
ATOM 2707 C CA . ASP B 1 79 ? 1.395 27.891 17.656 1 96.19 79 ASP B CA 1
ATOM 2708 C C . ASP B 1 79 ? 2.777 28.344 17.203 1 96.19 79 ASP B C 1
ATOM 2710 O O . ASP B 1 79 ? 3.311 27.828 16.219 1 96.19 79 ASP B O 1
ATOM 2714 N N . GLN B 1 80 ? 3.373 29.203 18.016 1 96.94 80 GLN B N 1
ATOM 2715 C CA . GLN B 1 80 ? 4.656 29.812 17.672 1 96.94 80 GLN B CA 1
ATOM 2716 C C . GLN B 1 80 ? 5.754 28.75 17.562 1 96.94 80 GLN B C 1
ATOM 2718 O O . GLN B 1 80 ? 6.656 28.875 16.734 1 96.94 80 GLN B O 1
ATOM 2723 N N . VAL B 1 81 ? 5.684 27.766 18.328 1 97.12 81 VAL B N 1
ATOM 2724 C CA . VAL B 1 81 ? 6.699 26.719 18.344 1 97.12 81 VAL B CA 1
ATOM 2725 C C . VAL B 1 81 ? 6.77 26.062 16.969 1 97.12 81 VAL B C 1
ATOM 2727 O O . VAL B 1 81 ? 7.855 25.719 16.484 1 97.12 81 VAL B O 1
ATOM 2730 N N . TYR B 1 82 ? 5.672 25.953 16.344 1 97.12 82 TYR B N 1
ATOM 2731 C CA . TYR B 1 82 ? 5.629 25.297 15.047 1 97.12 82 TYR B CA 1
ATOM 2732 C C . TYR B 1 82 ? 5.992 26.25 13.922 1 97.12 82 TYR B C 1
ATOM 2734 O O . TYR B 1 82 ? 6.535 25.844 12.891 1 97.12 82 TYR B O 1
ATOM 2742 N N . GLN B 1 83 ? 5.73 27.547 14.109 1 96.56 83 GLN B N 1
ATOM 2743 C CA . GLN B 1 83 ? 6.234 28.547 13.18 1 96.56 83 GLN B CA 1
ATOM 2744 C C . GLN B 1 83 ? 7.762 28.594 13.203 1 96.56 83 GLN B C 1
ATOM 2746 O O . GLN B 1 83 ? 8.398 28.703 12.148 1 96.56 83 GLN B O 1
ATOM 2751 N N . GLU B 1 84 ? 8.219 28.531 14.398 1 97.44 84 GLU B N 1
ATOM 2752 C CA . GLU B 1 84 ? 9.672 28.516 14.555 1 97.44 84 GLU B CA 1
ATOM 2753 C C . GLU B 1 84 ? 10.273 27.266 13.922 1 97.44 84 GLU B C 1
ATOM 2755 O O . GLU B 1 84 ? 11.352 27.312 13.328 1 97.44 84 GLU B O 1
ATOM 2760 N N . PHE B 1 85 ? 9.602 26.188 14.055 1 97.62 85 PHE B N 1
ATOM 2761 C CA . PHE B 1 85 ? 10.039 24.953 13.43 1 97.62 85 PHE B CA 1
ATOM 2762 C C . PHE B 1 85 ? 10.195 25.141 11.922 1 97.62 85 PHE B C 1
ATOM 2764 O O . PHE B 1 85 ? 11.211 24.734 11.344 1 97.62 85 PHE B O 1
ATOM 2771 N N . LEU B 1 86 ? 9.234 25.734 11.297 1 96.94 86 LEU B N 1
ATOM 2772 C CA . LEU B 1 86 ? 9.273 25.938 9.852 1 96.94 86 LEU B CA 1
ATOM 2773 C C . LEU B 1 86 ? 10.445 26.844 9.461 1 96.94 86 LEU B C 1
ATOM 2775 O O . LEU B 1 86 ? 11.109 26.594 8.453 1 96.94 86 LEU B O 1
ATOM 2779 N N . ASN B 1 87 ? 10.727 27.797 10.305 1 95.88 87 ASN B N 1
ATOM 2780 C CA . ASN B 1 87 ? 11.781 28.766 10.016 1 95.88 87 ASN B CA 1
ATOM 2781 C C . ASN B 1 87 ? 13.164 28.125 10.148 1 95.88 87 ASN B C 1
ATOM 2783 O O . ASN B 1 87 ? 14.109 28.531 9.461 1 95.88 87 ASN B O 1
ATOM 2787 N N . THR B 1 88 ? 13.227 27.109 10.961 1 96.69 88 THR B N 1
ATOM 2788 C CA . THR B 1 88 ? 14.555 26.578 11.281 1 96.69 88 THR B CA 1
ATOM 2789 C C . THR B 1 88 ? 14.789 25.234 10.594 1 96.69 88 THR B C 1
ATOM 2791 O O . THR B 1 88 ? 15.93 24.844 10.359 1 96.69 88 THR B O 1
ATOM 2794 N N . SER B 1 89 ? 13.766 24.562 10.234 1 96.5 89 SER B N 1
ATOM 2795 C CA . SER B 1 89 ? 13.883 23.203 9.711 1 96.5 89 SER B CA 1
ATOM 2796 C C . SER B 1 89 ? 14.258 23.203 8.234 1 96.5 89 SER B C 1
ATOM 2798 O O . SER B 1 89 ? 14.781 22.219 7.719 1 96.5 89 SER B O 1
ATOM 2800 N N . GLY B 1 90 ? 13.898 24.312 7.516 1 96.81 90 GLY B N 1
ATOM 2801 C CA . GLY B 1 90 ? 14.117 24.391 6.082 1 96.81 90 GLY B CA 1
ATOM 2802 C C . GLY B 1 90 ? 12.938 23.906 5.27 1 96.81 90 GLY B C 1
ATOM 2803 O O . GLY B 1 90 ? 12.93 24.016 4.043 1 96.81 90 GLY B O 1
ATOM 2804 N N . PHE B 1 91 ? 11.883 23.359 5.902 1 98.38 91 PHE B N 1
ATOM 2805 C CA . PHE B 1 91 ? 10.695 22.891 5.199 1 98.38 91 PHE B CA 1
ATOM 2806 C C . PHE B 1 91 ? 9.812 24.047 4.773 1 98.38 91 PHE B C 1
ATOM 2808 O O . PHE B 1 91 ? 9.648 25.016 5.523 1 98.38 91 PHE B O 1
ATOM 2815 N N . GLU B 1 92 ? 9.305 23.938 3.621 1 98.25 92 GLU B N 1
ATOM 2816 C CA . GLU B 1 92 ? 8.258 24.828 3.121 1 98.25 92 GLU B CA 1
ATOM 2817 C C . GLU B 1 92 ? 6.93 24.078 2.98 1 98.25 92 GLU B C 1
ATOM 2819 O O . GLU B 1 92 ? 6.898 22.938 2.523 1 98.25 92 GLU B O 1
ATOM 2824 N N . VAL B 1 93 ? 5.91 24.75 3.34 1 98.38 93 VAL B N 1
ATOM 2825 C CA . VAL B 1 93 ? 4.59 24.125 3.287 1 98.38 93 VAL B CA 1
ATOM 2826 C C . VAL B 1 93 ? 3.922 24.438 1.95 1 98.38 93 VAL B C 1
ATOM 2828 O O . VAL B 1 93 ? 3.836 25.609 1.55 1 98.38 93 VAL B O 1
ATOM 2831 N N . VAL B 1 94 ? 3.508 23.453 1.277 1 97.69 94 VAL B N 1
ATOM 2832 C CA . VAL B 1 94 ? 2.697 23.562 0.07 1 97.69 94 VAL B CA 1
ATOM 2833 C C . VAL B 1 94 ? 1.294 23.031 0.336 1 97.69 94 VAL B C 1
ATOM 2835 O O . VAL B 1 94 ? 1.095 21.812 0.426 1 97.69 94 VAL B O 1
ATOM 2838 N N . SER B 1 95 ? 0.392 23.875 0.494 1 96.12 95 SER B N 1
ATOM 2839 C CA . SER B 1 95 ? -0.987 23.531 0.82 1 96.12 95 SER B CA 1
ATOM 2840 C C . SER B 1 95 ? -1.972 24.453 0.117 1 96.12 95 SER B C 1
ATOM 2842 O O . SER B 1 95 ? -1.751 25.672 0.051 1 96.12 95 SER B O 1
ATOM 2844 N N . THR B 1 96 ? -3.023 23.906 -0.437 1 94.31 96 THR B N 1
ATOM 2845 C CA . THR B 1 96 ? -4.055 24.688 -1.114 1 94.31 96 THR B CA 1
ATOM 2846 C C . THR B 1 96 ? -5.375 24.609 -0.353 1 94.31 96 THR B C 1
ATOM 2848 O O . THR B 1 96 ? -5.785 23.531 0.083 1 94.31 96 THR B O 1
ATOM 2851 N N . PRO B 1 97 ? -5.984 25.766 -0.238 1 94.06 97 PRO B N 1
ATOM 2852 C CA . PRO B 1 97 ? -7.312 25.734 0.378 1 94.06 97 PRO B CA 1
ATOM 2853 C C . PRO B 1 97 ? -8.258 24.766 -0.335 1 94.06 97 PRO B C 1
ATOM 2855 O O . PRO B 1 97 ? -8.242 24.672 -1.564 1 94.06 97 PRO B O 1
ATOM 2858 N N . GLY B 1 98 ? -9.039 24.047 0.438 1 95.75 98 GLY B N 1
ATOM 2859 C CA . GLY B 1 98 ? -10.023 23.141 -0.13 1 95.75 98 GLY B CA 1
ATOM 2860 C C . GLY B 1 98 ? -9.477 21.75 -0.368 1 95.75 98 GLY B C 1
ATOM 2861 O O . GLY B 1 98 ? -10.203 20.859 -0.809 1 95.75 98 GLY B O 1
ATOM 2862 N N . THR B 1 99 ? -8.227 21.578 -0.049 1 95.31 99 THR B N 1
ATOM 2863 C CA . THR B 1 99 ? -7.625 20.25 -0.243 1 95.31 99 THR B CA 1
ATOM 2864 C C . THR B 1 99 ? -7.145 19.688 1.086 1 95.31 99 THR B C 1
ATOM 2866 O O . THR B 1 99 ? -6.73 20.422 1.978 1 95.31 99 THR B O 1
ATOM 2869 N N . ALA B 1 100 ? -7.188 18.375 1.166 1 95.56 100 ALA B N 1
ATOM 2870 C CA . ALA B 1 100 ? -6.738 17.703 2.387 1 95.56 100 ALA B CA 1
ATOM 2871 C C . ALA B 1 100 ? -5.25 17.391 2.316 1 95.56 100 ALA B C 1
ATOM 2873 O O . ALA B 1 100 ? -4.59 17.234 3.348 1 95.56 100 ALA B O 1
ATOM 2874 N N . SER B 1 101 ? -4.762 17.219 1.176 1 96.12 101 SER B N 1
ATOM 2875 C CA . SER B 1 101 ? -3.369 16.828 0.972 1 96.12 101 SER B CA 1
ATOM 2876 C C . SER B 1 101 ? -2.424 18 1.223 1 96.12 101 SER B C 1
ATOM 2878 O O . SER B 1 101 ? -2.695 19.125 0.796 1 96.12 101 SER B O 1
ATOM 2880 N N . VAL B 1 102 ? -1.368 17.766 1.979 1 97.88 102 VAL B N 1
ATOM 2881 C CA . VAL B 1 102 ? -0.341 18.766 2.27 1 97.88 102 VAL B CA 1
ATOM 2882 C C . VAL B 1 102 ? 1.034 18.203 1.908 1 97.88 102 VAL B C 1
ATOM 2884 O O . VAL B 1 102 ? 1.299 17.016 2.098 1 97.88 102 VAL B O 1
ATOM 2887 N N . GLU B 1 103 ? 1.861 19.031 1.381 1 98.44 103 GLU B N 1
ATOM 2888 C CA . GLU B 1 103 ? 3.246 18.672 1.083 1 98.44 103 GLU B CA 1
ATOM 2889 C C . GLU B 1 103 ? 4.219 19.609 1.785 1 98.44 103 GLU B C 1
ATOM 2891 O O . GLU B 1 103 ? 4.016 20.828 1.802 1 98.44 103 GLU B O 1
ATOM 2896 N N . LEU B 1 104 ? 5.207 19.062 2.447 1 98.75 104 LEU B N 1
ATOM 2897 C CA . LEU B 1 104 ? 6.379 19.812 2.883 1 98.75 104 LEU B CA 1
ATOM 2898 C C . LEU B 1 104 ? 7.566 19.547 1.963 1 98.75 104 LEU B C 1
ATOM 2900 O O . LEU B 1 104 ? 7.809 18.406 1.572 1 98.75 104 LEU B O 1
ATOM 2904 N N . VAL B 1 105 ? 8.25 20.609 1.621 1 98.69 105 VAL B N 1
ATOM 2905 C CA . VAL B 1 105 ? 9.398 20.453 0.729 1 98.69 105 VAL B CA 1
ATOM 2906 C C . VAL B 1 105 ? 10.633 21.109 1.355 1 98.69 105 VAL B C 1
ATOM 2908 O O . VAL B 1 105 ? 10.547 22.203 1.914 1 98.69 105 VAL B O 1
ATOM 2911 N N . LYS B 1 106 ? 11.742 20.406 1.259 1 98.25 106 LYS B N 1
ATOM 2912 C CA . LYS B 1 106 ? 13.008 20.891 1.786 1 98.25 106 LYS B CA 1
ATOM 2913 C C . LYS B 1 106 ? 14.172 20.469 0.891 1 98.25 106 LYS B C 1
ATOM 2915 O O . LYS B 1 106 ? 14.258 19.312 0.479 1 98.25 106 LYS B O 1
ATOM 2920 N N . LYS B 1 107 ? 15.016 21.391 0.603 1 97.69 107 LYS B N 1
ATOM 2921 C CA . LYS B 1 107 ? 16.25 21.031 -0.094 1 97.69 107 LYS B CA 1
ATOM 2922 C C . LYS B 1 107 ? 17.359 20.719 0.895 1 97.69 107 LYS B C 1
ATOM 2924 O O . LYS B 1 107 ? 17.641 21.5 1.8 1 97.69 107 LYS B O 1
ATOM 2929 N N . ASP B 1 108 ? 17.891 19.562 0.775 1 96.12 108 ASP B N 1
ATOM 2930 C CA . ASP B 1 108 ? 19.031 19.156 1.604 1 96.12 108 ASP B CA 1
ATOM 2931 C C . ASP B 1 108 ? 20.312 19.844 1.15 1 96.12 108 ASP B C 1
ATOM 2933 O O . ASP B 1 108 ? 20.828 19.562 0.07 1 96.12 108 ASP B O 1
ATOM 2937 N N . ALA B 1 109 ? 20.891 20.672 1.986 1 92.12 109 ALA B N 1
ATOM 2938 C CA . ALA B 1 109 ? 22.031 21.5 1.613 1 92.12 109 ALA B CA 1
ATOM 2939 C C . ALA B 1 109 ? 23.297 20.656 1.429 1 92.12 109 ALA B C 1
ATOM 2941 O O . ALA B 1 109 ? 24.172 21 0.635 1 92.12 109 ALA B O 1
ATOM 2942 N N . ASP B 1 110 ? 23.312 19.547 2.1 1 92 110 ASP B N 1
ATOM 2943 C CA . ASP B 1 110 ? 24.516 18.719 2.08 1 92 110 ASP B CA 1
ATOM 2944 C C . ASP B 1 110 ? 24.578 17.875 0.813 1 92 110 ASP B C 1
ATOM 2946 O O . ASP B 1 110 ? 25.656 17.672 0.244 1 92 110 ASP B O 1
ATOM 2950 N N . THR B 1 111 ? 23.422 17.406 0.297 1 94.69 111 THR B N 1
ATOM 2951 C CA . THR B 1 111 ? 23.438 16.438 -0.787 1 94.69 111 THR B CA 1
ATOM 2952 C C . THR B 1 111 ? 22.812 17.031 -2.049 1 94.69 111 THR B C 1
ATOM 2954 O O . THR B 1 111 ? 22.984 16.5 -3.145 1 94.69 111 THR B O 1
ATOM 2957 N N . GLY B 1 112 ? 22.062 18.062 -1.895 1 96 112 GLY B N 1
ATOM 2958 C CA . GLY B 1 112 ? 21.312 18.609 -3.016 1 96 112 GLY B CA 1
ATOM 2959 C C . GLY B 1 112 ? 20.016 17.875 -3.281 1 96 112 GLY B C 1
ATOM 2960 O O . GLY B 1 112 ? 19.234 18.266 -4.16 1 96 112 GLY B O 1
ATOM 2961 N N . ASN B 1 113 ? 19.734 16.891 -2.531 1 97.94 113 ASN B N 1
ATOM 2962 C CA . ASN B 1 113 ? 18.469 16.172 -2.66 1 97.94 113 ASN B CA 1
ATOM 2963 C C . ASN B 1 113 ? 17.297 17.016 -2.178 1 97.94 113 ASN B C 1
ATOM 2965 O O . ASN B 1 113 ? 17.469 17.953 -1.395 1 97.94 113 ASN B O 1
ATOM 2969 N N . ILE B 1 114 ? 16.156 16.719 -2.742 1 98.69 114 ILE B N 1
ATOM 2970 C CA . ILE B 1 114 ? 14.938 17.406 -2.33 1 98.69 114 ILE B CA 1
ATOM 2971 C C . ILE B 1 114 ? 14.062 16.453 -1.527 1 98.69 114 ILE B C 1
ATOM 2973 O O . ILE B 1 114 ? 13.742 15.352 -1.99 1 98.69 114 ILE B O 1
ATOM 2977 N N . LEU B 1 115 ? 13.727 16.844 -0.359 1 98.69 115 LEU B N 1
ATOM 2978 C CA . LEU B 1 115 ? 12.859 16.047 0.509 1 98.69 115 LEU B CA 1
ATOM 2979 C C . LEU B 1 115 ? 11.406 16.484 0.361 1 98.69 115 LEU B C 1
ATOM 2981 O O . LEU B 1 115 ? 11.094 17.672 0.485 1 98.69 115 LEU B O 1
ATOM 2985 N N . HIS B 1 116 ? 10.562 15.547 0.042 1 98.75 116 HIS B N 1
ATOM 2986 C CA . HIS B 1 116 ? 9.117 15.742 0.007 1 98.75 116 HIS B CA 1
ATOM 2987 C C . HIS B 1 116 ? 8.422 14.945 1.105 1 98.75 116 HIS B C 1
ATOM 2989 O O . HIS B 1 116 ? 8.648 13.742 1.239 1 98.75 116 HIS B O 1
ATOM 2995 N N . VAL B 1 117 ? 7.66 15.609 1.896 1 98.62 117 VAL B N 1
ATOM 2996 C CA . VAL B 1 117 ? 6.816 14.961 2.898 1 98.62 117 VAL B CA 1
ATOM 2997 C C . VAL B 1 117 ? 5.344 15.18 2.549 1 98.62 117 VAL B C 1
ATOM 2999 O O . VAL B 1 117 ? 4.891 16.312 2.418 1 98.62 117 VAL B O 1
ATOM 3002 N N . TYR B 1 118 ? 4.609 14.062 2.377 1 98.25 118 TYR B N 1
ATOM 3003 C CA . TYR B 1 118 ? 3.193 14.133 2.035 1 98.25 118 TYR B CA 1
ATOM 3004 C C . TYR B 1 118 ? 2.33 13.586 3.162 1 98.25 118 TYR B C 1
ATOM 3006 O O . TYR B 1 118 ? 2.623 12.523 3.715 1 98.25 118 TYR B O 1
ATOM 3014 N N . PHE B 1 119 ? 1.318 14.242 3.475 1 96.5 119 PHE B N 1
ATOM 3015 C CA . PHE B 1 119 ? 0.338 13.719 4.422 1 96.5 119 PHE B CA 1
ATOM 3016 C C . PHE B 1 119 ? -1.047 14.289 4.133 1 96.5 119 PHE B C 1
ATOM 3018 O O . PHE B 1 119 ? -1.178 15.297 3.432 1 96.5 119 PHE B O 1
ATOM 3025 N N . ASP B 1 120 ? -2.053 13.578 4.543 1 95.44 120 ASP B N 1
ATOM 3026 C CA . ASP B 1 120 ? -3.461 13.93 4.402 1 95.44 120 ASP B CA 1
ATOM 3027 C C . ASP B 1 120 ? -4.066 14.328 5.746 1 95.44 120 ASP B C 1
ATOM 3029 O O . ASP B 1 120 ? -4.09 13.531 6.684 1 95.44 120 ASP B O 1
ATOM 3033 N N . ILE B 1 121 ? -4.531 15.531 5.867 1 94.56 121 ILE B N 1
ATOM 3034 C CA . ILE B 1 121 ? -4.957 16.016 7.176 1 94.56 121 ILE B CA 1
ATOM 3035 C C . ILE B 1 121 ? -6.176 15.234 7.648 1 94.56 121 ILE B C 1
ATOM 3037 O O . ILE B 1 121 ? -6.402 15.094 8.852 1 94.56 121 ILE B O 1
ATOM 3041 N N . ASP B 1 122 ? -7.02 14.695 6.773 1 91.88 122 ASP B N 1
ATOM 3042 C CA . ASP B 1 122 ? -8.164 13.883 7.168 1 91.88 122 ASP B CA 1
ATOM 3043 C C . ASP B 1 122 ? -7.715 12.609 7.879 1 91.88 122 ASP B C 1
ATOM 3045 O O . ASP B 1 122 ? -8.344 12.172 8.844 1 91.88 122 ASP B O 1
ATOM 3049 N N . GLU B 1 123 ? -6.645 12.086 7.395 1 88.44 123 GLU B N 1
ATOM 3050 C CA . GLU B 1 123 ? -6.117 10.875 8.023 1 88.44 123 GLU B CA 1
ATOM 3051 C C . GLU B 1 123 ? -5.496 11.18 9.383 1 88.44 123 GLU B C 1
ATOM 3053 O O . GLU B 1 123 ? -5.66 10.414 10.336 1 88.44 123 GLU B O 1
ATOM 3058 N N . VAL B 1 124 ? -4.805 12.234 9.461 1 85.69 124 VAL B N 1
ATOM 3059 C CA . VAL B 1 124 ? -4.07 12.602 10.664 1 85.69 124 VAL B CA 1
ATOM 3060 C C . VAL B 1 124 ? -5.047 12.93 11.789 1 85.69 124 VAL B C 1
ATOM 3062 O O . VAL B 1 124 ? -4.863 12.492 12.93 1 85.69 124 VAL B O 1
ATOM 3065 N N . THR B 1 125 ? -6.039 13.617 11.523 1 80.56 125 THR B N 1
ATOM 3066 C CA . THR B 1 125 ? -6.949 14.125 12.539 1 80.56 125 THR B CA 1
ATOM 3067 C C . THR B 1 125 ? -7.953 13.047 12.953 1 80.56 125 THR B C 1
ATOM 3069 O O . THR B 1 125 ? -8.625 13.18 13.977 1 80.56 125 THR B O 1
ATOM 3072 N N . ASP B 1 126 ? -8.078 12.039 12.195 1 74.56 126 ASP B N 1
ATOM 3073 C CA . ASP B 1 126 ? -8.984 10.938 12.508 1 74.56 126 ASP B CA 1
ATOM 3074 C C . ASP B 1 126 ? -8.375 10 13.547 1 74.56 126 ASP B C 1
ATOM 3076 O O . ASP B 1 126 ? -9.07 9.156 14.109 1 74.56 126 ASP B O 1
ATOM 3080 N N . ILE B 1 127 ? -7.113 10.242 13.727 1 64.69 127 ILE B N 1
ATOM 3081 C CA . ILE B 1 127 ? -6.473 9.367 14.703 1 64.69 127 ILE B CA 1
ATOM 3082 C C . ILE B 1 127 ? -6.996 9.68 16.109 1 64.69 127 ILE B C 1
ATOM 3084 O O . ILE B 1 127 ? -6.949 10.828 16.547 1 64.69 127 ILE B O 1
ATOM 3088 N N . PRO B 1 128 ? -7.766 8.773 16.688 1 58.19 128 PRO B N 1
ATOM 3089 C CA . PRO B 1 128 ? -8.281 9.07 18.031 1 58.19 128 PRO B CA 1
ATOM 3090 C C . PRO B 1 128 ? -7.176 9.438 19.016 1 58.19 128 PRO B C 1
ATOM 3092 O O . PRO B 1 128 ? -6.137 8.781 19.047 1 58.19 128 PRO B O 1
ATOM 3095 N N . THR B 1 129 ? -6.934 10.656 19.297 1 53.94 129 THR B N 1
ATOM 3096 C CA . THR B 1 129 ? -5.941 11.062 20.281 1 53.94 129 THR B CA 1
ATOM 3097 C C . THR B 1 129 ? -6.246 10.453 21.656 1 53.94 129 THR B C 1
ATOM 3099 O O . THR B 1 129 ? -5.34 10.227 22.453 1 53.94 129 THR B O 1
ATOM 3102 N N . GLU B 1 130 ? -7.41 10.672 22.156 1 45.66 130 GLU B N 1
ATOM 3103 C CA . GLU B 1 130 ? -7.695 10.438 23.578 1 45.66 130 GLU B CA 1
ATOM 3104 C C . GLU B 1 130 ? -7.375 9 23.984 1 45.66 130 GLU B C 1
ATOM 3106 O O . GLU B 1 130 ? -6.656 8.766 24.953 1 45.66 130 GLU B O 1
ATOM 3111 N N . ASP B 1 131 ? -8.539 8.102 23.906 1 42.44 131 ASP B N 1
ATOM 3112 C CA . ASP B 1 131 ? -8.867 7.074 24.891 1 42.44 131 ASP B CA 1
ATOM 3113 C C . ASP B 1 131 ? -8.023 5.82 24.688 1 42.44 131 ASP B C 1
ATOM 3115 O O . ASP B 1 131 ? -8.555 4.746 24.406 1 42.44 131 ASP B O 1
ATOM 3119 N N . LEU B 1 132 ? -6.957 5.977 24.078 1 43.44 132 LEU B N 1
ATOM 3120 C CA . LEU B 1 132 ? -6.172 4.754 24.219 1 43.44 132 LEU B CA 1
ATOM 3121 C C . LEU B 1 132 ? -6.113 4.316 25.688 1 43.44 132 LEU B C 1
ATOM 3123 O O . LEU B 1 132 ? -5.625 3.229 26 1 43.44 132 LEU B O 1
ATOM 3127 N N . ALA B 1 133 ? -6.195 5.219 26.609 1 39.06 133 ALA B N 1
ATOM 3128 C CA . ALA B 1 133 ? -6.34 4.812 28 1 39.06 133 ALA B CA 1
ATOM 3129 C C . ALA B 1 133 ? -7.496 3.83 28.172 1 39.06 133 ALA B C 1
ATOM 3131 O O . ALA B 1 133 ? -7.512 3.039 29.125 1 39.06 133 ALA B O 1
ATOM 3132 N N . ALA B 1 134 ? -8.555 4.094 27.516 1 38.16 134 ALA B N 1
ATOM 3133 C CA . ALA B 1 134 ? -9.672 3.162 27.641 1 38.16 134 ALA B CA 1
ATOM 3134 C C . ALA B 1 134 ? -9.375 1.854 26.906 1 38.16 134 ALA B C 1
ATOM 3136 O O . ALA B 1 134 ? -10.172 0.911 26.969 1 38.16 134 ALA B O 1
ATOM 3137 N N . LEU B 1 135 ? -8.477 1.9 25.984 1 42.41 135 LEU B N 1
ATOM 3138 C CA . LEU B 1 135 ? -8.023 0.643 25.391 1 42.41 135 LEU B CA 1
ATOM 3139 C C . LEU B 1 135 ? -7.484 -0.293 26.469 1 42.41 135 LEU B C 1
ATOM 3141 O O . LEU B 1 135 ? -7.078 -1.418 26.172 1 42.41 135 LEU B O 1
ATOM 3145 N N . GLU B 1 136 ? -7.18 0.261 27.594 1 38.19 136 GLU B N 1
ATOM 3146 C CA . GLU B 1 136 ? -6.84 -0.677 28.672 1 38.19 136 GLU B CA 1
ATOM 3147 C C . GLU B 1 136 ? -7.961 -1.683 28.906 1 38.19 136 GLU B C 1
ATOM 3149 O O . GLU B 1 136 ? -7.848 -2.561 29.75 1 38.19 136 GLU B O 1
ATOM 3154 N N . SER B 1 137 ? -9.258 -1.3 28.531 1 35.91 137 SER B N 1
ATOM 3155 C CA . SER B 1 137 ? -10.188 -2.379 28.828 1 35.91 137 SER B CA 1
ATOM 3156 C C . SER B 1 137 ? -9.953 -3.588 27.938 1 35.91 137 SER B C 1
ATOM 3158 O O . SER B 1 137 ? -9.383 -3.459 26.859 1 35.91 137 SER B O 1
ATOM 3160 N N . GLY B 1 138 ? -10.016 -4.906 28.312 1 37.19 138 GLY B N 1
ATOM 3161 C CA . GLY B 1 138 ? -9.664 -6.305 28.125 1 37.19 138 GLY B CA 1
ATOM 3162 C C . GLY B 1 138 ? -9.875 -6.777 26.688 1 37.19 138 GLY B C 1
ATOM 3163 O O . GLY B 1 138 ? -9.688 -7.957 26.391 1 37.19 138 GLY B O 1
ATOM 3164 N N . ASP B 1 139 ? -10.891 -6.215 25.938 1 38.97 139 ASP B N 1
ATOM 3165 C CA . ASP B 1 139 ? -11.148 -7.09 24.797 1 38.97 139 ASP B CA 1
ATOM 3166 C C . ASP B 1 139 ? -10.102 -6.891 23.703 1 38.97 139 ASP B C 1
ATOM 3168 O O . ASP B 1 139 ? -9.914 -5.777 23.203 1 38.97 139 ASP B O 1
ATOM 3172 N N . LEU B 1 140 ? -9.109 -7.711 23.562 1 38.88 140 LEU B N 1
ATOM 3173 C CA . LEU B 1 140 ? -7.918 -7.859 22.734 1 38.88 140 LEU B CA 1
ATOM 3174 C C . LEU B 1 140 ? -8.234 -7.531 21.281 1 38.88 140 LEU B C 1
ATOM 3176 O O . LEU B 1 140 ? -7.406 -6.941 20.578 1 38.88 140 LEU B O 1
ATOM 3180 N N . GLU B 1 141 ? -9.32 -8.016 20.781 1 41.91 141 GLU B N 1
ATOM 3181 C CA . GLU B 1 141 ? -9.625 -7.879 19.359 1 41.91 141 GLU B CA 1
ATOM 3182 C C . GLU B 1 141 ? -9.867 -6.418 18.984 1 41.91 141 GLU B C 1
ATOM 3184 O O . GLU B 1 141 ? -9.438 -5.965 17.922 1 41.91 141 GLU B O 1
ATOM 3189 N N . GLU B 1 142 ? -10.688 -5.727 19.703 1 42.81 142 GLU B N 1
ATOM 3190 C CA . GLU B 1 142 ? -10.914 -4.305 19.469 1 42.81 142 GLU B CA 1
ATOM 3191 C C . GLU B 1 142 ? -9.609 -3.512 19.578 1 42.81 142 GLU B C 1
ATOM 3193 O O . GLU B 1 142 ? -9.43 -2.506 18.875 1 42.81 142 GLU B O 1
ATOM 3198 N N . GLU B 1 143 ? -8.594 -4.074 20.297 1 42.44 143 GLU B N 1
ATOM 3199 C CA . GLU B 1 143 ? -7.324 -3.371 20.453 1 42.44 143 GLU B CA 1
ATOM 3200 C C . GLU B 1 143 ? -6.504 -3.426 19.172 1 42.44 143 GLU B C 1
ATOM 3202 O O . GLU B 1 143 ? -5.848 -2.447 18.812 1 42.44 143 GLU B O 1
ATOM 3207 N N . ALA B 1 144 ? -6.477 -4.629 18.547 1 44.12 144 ALA B N 1
ATOM 3208 C CA . ALA B 1 144 ? -5.652 -4.797 17.359 1 44.12 144 ALA B CA 1
ATOM 3209 C C . ALA B 1 144 ? -6.18 -3.953 16.203 1 44.12 144 ALA B C 1
ATOM 3211 O O . ALA B 1 144 ? -5.398 -3.355 15.453 1 44.12 144 ALA B O 1
ATOM 3212 N N . ASN B 1 145 ? -7.469 -4.082 15.797 1 43.62 145 ASN B N 1
ATOM 3213 C CA . ASN B 1 145 ? -8.062 -3.23 14.773 1 43.62 145 ASN B CA 1
ATOM 3214 C C . ASN B 1 145 ? -7.926 -1.751 15.125 1 43.62 145 ASN B C 1
ATOM 3216 O O . ASN B 1 145 ? -7.828 -0.904 14.234 1 43.62 145 ASN B O 1
ATOM 3220 N N . GLN B 1 146 ? -8.07 -1.393 16.391 1 43.31 146 GLN B N 1
ATOM 3221 C CA . GLN B 1 146 ? -7.898 -0.009 16.812 1 43.31 146 GLN B CA 1
ATOM 3222 C C . GLN B 1 146 ? -6.449 0.441 16.656 1 43.31 146 GLN B C 1
ATOM 3224 O O . GLN B 1 146 ? -6.18 1.622 16.422 1 43.31 146 GLN B O 1
ATOM 3229 N N . LEU B 1 147 ? -5.504 -0.486 16.75 1 46.97 147 LEU B N 1
ATOM 3230 C CA . LEU B 1 147 ? -4.109 -0.089 16.578 1 46.97 147 LEU B CA 1
ATOM 3231 C C . LEU B 1 147 ? -3.836 0.303 15.133 1 46.97 147 LEU B C 1
ATOM 3233 O O . LEU B 1 147 ? -3.104 1.261 14.875 1 46.97 147 LEU B O 1
ATOM 3237 N N . ASP B 1 148 ? -4.223 -0.564 14.164 1 48 148 ASP B N 1
ATOM 3238 C CA . ASP B 1 148 ? -4.055 -0.205 12.758 1 48 148 ASP 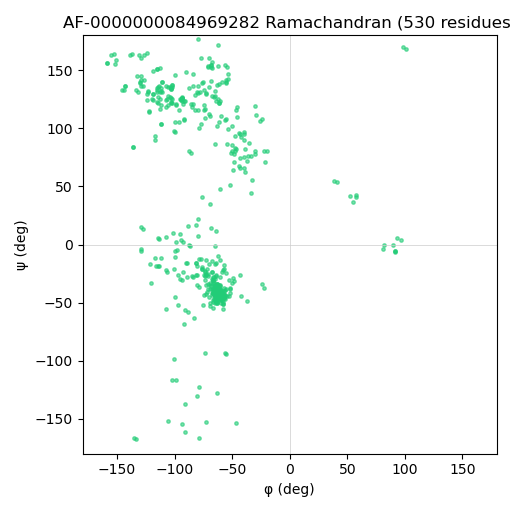B CA 1
ATOM 3239 C C . ASP B 1 148 ? -4.77 1.106 12.438 1 48 148 ASP B C 1
ATOM 3241 O O . ASP B 1 148 ? -4.359 1.836 11.531 1 48 148 ASP B O 1
ATOM 3245 N N . GLN B 1 149 ? -5.953 1.286 13 1 47.75 149 GLN B N 1
ATOM 3246 C CA . GLN B 1 149 ? -6.762 2.492 12.844 1 47.75 149 GLN B CA 1
ATOM 3247 C C . GLN B 1 149 ? -6.035 3.711 13.406 1 47.75 149 GLN B C 1
ATOM 3249 O O . GLN B 1 149 ? -6.453 4.848 13.18 1 47.75 149 GLN B O 1
ATOM 3254 N N . LEU B 1 150 ? -4.906 3.504 14.117 1 53.88 150 LEU B N 1
ATOM 3255 C CA . LEU B 1 150 ? -4.285 4.59 14.867 1 53.88 150 LEU B CA 1
ATOM 3256 C C . LEU B 1 150 ? -3.123 5.195 14.086 1 53.88 150 LEU B C 1
ATOM 3258 O O . LEU B 1 150 ? -2.465 6.121 14.562 1 53.88 150 LEU B O 1
ATOM 3262 N N . LEU B 1 151 ? -2.92 4.605 12.789 1 66.56 151 LEU B N 1
ATOM 3263 C CA . LEU B 1 151 ? -1.709 5.074 12.117 1 66.56 151 LEU B CA 1
ATOM 3264 C C . LEU B 1 151 ? -2.053 5.898 10.883 1 66.56 151 LEU B C 1
ATOM 3266 O O . LEU B 1 151 ? -3.025 5.605 10.188 1 66.56 151 LEU B O 1
ATOM 3270 N N . CYS B 1 152 ? -1.711 7.094 10.898 1 86.88 152 CYS B N 1
ATOM 3271 C CA . CYS B 1 152 ? -1.755 7.902 9.688 1 86.88 152 CYS B CA 1
ATOM 3272 C C . CYS B 1 152 ? -0.49 7.711 8.859 1 86.88 152 CYS B C 1
ATOM 3274 O O . CYS B 1 152 ? 0.604 7.574 9.414 1 86.88 152 CYS B O 1
ATOM 3276 N N . ASN B 1 153 ? -0.769 7.574 7.562 1 92.56 153 ASN B N 1
ATOM 3277 C CA . ASN B 1 153 ? 0.373 7.422 6.668 1 92.56 153 ASN B CA 1
ATOM 3278 C C . ASN B 1 153 ? 1.032 8.766 6.371 1 92.56 153 ASN B C 1
ATOM 3280 O O . ASN B 1 153 ? 0.346 9.75 6.086 1 92.56 153 ASN B O 1
ATOM 3284 N N . VAL B 1 154 ? 2.264 8.797 6.516 1 96.62 154 VAL B N 1
ATOM 3285 C CA . VAL B 1 154 ? 3.098 9.898 6.055 1 96.62 154 VAL B CA 1
ATOM 3286 C C . VAL B 1 154 ? 4.102 9.391 5.023 1 96.62 154 VAL B C 1
ATOM 3288 O O . VAL B 1 154 ? 4.852 8.453 5.289 1 96.62 154 VAL B O 1
ATOM 3291 N N . LYS B 1 155 ? 4.086 10 3.865 1 97.94 155 LYS B N 1
ATOM 3292 C CA . LYS B 1 155 ? 4.938 9.539 2.771 1 97.94 155 LYS B CA 1
ATOM 3293 C C . LYS B 1 155 ? 6.152 10.445 2.604 1 97.94 155 LYS B C 1
ATOM 3295 O O . LYS B 1 155 ? 6.02 11.672 2.6 1 97.94 155 LYS B O 1
ATOM 3300 N N . ILE B 1 156 ? 7.312 9.828 2.449 1 98.62 156 ILE B N 1
ATOM 3301 C CA . ILE B 1 156 ? 8.555 10.57 2.277 1 98.62 156 ILE B CA 1
ATOM 3302 C C . ILE B 1 156 ? 9.172 10.234 0.921 1 98.62 156 ILE B C 1
ATOM 3304 O O . ILE B 1 156 ? 9.297 9.055 0.562 1 98.62 156 ILE B O 1
ATOM 3308 N N . LEU B 1 157 ? 9.508 11.242 0.182 1 98.75 157 LEU B N 1
ATOM 3309 C CA . LEU B 1 157 ? 10.273 11.062 -1.048 1 98.75 157 LEU B CA 1
ATOM 3310 C C . LEU B 1 157 ? 11.57 11.852 -0.996 1 98.75 157 LEU B C 1
ATOM 3312 O O . LEU B 1 157 ? 11.562 13.078 -0.839 1 98.75 157 LEU B O 1
ATOM 3316 N N . VAL B 1 158 ? 12.656 11.18 -0.989 1 98.75 158 VAL B N 1
ATOM 3317 C CA . VAL B 1 158 ? 13.953 11.812 -1.191 1 98.75 158 VAL B CA 1
ATOM 3318 C C . VAL B 1 158 ? 14.32 11.789 -2.674 1 98.75 158 VAL B C 1
ATOM 3320 O O . VAL B 1 158 ? 14.648 10.734 -3.223 1 98.75 158 VAL B O 1
ATOM 3323 N N . GLU B 1 159 ? 14.258 12.898 -3.252 1 98.62 159 GLU B N 1
ATOM 3324 C CA . GLU B 1 159 ? 14.5 13.047 -4.684 1 98.62 159 GLU B CA 1
ATOM 3325 C C . GLU B 1 159 ? 15.945 13.414 -4.969 1 98.62 159 GLU B C 1
ATOM 3327 O O . GLU B 1 159 ? 16.484 14.367 -4.383 1 98.62 159 GLU B O 1
ATOM 3332 N N . ASN B 1 160 ? 16.562 12.664 -5.773 1 98.19 160 ASN B N 1
ATOM 3333 C CA . ASN B 1 160 ? 17.828 13.062 -6.371 1 98.19 160 ASN B CA 1
ATOM 3334 C C . ASN B 1 160 ? 17.641 13.578 -7.797 1 98.19 160 ASN B C 1
ATOM 3336 O O . ASN B 1 160 ? 17.594 12.789 -8.742 1 98.19 160 ASN B O 1
ATOM 3340 N N . PRO B 1 161 ? 17.578 14.844 -7.949 1 96.25 161 PRO B N 1
ATOM 3341 C CA . PRO B 1 161 ? 17.297 15.406 -9.273 1 96.25 161 PRO B CA 1
ATOM 3342 C C . PRO B 1 161 ? 18.422 15.18 -10.266 1 96.25 161 PRO B C 1
ATOM 3344 O O . PRO B 1 161 ? 18.203 15.18 -11.484 1 96.25 161 PRO B O 1
ATOM 3347 N N . SER B 1 162 ? 19.609 14.984 -9.812 1 95.94 162 SER B N 1
ATOM 3348 C CA . SER B 1 162 ? 20.766 14.883 -10.688 1 95.94 162 SER B CA 1
ATOM 3349 C C . SER B 1 162 ? 20.688 13.625 -11.547 1 95.94 162 SER B C 1
ATOM 3351 O O . SER B 1 162 ? 21.125 13.625 -12.703 1 95.94 162 SER B O 1
ATOM 3353 N N . ASN B 1 163 ? 20.094 12.539 -11.117 1 95.94 163 ASN B N 1
ATOM 3354 C CA . ASN B 1 163 ? 20.031 11.305 -11.898 1 95.94 163 ASN B CA 1
ATOM 3355 C C . ASN B 1 163 ? 18.609 10.766 -11.992 1 95.94 163 ASN B C 1
ATOM 3357 O O . ASN B 1 163 ? 18.406 9.594 -12.32 1 95.94 163 ASN B O 1
ATOM 3361 N N . ASN B 1 164 ? 17.609 11.609 -11.641 1 97.88 164 ASN B N 1
ATOM 3362 C CA . ASN B 1 164 ? 16.203 11.289 -11.766 1 97.88 164 ASN B CA 1
ATOM 3363 C C . ASN B 1 164 ? 15.836 10.031 -10.984 1 97.88 164 ASN B C 1
ATOM 3365 O O . ASN B 1 164 ? 15.141 9.156 -11.492 1 97.88 164 ASN B O 1
ATOM 3369 N N . SER B 1 165 ? 16.359 9.852 -9.797 1 97.69 165 SER B N 1
ATOM 3370 C CA . SER B 1 165 ? 16.047 8.727 -8.914 1 97.69 165 SER B CA 1
ATOM 3371 C C . SER B 1 165 ? 15.547 9.211 -7.559 1 97.69 165 SER B C 1
ATOM 3373 O O . SER B 1 165 ? 15.609 10.406 -7.258 1 97.69 165 SER B O 1
ATOM 3375 N N . GLY B 1 166 ? 14.953 8.352 -6.805 1 98 166 GLY B N 1
ATOM 3376 C CA . GLY B 1 166 ? 14.438 8.734 -5.496 1 98 166 GLY B CA 1
ATOM 3377 C C . GLY B 1 166 ? 14.25 7.547 -4.57 1 98 166 GLY B C 1
ATOM 3378 O O . GLY B 1 166 ? 14.234 6.398 -5.016 1 98 166 GLY B O 1
ATOM 3379 N N . LEU B 1 167 ? 14.273 7.82 -3.363 1 98.25 167 LEU B N 1
ATOM 3380 C CA . LEU B 1 167 ? 13.914 6.887 -2.305 1 98.25 167 LEU B CA 1
ATOM 3381 C C . LEU B 1 167 ? 12.555 7.238 -1.711 1 98.25 167 LEU B C 1
ATOM 3383 O O . LEU B 1 167 ? 12.352 8.352 -1.218 1 98.25 167 LEU B O 1
ATOM 3387 N N . PHE B 1 168 ? 11.656 6.316 -1.811 1 98.06 168 PHE B N 1
ATOM 3388 C CA . PHE B 1 168 ? 10.297 6.543 -1.34 1 98.06 168 PHE B CA 1
ATOM 3389 C C . PHE B 1 168 ? 9.992 5.68 -0.124 1 98.06 168 PHE B C 1
ATOM 3391 O O . PHE B 1 168 ? 10.234 4.469 -0.14 1 98.06 168 PHE B O 1
ATOM 3398 N N . LEU B 1 169 ? 9.43 6.312 0.883 1 97.81 169 LEU B N 1
ATOM 3399 C CA . LEU B 1 169 ? 9.094 5.613 2.119 1 97.81 169 LEU B CA 1
ATOM 3400 C C . LEU B 1 169 ? 7.66 5.902 2.537 1 97.81 169 LEU B C 1
ATOM 3402 O O . LEU B 1 169 ? 7.191 7.035 2.422 1 97.81 169 LEU B O 1
ATOM 3406 N N . ASN B 1 170 ? 7.023 4.855 2.984 1 96.19 170 ASN B N 1
ATOM 3407 C CA . ASN B 1 170 ? 5.777 5.031 3.725 1 96.19 170 ASN B CA 1
ATOM 3408 C C . ASN B 1 170 ? 5.992 4.875 5.227 1 96.19 170 ASN B C 1
ATOM 3410 O O . ASN B 1 170 ? 6.559 3.875 5.676 1 96.19 170 ASN B O 1
ATOM 3414 N N . LEU B 1 171 ? 5.578 5.883 5.957 1 95.88 171 LEU B N 1
ATOM 3415 C CA . LEU B 1 171 ? 5.695 5.852 7.41 1 95.88 171 LEU B CA 1
ATOM 3416 C C . LEU B 1 171 ? 4.32 5.863 8.07 1 95.88 171 LEU B C 1
ATOM 3418 O O . LEU B 1 171 ? 3.365 6.41 7.516 1 95.88 171 LEU B O 1
ATOM 3422 N N . PHE B 1 172 ? 4.336 5.242 9.234 1 91.31 172 PHE B N 1
ATOM 3423 C CA . PHE B 1 172 ? 3.182 5.379 10.117 1 91.31 172 PHE B CA 1
ATOM 3424 C C . PHE B 1 172 ? 3.436 6.43 11.188 1 91.31 172 PHE B C 1
ATOM 3426 O O . PHE B 1 172 ? 4.445 6.371 11.891 1 91.31 172 PHE B O 1
ATOM 3433 N N . LEU B 1 173 ? 2.602 7.352 11.148 1 90.81 173 LEU B N 1
ATOM 3434 C CA . LEU B 1 173 ? 2.611 8.328 12.234 1 90.81 173 LEU B CA 1
ATOM 3435 C C . LEU B 1 173 ? 1.794 7.832 13.422 1 90.81 173 LEU B C 1
ATOM 3437 O O . LEU B 1 173 ? 0.618 7.492 13.273 1 90.81 173 LEU B O 1
ATOM 3441 N N . GLN B 1 174 ? 2.521 7.699 14.508 1 78.31 174 GLN B N 1
ATOM 3442 C CA . GLN B 1 174 ? 1.871 7.309 15.758 1 78.31 174 GLN B CA 1
ATOM 3443 C C . GLN B 1 174 ? 1.546 8.531 16.609 1 78.31 174 GLN B C 1
ATOM 3445 O O . GLN B 1 174 ? 2.445 9.148 17.188 1 78.31 174 GLN B O 1
ATOM 3450 N N . ASN B 1 175 ? 0.373 8.93 16.703 1 70.25 175 ASN B N 1
ATOM 3451 C CA . ASN B 1 175 ? -0.034 10.195 17.312 1 70.25 175 ASN B CA 1
ATOM 3452 C C . ASN B 1 175 ? 0.304 10.234 18.797 1 70.25 175 ASN B C 1
ATOM 3454 O O . ASN B 1 175 ? 0.663 11.281 19.328 1 70.25 175 ASN B O 1
ATOM 3458 N N . THR B 1 176 ? 0.17 9.133 19.406 1 64.31 176 THR B N 1
ATOM 3459 C CA . THR B 1 176 ? 0.367 9.125 20.859 1 64.31 176 THR B CA 1
ATOM 3460 C C . THR B 1 176 ? 1.812 9.477 21.203 1 64.31 176 THR B C 1
ATOM 3462 O O . THR B 1 176 ? 2.068 10.156 22.203 1 64.31 176 THR B O 1
ATOM 3465 N N . GLU B 1 177 ? 2.75 9.062 20.406 1 68.75 177 GLU B N 1
ATOM 3466 C CA . GLU B 1 177 ? 4.164 9.297 20.703 1 68.75 177 GLU B CA 1
ATOM 3467 C C . GLU B 1 177 ? 4.785 10.25 19.688 1 68.75 177 GLU B C 1
ATOM 3469 O O . GLU B 1 177 ? 5.941 10.648 19.828 1 68.75 177 GLU B O 1
ATOM 3474 N N . SER B 1 178 ? 3.947 10.727 18.844 1 70.38 178 SER B N 1
ATOM 3475 C CA . SER B 1 178 ? 4.461 11.555 17.75 1 70.38 178 SER B CA 1
ATOM 3476 C C . SER B 1 178 ? 5.754 10.977 17.188 1 70.38 178 SER B C 1
ATOM 3478 O O . SER B 1 178 ? 6.793 11.641 17.203 1 70.38 178 SER B O 1
ATOM 3480 N N . SER B 1 179 ? 5.625 9.758 16.844 1 84.81 179 SER B N 1
ATOM 3481 C CA . SER B 1 179 ? 6.793 9.094 16.281 1 84.81 179 SER B CA 1
ATOM 3482 C C . SER B 1 179 ? 6.453 8.398 14.961 1 84.81 179 SER B C 1
ATOM 3484 O O . SER B 1 179 ? 5.277 8.234 14.625 1 84.81 179 SER B O 1
ATOM 3486 N N . PHE B 1 180 ? 7.52 8.141 14.234 1 92.06 180 PHE B N 1
ATOM 3487 C CA . PHE B 1 180 ? 7.355 7.492 12.93 1 92.06 180 PHE B CA 1
ATOM 3488 C C . PHE B 1 180 ? 7.789 6.035 12.992 1 92.06 180 PHE B C 1
ATOM 3490 O O . PHE B 1 180 ? 8.773 5.703 13.656 1 92.06 180 PHE B O 1
ATOM 3497 N N . MET B 1 181 ? 7.02 5.258 12.43 1 92.25 181 MET B N 1
ATOM 3498 C CA . MET B 1 181 ? 7.414 3.885 12.117 1 92.25 181 MET B CA 1
ATOM 3499 C C . MET B 1 181 ? 7.465 3.656 10.617 1 92.25 181 MET B C 1
ATOM 3501 O O . MET B 1 181 ? 6.52 3.986 9.898 1 92.25 181 MET B O 1
ATOM 3505 N N . ILE B 1 182 ? 8.555 3.035 10.219 1 95.81 182 ILE B N 1
ATOM 3506 C CA . ILE B 1 182 ? 8.688 2.826 8.781 1 95.81 182 ILE B CA 1
ATOM 3507 C C . ILE B 1 182 ? 7.906 1.584 8.367 1 95.81 182 ILE B C 1
ATOM 3509 O O . ILE B 1 182 ? 8.031 0.526 8.984 1 95.81 182 ILE B O 1
ATOM 3513 N N . ASP B 1 183 ? 7.074 1.691 7.398 1 92.69 183 ASP B N 1
ATOM 3514 C CA . ASP B 1 183 ? 6.305 0.582 6.84 1 92.69 183 ASP B CA 1
ATOM 3515 C C . ASP B 1 183 ? 7.082 -0.125 5.734 1 92.69 183 ASP B C 1
ATOM 3517 O O . ASP B 1 183 ? 7.375 -1.318 5.836 1 92.69 183 ASP B O 1
ATOM 3521 N N . PHE B 1 184 ? 7.473 0.587 4.688 1 93.12 184 PHE B N 1
ATOM 3522 C CA . PHE B 1 184 ? 8.289 0.046 3.609 1 93.12 184 PHE B CA 1
ATOM 3523 C C . PHE B 1 184 ? 9.117 1.146 2.949 1 93.12 184 PHE B C 1
ATOM 3525 O O . PHE B 1 184 ? 8.883 2.332 3.189 1 93.12 184 PHE B O 1
ATOM 3532 N N . VAL B 1 185 ? 10.078 0.762 2.223 1 97.25 185 VAL B N 1
ATOM 3533 C CA . VAL B 1 185 ? 10.969 1.63 1.461 1 97.25 185 VAL B CA 1
ATOM 3534 C C . VAL B 1 185 ? 11.133 1.088 0.043 1 97.25 185 VAL B C 1
ATOM 3536 O O . VAL B 1 185 ? 11.328 -0.115 -0.15 1 97.25 185 VAL B O 1
ATOM 3539 N N . ASN B 1 186 ? 11.023 1.874 -0.911 1 94.88 186 ASN B N 1
ATOM 3540 C CA . ASN B 1 186 ? 11.352 1.431 -2.262 1 94.88 186 ASN B CA 1
ATOM 3541 C C . ASN B 1 186 ? 12.109 2.504 -3.037 1 94.88 186 ASN B C 1
ATOM 3543 O O . ASN B 1 186 ? 12.172 3.656 -2.609 1 94.88 186 ASN B O 1
ATOM 3547 N N . VAL B 1 187 ? 12.742 2.121 -4.094 1 96.44 187 VAL B N 1
ATOM 3548 C CA . VAL B 1 187 ? 13.562 3 -4.922 1 96.44 187 VAL B CA 1
ATOM 3549 C C . VAL B 1 187 ? 12.797 3.373 -6.191 1 96.44 187 VAL B C 1
ATOM 3551 O O . VAL B 1 187 ? 12.148 2.521 -6.805 1 96.44 187 VAL B O 1
ATOM 3554 N N . GLN B 1 188 ? 12.836 4.617 -6.469 1 95.88 188 GLN B N 1
ATOM 3555 C CA . GLN B 1 188 ? 12.234 5.129 -7.691 1 95.88 188 GLN B CA 1
ATOM 3556 C C . GLN B 1 188 ? 13.297 5.41 -8.75 1 95.88 188 GLN B C 1
ATOM 3558 O O . GLN B 1 188 ? 14.18 6.246 -8.547 1 95.88 188 GLN B O 1
ATOM 3563 N N . GLU B 1 189 ? 13.156 4.75 -9.898 1 94 189 GLU B N 1
ATOM 3564 C CA . GLU B 1 189 ? 14.141 4.914 -10.969 1 94 189 GLU B CA 1
ATOM 3565 C C . GLU B 1 189 ? 13.766 6.078 -11.883 1 94 189 GLU B C 1
ATOM 3567 O O . GLU B 1 189 ? 14.594 6.539 -12.672 1 94 189 GLU B O 1
ATOM 3572 N N . ASP B 1 190 ? 12.609 6.535 -11.836 1 96.06 190 ASP B N 1
ATOM 3573 C CA . ASP B 1 190 ? 12.109 7.707 -12.555 1 96.06 190 ASP B CA 1
ATOM 3574 C C . ASP B 1 190 ? 11.258 8.586 -11.641 1 96.06 190 ASP B C 1
ATOM 3576 O O . ASP B 1 190 ? 10.023 8.562 -11.719 1 96.06 190 ASP B O 1
ATOM 3580 N N . VAL B 1 191 ? 11.938 9.398 -10.93 1 97 191 VAL B N 1
ATOM 3581 C CA . VAL B 1 191 ? 11.281 10.156 -9.867 1 97 191 VAL B CA 1
ATOM 3582 C C . VAL B 1 191 ? 10.422 11.258 -10.477 1 97 191 VAL B C 1
ATOM 3584 O O . VAL B 1 191 ? 9.391 11.633 -9.914 1 97 191 VAL B O 1
ATOM 3587 N N . ARG B 1 192 ? 10.805 11.766 -11.602 1 96.62 192 ARG B N 1
ATOM 3588 C CA . ARG B 1 192 ? 10.008 12.797 -12.266 1 96.62 192 ARG B CA 1
ATOM 3589 C C . ARG B 1 192 ? 8.617 12.289 -12.594 1 96.62 192 ARG B C 1
ATOM 3591 O O . ARG B 1 192 ? 7.617 12.953 -12.32 1 96.62 192 ARG B O 1
ATOM 3598 N N . SER B 1 193 ? 8.586 11.102 -13.18 1 95.88 193 SER B N 1
ATOM 3599 C CA . SER B 1 193 ? 7.297 10.492 -13.484 1 95.88 193 SER B CA 1
ATOM 3600 C C . SER B 1 193 ? 6.512 10.195 -12.211 1 95.88 193 SER B C 1
ATOM 3602 O O . SER B 1 193 ? 5.285 10.336 -12.188 1 95.88 193 SER B O 1
ATOM 3604 N N . PHE B 1 194 ? 7.156 9.812 -11.25 1 96.62 194 PHE B N 1
ATOM 3605 C CA . PHE B 1 194 ? 6.531 9.508 -9.969 1 96.62 194 PHE B CA 1
ATOM 3606 C C . PHE B 1 194 ? 5.895 10.75 -9.367 1 96.62 194 PHE B C 1
ATOM 3608 O O . PHE B 1 194 ? 4.727 10.727 -8.969 1 96.62 194 PHE B O 1
ATOM 3615 N N . ILE B 1 195 ? 6.633 11.82 -9.352 1 97.38 195 ILE B N 1
ATOM 3616 C CA . ILE B 1 195 ? 6.141 13.086 -8.812 1 97.38 195 ILE B CA 1
ATOM 3617 C C . ILE B 1 195 ? 4.941 13.562 -9.625 1 97.38 195 ILE B C 1
ATOM 3619 O O . ILE B 1 195 ? 3.963 14.062 -9.062 1 97.38 195 ILE B O 1
ATOM 3623 N N . LYS B 1 196 ? 5.023 13.383 -10.922 1 96.25 196 LYS B N 1
ATOM 3624 C CA . LYS B 1 196 ? 3.906 13.742 -11.781 1 96.25 196 LYS B CA 1
ATOM 3625 C C . LYS B 1 196 ? 2.645 12.977 -11.406 1 96.25 196 LYS B C 1
ATOM 3627 O O . LYS B 1 196 ? 1.556 13.547 -11.344 1 96.25 196 LYS B O 1
ATOM 3632 N N . SER B 1 197 ? 2.779 11.68 -11.109 1 94.94 197 SER B N 1
ATOM 3633 C CA . SER B 1 197 ? 1.643 10.852 -10.711 1 94.94 197 SER B CA 1
ATOM 3634 C C . SER B 1 197 ? 1.051 11.328 -9.391 1 94.94 197 SER B C 1
ATOM 3636 O O . SER B 1 197 ? -0.167 11.289 -9.195 1 94.94 197 SER B O 1
ATOM 3638 N N . ILE B 1 198 ? 1.84 11.742 -8.484 1 95.69 198 ILE B N 1
ATOM 3639 C CA . ILE B 1 198 ? 1.37 12.258 -7.203 1 95.69 198 ILE B CA 1
ATOM 3640 C C . ILE B 1 198 ? 0.561 13.531 -7.426 1 95.69 198 ILE B C 1
ATOM 3642 O O . ILE B 1 198 ? -0.552 13.664 -6.914 1 95.69 198 ILE B O 1
ATOM 3646 N N . LYS B 1 199 ? 1.112 14.391 -8.219 1 94.38 199 LYS B N 1
ATOM 3647 C CA . LYS B 1 199 ? 0.502 15.703 -8.43 1 94.38 199 LYS B CA 1
ATOM 3648 C C . LYS B 1 199 ? -0.816 15.578 -9.188 1 94.38 199 LYS B C 1
ATOM 3650 O O . LYS B 1 199 ? -1.794 16.25 -8.859 1 94.38 199 LYS B O 1
ATOM 3655 N N . GLU B 1 200 ? -0.876 14.633 -10.117 1 94.38 200 GLU B N 1
ATOM 3656 C CA . GLU B 1 200 ? -2.029 14.555 -11.008 1 94.38 200 GLU B CA 1
ATOM 3657 C C . GLU B 1 200 ? -3.08 13.586 -10.469 1 94.38 200 GLU B C 1
ATOM 3659 O O . GLU B 1 200 ? -4.277 13.781 -10.68 1 94.38 200 GLU B O 1
ATOM 3664 N N . GLU B 1 201 ? -2.621 12.57 -9.742 1 92.81 201 GLU B N 1
ATOM 3665 C CA . GLU B 1 201 ? -3.559 11.5 -9.406 1 92.81 201 GLU B CA 1
ATOM 3666 C C . GLU B 1 201 ? -3.551 11.203 -7.91 1 92.81 201 GLU B C 1
ATOM 3668 O O . GLU B 1 201 ? -4.352 10.406 -7.426 1 92.81 201 GLU B O 1
ATOM 3673 N N . ASN B 1 202 ? -2.682 11.812 -7.156 1 93.12 202 ASN B N 1
ATOM 3674 C CA . ASN B 1 202 ? -2.494 11.508 -5.742 1 93.12 202 ASN B CA 1
ATOM 3675 C C . ASN B 1 202 ? -2.213 10.031 -5.52 1 93.12 202 ASN B C 1
ATOM 3677 O O . ASN B 1 202 ? -2.73 9.43 -4.574 1 93.12 202 ASN B O 1
ATOM 3681 N N . GLU B 1 203 ? -1.481 9.461 -6.453 1 90.62 203 GLU B N 1
ATOM 3682 C CA . GLU B 1 203 ? -1.13 8.047 -6.395 1 90.62 203 GLU B CA 1
ATOM 3683 C C . GLU B 1 203 ? 0.319 7.855 -5.961 1 90.62 203 GLU B C 1
ATOM 3685 O O . GLU B 1 203 ? 1.233 8.43 -6.555 1 90.62 203 GLU B O 1
ATOM 3690 N N . PHE B 1 204 ? 0.513 7.055 -4.945 1 93.81 204 PHE B N 1
ATOM 3691 C CA . PHE B 1 204 ? 1.843 6.875 -4.375 1 93.81 204 PHE B CA 1
ATOM 3692 C C . PHE B 1 204 ? 2.355 5.461 -4.637 1 93.81 204 PHE B C 1
ATOM 3694 O O . PHE B 1 204 ? 3.527 5.168 -4.398 1 93.81 204 PHE B O 1
ATOM 3701 N N . ILE B 1 205 ? 1.474 4.613 -5.078 1 86.75 205 ILE B N 1
ATOM 3702 C CA . ILE B 1 205 ? 1.833 3.209 -5.238 1 86.75 205 ILE B CA 1
ATOM 3703 C C . ILE B 1 205 ? 1.574 2.768 -6.676 1 86.75 205 ILE B C 1
ATOM 3705 O O . ILE B 1 205 ? 0.515 3.057 -7.238 1 86.75 205 ILE B O 1
ATOM 3709 N N . ASP B 1 206 ? 2.6 2.162 -7.203 1 86.12 206 ASP B N 1
ATOM 3710 C CA . ASP B 1 206 ? 2.43 1.449 -8.461 1 86.12 206 ASP B CA 1
ATOM 3711 C C . ASP B 1 206 ? 1.942 0.022 -8.227 1 86.12 206 ASP B C 1
ATOM 3713 O O . ASP B 1 206 ? 2.664 -0.8 -7.656 1 86.12 206 ASP B O 1
ATOM 3717 N N . LYS B 1 207 ? 0.855 -0.368 -8.727 1 85.56 207 LYS B N 1
ATOM 3718 C CA . LYS B 1 207 ? 0.155 -1.615 -8.43 1 85.56 207 LYS B CA 1
ATOM 3719 C C . LYS B 1 207 ? 0.912 -2.816 -8.992 1 85.56 207 LYS B C 1
ATOM 3721 O O . LYS B 1 207 ? 0.669 -3.955 -8.586 1 85.56 207 LYS B O 1
ATOM 3726 N N . PHE B 1 208 ? 1.8 -2.609 -9.867 1 87.56 208 PHE B N 1
ATOM 3727 C CA . PHE B 1 208 ? 2.521 -3.709 -10.5 1 87.56 208 PHE B CA 1
ATOM 3728 C C . PHE B 1 208 ? 3.865 -3.938 -9.812 1 87.56 208 PHE B C 1
ATOM 3730 O O . PHE B 1 208 ? 4.387 -5.055 -9.82 1 87.56 208 PHE B O 1
ATOM 3737 N N . LYS B 1 209 ? 4.332 -2.92 -9.242 1 90.19 209 LYS B N 1
ATOM 3738 C CA . LYS B 1 209 ? 5.715 -2.955 -8.766 1 90.19 209 LYS B CA 1
ATOM 3739 C C . LYS B 1 209 ? 5.805 -3.605 -7.391 1 90.19 209 LYS B C 1
ATOM 3741 O O . LYS B 1 209 ? 4.883 -3.492 -6.582 1 90.19 209 LYS B O 1
ATOM 3746 N N . TYR B 1 210 ? 6.898 -4.254 -7.23 1 93 210 TYR B N 1
ATOM 3747 C CA . TYR B 1 210 ? 7.281 -4.691 -5.895 1 93 210 TYR B CA 1
ATOM 3748 C C . TYR B 1 210 ? 7.57 -3.498 -4.992 1 93 210 TYR B C 1
ATOM 3750 O O . TYR B 1 210 ? 8.359 -2.617 -5.348 1 93 210 TYR B O 1
ATOM 3758 N N . GLN B 1 211 ? 6.93 -3.443 -3.848 1 89.5 211 GLN B N 1
ATOM 3759 C CA . GLN B 1 211 ? 6.98 -2.26 -2.994 1 89.5 211 GLN B CA 1
ATOM 3760 C C . GLN B 1 211 ? 8.188 -2.307 -2.061 1 89.5 211 GLN B C 1
ATOM 3762 O O . GLN B 1 211 ? 8.469 -1.338 -1.351 1 89.5 211 GLN B O 1
ATOM 3767 N N . GLY B 1 212 ? 8.93 -3.334 -2.135 1 91.12 212 GLY B N 1
ATOM 3768 C CA . GLY B 1 212 ? 10.031 -3.531 -1.202 1 91.12 212 GLY B CA 1
ATOM 3769 C C . GLY B 1 212 ? 9.703 -4.508 -0.088 1 91.12 212 GLY B C 1
ATOM 3770 O O . GLY B 1 212 ? 8.547 -4.906 0.073 1 91.12 212 GLY B O 1
ATOM 3771 N N . PRO B 1 213 ? 10.695 -4.863 0.59 1 92.69 213 PRO B N 1
ATOM 3772 C CA . PRO B 1 213 ? 10.484 -5.781 1.712 1 92.69 213 PRO B CA 1
ATOM 3773 C C . PRO B 1 213 ? 9.703 -5.145 2.855 1 92.69 213 PRO B C 1
ATOM 3775 O O . PRO B 1 213 ? 9.672 -3.918 2.986 1 92.69 213 PRO B O 1
ATOM 3778 N N . LYS B 1 214 ? 9.039 -6.051 3.611 1 88.94 214 LYS B N 1
ATOM 3779 C CA . LYS B 1 214 ? 8.461 -5.551 4.855 1 88.94 214 LYS B CA 1
ATOM 3780 C C . LYS B 1 214 ? 9.547 -5.039 5.797 1 88.94 214 LYS B C 1
ATOM 3782 O O . LYS B 1 214 ? 10.43 -5.797 6.207 1 88.94 214 LYS B O 1
ATOM 3787 N N . PHE B 1 215 ? 9.383 -3.836 6.191 1 94.75 215 PHE B N 1
ATOM 3788 C CA . PHE B 1 215 ? 10.453 -3.178 6.934 1 94.75 215 PHE B CA 1
ATOM 3789 C C . PHE B 1 215 ? 10.688 -3.865 8.273 1 94.75 215 PHE B C 1
ATOM 3791 O O . PHE B 1 215 ? 11.828 -4.027 8.703 1 94.75 215 PHE B O 1
ATOM 3798 N N . ALA B 1 216 ? 9.602 -4.281 8.914 1 89.25 216 ALA B N 1
ATOM 3799 C CA . ALA B 1 216 ? 9.664 -4.887 10.242 1 89.25 216 ALA B CA 1
ATOM 3800 C C . ALA B 1 216 ? 10.43 -6.203 10.211 1 89.25 216 ALA B C 1
ATOM 3802 O O . ALA B 1 216 ? 10.859 -6.703 11.25 1 89.25 216 ALA B O 1
ATOM 3803 N N . GLU B 1 217 ? 10.625 -6.754 8.992 1 88.81 217 GLU B N 1
ATOM 3804 C CA . GLU B 1 217 ? 11.289 -8.047 8.867 1 88.81 217 GLU B CA 1
ATOM 3805 C C . GLU B 1 217 ? 12.758 -7.883 8.484 1 88.81 217 GLU B C 1
ATOM 3807 O O . GLU B 1 217 ? 13.508 -8.859 8.438 1 88.81 217 GLU B O 1
ATOM 3812 N N . LEU B 1 218 ? 13.117 -6.695 8.227 1 96 218 LEU B N 1
ATOM 3813 C CA . LEU B 1 218 ? 14.516 -6.434 7.914 1 96 218 LEU B CA 1
ATOM 3814 C C . LEU B 1 218 ? 15.398 -6.668 9.141 1 96 218 LEU B C 1
ATOM 3816 O O . LEU B 1 218 ? 14.914 -6.641 10.273 1 96 218 LEU B O 1
ATOM 3820 N N . ASP B 1 219 ? 16.672 -6.918 8.852 1 96.31 219 ASP B N 1
ATOM 3821 C CA . ASP B 1 219 ? 17.656 -6.984 9.922 1 96.31 219 ASP B CA 1
ATOM 3822 C C . ASP B 1 219 ? 17.625 -5.727 10.789 1 96.31 219 ASP B C 1
ATOM 3824 O O . ASP B 1 219 ? 17.469 -4.617 10.273 1 96.31 219 ASP B O 1
ATOM 3828 N N . GLU B 1 220 ? 17.812 -5.906 12.078 1 96.81 220 GLU B N 1
ATOM 3829 C CA . GLU B 1 220 ? 17.734 -4.805 13.031 1 96.81 220 GLU B CA 1
ATOM 3830 C C . GLU B 1 220 ? 18.719 -3.688 12.672 1 96.81 220 GLU B C 1
ATOM 3832 O O . GLU B 1 220 ? 18.391 -2.506 12.836 1 96.81 220 GLU B O 1
ATOM 3837 N N . SER B 1 221 ? 19.859 -4.023 12.211 1 97.38 221 SER B N 1
ATOM 3838 C CA . SER B 1 221 ? 20.859 -3.014 11.859 1 97.38 221 SER B CA 1
ATOM 3839 C C . SER B 1 221 ? 20.375 -2.139 10.711 1 97.38 221 SER B C 1
ATOM 3841 O O . SER B 1 221 ? 20.594 -0.925 10.711 1 97.38 221 SER B O 1
ATOM 3843 N N . LEU B 1 222 ? 19.734 -2.734 9.719 1 97.81 222 LEU B N 1
ATOM 3844 C CA . LEU B 1 222 ? 19.156 -1.984 8.609 1 97.81 222 LEU B CA 1
ATOM 3845 C C . LEU B 1 222 ? 18.031 -1.067 9.094 1 97.81 222 LEU B C 1
ATOM 3847 O O . LEU B 1 222 ? 17.984 0.106 8.719 1 97.81 222 LEU B O 1
ATOM 3851 N N . GLN B 1 223 ? 17.172 -1.614 9.945 1 97.56 223 GLN B N 1
ATOM 3852 C CA . GLN B 1 223 ? 16.062 -0.816 10.484 1 97.56 223 GLN B CA 1
ATOM 3853 C C . GLN B 1 223 ? 16.594 0.419 11.211 1 97.56 223 GLN B C 1
ATOM 3855 O O . GLN B 1 223 ? 16.172 1.542 10.906 1 97.56 223 GLN B O 1
ATOM 3860 N N . THR B 1 224 ? 17.516 0.178 12.055 1 97.75 224 THR B N 1
ATOM 3861 C CA . THR B 1 224 ? 18.078 1.248 12.875 1 97.75 224 THR B CA 1
ATOM 3862 C C . THR B 1 224 ? 18.75 2.303 12.008 1 97.75 224 THR B C 1
ATOM 3864 O O . THR B 1 224 ? 18.562 3.502 12.211 1 97.75 224 THR B O 1
ATOM 3867 N N . GLU B 1 225 ? 19.5 1.866 11.023 1 97.81 225 GLU B N 1
ATOM 3868 C CA . GLU B 1 225 ? 20.234 2.822 10.211 1 97.81 225 GLU B CA 1
ATOM 3869 C C . GLU B 1 225 ? 19.312 3.629 9.312 1 97.81 225 GLU B C 1
ATOM 3871 O O . GLU B 1 225 ? 19.578 4.801 9.031 1 97.81 225 GLU B O 1
ATOM 3876 N N . PHE B 1 226 ? 18.234 3.012 8.836 1 98.25 226 PHE B N 1
ATOM 3877 C CA . PHE B 1 226 ? 17.234 3.766 8.094 1 98.25 226 PHE B CA 1
ATOM 3878 C C . PHE B 1 226 ? 16.594 4.832 8.977 1 98.25 226 PHE B C 1
ATOM 3880 O O . PHE B 1 226 ? 16.359 5.957 8.523 1 98.25 226 PHE B O 1
ATOM 3887 N N . GLU B 1 227 ? 16.312 4.461 10.172 1 97.38 227 GLU B N 1
ATOM 3888 C CA . GLU B 1 227 ? 15.742 5.422 11.109 1 97.38 227 GLU B CA 1
ATOM 3889 C C . GLU B 1 227 ? 16.703 6.574 11.383 1 97.38 227 GLU B C 1
ATOM 3891 O O . GLU B 1 227 ? 16.297 7.738 11.391 1 97.38 227 GLU B O 1
ATOM 3896 N N . ASN B 1 228 ? 17.969 6.242 11.562 1 97.88 228 ASN B N 1
ATOM 3897 C CA . ASN B 1 228 ? 19 7.27 11.75 1 97.88 228 ASN B CA 1
ATOM 3898 C C . ASN B 1 228 ? 19.094 8.195 10.547 1 97.88 228 ASN B C 1
ATOM 3900 O O . ASN B 1 228 ? 19.219 9.414 10.695 1 97.88 228 ASN B O 1
ATOM 3904 N N . TYR B 1 229 ? 19.062 7.629 9.414 1 97.94 229 TYR B N 1
ATOM 3905 C CA . TYR B 1 229 ? 19.094 8.398 8.172 1 97.94 229 TYR B CA 1
ATOM 3906 C C . TYR B 1 229 ? 17.953 9.406 8.117 1 97.94 229 TYR B C 1
ATOM 3908 O O . TYR B 1 229 ? 18.172 10.586 7.828 1 97.94 229 TYR B O 1
ATOM 3916 N N . LEU B 1 230 ? 16.766 8.961 8.469 1 98 230 LEU B N 1
ATOM 3917 C CA . LEU B 1 230 ? 15.594 9.828 8.422 1 98 230 LEU B CA 1
ATOM 3918 C C . LEU B 1 230 ? 15.695 10.945 9.453 1 98 230 LEU B C 1
ATOM 3920 O O . LEU B 1 230 ? 15.391 12.102 9.156 1 98 230 LEU B O 1
ATOM 3924 N N . VAL B 1 231 ? 16.156 10.609 10.609 1 97.12 231 VAL B N 1
ATOM 3925 C CA . VAL B 1 231 ? 16.312 11.617 11.664 1 97.12 231 VAL B CA 1
ATOM 3926 C C . VAL B 1 231 ? 17.328 12.664 11.219 1 97.12 231 VAL B C 1
ATOM 3928 O O . VAL B 1 231 ? 17.109 13.867 11.406 1 97.12 231 VAL B O 1
ATOM 3931 N N . ALA B 1 232 ? 18.359 12.219 10.594 1 97.12 232 ALA B N 1
ATOM 3932 C CA . ALA B 1 232 ? 19.391 13.133 10.117 1 97.12 232 ALA B CA 1
ATOM 3933 C C . ALA B 1 232 ? 18.844 14.086 9.055 1 97.12 232 ALA B C 1
ATOM 3935 O O . ALA B 1 232 ? 19.344 15.195 8.891 1 97.12 232 ALA B O 1
ATOM 3936 N N . LYS B 1 233 ? 17.812 13.641 8.375 1 97.12 233 LYS B N 1
ATOM 3937 C CA . LYS B 1 233 ? 17.234 14.453 7.312 1 97.12 233 LYS B CA 1
ATOM 3938 C C . LYS B 1 233 ? 16.062 15.289 7.832 1 97.12 233 LYS B C 1
ATOM 3940 O O . LYS B 1 233 ? 15.398 15.977 7.059 1 97.12 233 LYS B O 1
ATOM 3945 N N . GLY B 1 234 ? 15.805 15.219 9.094 1 96.5 234 GLY B N 1
ATOM 3946 C CA . GLY B 1 234 ? 14.781 16.047 9.719 1 96.5 234 GLY B CA 1
ATOM 3947 C C . GLY B 1 234 ? 13.43 15.367 9.805 1 96.5 234 GLY B C 1
ATOM 3948 O O . GLY B 1 234 ? 12.422 16 10.094 1 96.5 234 GLY B O 1
ATOM 3949 N N . ILE B 1 235 ? 13.383 14.102 9.422 1 97.38 235 ILE B N 1
ATOM 3950 C CA . ILE B 1 235 ? 12.172 13.305 9.609 1 97.38 235 ILE B CA 1
ATOM 3951 C C . ILE B 1 235 ? 12.188 12.672 11 1 97.38 235 ILE B C 1
ATOM 3953 O O . ILE B 1 235 ? 12.555 11.5 11.156 1 97.38 235 ILE B O 1
ATOM 3957 N N . ASP B 1 236 ? 11.828 13.438 12 1 95.62 236 ASP B N 1
ATOM 3958 C CA . ASP B 1 236 ? 11.945 13.07 13.406 1 95.62 236 ASP B CA 1
ATOM 3959 C C . ASP B 1 236 ? 10.68 13.422 14.18 1 95.62 236 ASP B C 1
ATOM 3961 O O . ASP B 1 236 ? 9.648 13.734 13.578 1 95.62 236 ASP B O 1
ATOM 3965 N N . ASN B 1 237 ? 10.789 13.383 15.469 1 94 237 ASN B N 1
ATOM 3966 C CA . ASN B 1 237 ? 9.617 13.602 16.312 1 94 237 ASN B CA 1
ATOM 3967 C C . ASN B 1 237 ? 9.109 15.031 16.203 1 94 237 ASN B C 1
ATOM 3969 O O . ASN B 1 237 ? 7.906 15.281 16.328 1 94 237 ASN B O 1
ATOM 3973 N N . GLU B 1 238 ? 10.008 15.953 16.016 1 95.06 238 GLU B N 1
ATOM 3974 C CA . GLU B 1 238 ? 9.586 17.344 15.867 1 95.06 238 GLU B CA 1
ATOM 3975 C C . GLU B 1 238 ? 8.703 17.516 14.633 1 95.06 238 GLU B C 1
ATOM 3977 O O . GLU B 1 238 ? 7.688 18.203 14.688 1 95.06 238 GLU B O 1
ATOM 3982 N N . LEU B 1 239 ? 9.148 16.922 13.578 1 96.75 239 LEU B N 1
ATOM 3983 C CA . LEU B 1 239 ? 8.32 16.953 12.375 1 96.75 239 LEU B CA 1
ATOM 3984 C C . LEU B 1 239 ? 6.973 16.297 12.617 1 96.75 239 LEU B C 1
ATOM 3986 O O . LEU B 1 239 ? 5.938 16.797 12.172 1 96.75 239 LEU B O 1
ATOM 3990 N N . ALA B 1 240 ? 7.012 15.125 13.258 1 94.38 240 ALA B N 1
ATOM 3991 C CA . ALA B 1 240 ? 5.766 14.438 13.594 1 94.38 240 ALA B CA 1
ATOM 3992 C C . ALA B 1 240 ? 4.82 15.367 14.352 1 94.38 240 ALA B C 1
ATOM 3994 O O . ALA B 1 240 ? 3.635 15.461 14.023 1 94.38 240 ALA B O 1
ATOM 3995 N N . ASP B 1 241 ? 5.352 16.078 15.281 1 93.38 241 ASP B N 1
ATOM 3996 C CA . ASP B 1 241 ? 4.566 17.031 16.062 1 93.38 241 ASP B CA 1
ATOM 3997 C C . ASP B 1 241 ? 4.008 18.141 15.164 1 93.38 241 ASP B C 1
ATOM 3999 O O . ASP B 1 241 ? 2.852 18.547 15.32 1 93.38 241 ASP B O 1
ATOM 4003 N N . PHE B 1 242 ? 4.828 18.562 14.406 1 96 242 PHE B N 1
ATOM 4004 C CA . PHE B 1 242 ? 4.406 19.625 13.5 1 96 242 PHE B CA 1
ATOM 4005 C C . PHE B 1 242 ? 3.242 19.172 12.633 1 96 242 PHE B C 1
ATOM 4007 O O . PHE B 1 242 ? 2.262 19.891 12.461 1 96 242 PHE B O 1
ATOM 4014 N N . ILE B 1 243 ? 3.391 17.969 12.039 1 95.88 243 ILE B N 1
ATOM 4015 C CA . ILE B 1 243 ? 2.371 17.438 11.141 1 95.88 243 ILE B CA 1
ATOM 4016 C C . ILE B 1 243 ? 1.028 17.375 11.859 1 95.88 243 ILE B C 1
ATOM 4018 O O . ILE B 1 243 ? -0.001 17.766 11.312 1 95.88 243 ILE B O 1
ATOM 4022 N N . VAL B 1 244 ? 1.029 16.922 13.031 1 92.56 244 VAL B N 1
ATOM 4023 C CA . VAL B 1 244 ? -0.196 16.812 13.812 1 92.56 244 VAL B CA 1
ATOM 4024 C C . VAL B 1 244 ? -0.787 18.203 14.062 1 92.56 244 VAL B C 1
ATOM 4026 O O . VAL B 1 244 ? -1.961 18.438 13.773 1 92.56 244 VAL B O 1
ATOM 4029 N N . ALA B 1 245 ? 0.023 19.125 14.539 1 94 245 ALA B N 1
ATOM 4030 C CA . ALA B 1 245 ? -0.429 20.484 14.859 1 94 245 ALA B CA 1
ATOM 4031 C C . ALA B 1 245 ? -0.932 21.203 13.609 1 94 245 ALA B C 1
ATOM 4033 O O . ALA B 1 245 ? -1.975 21.859 13.641 1 94 245 ALA B O 1
ATOM 4034 N N . PHE B 1 246 ? -0.185 21.062 12.578 1 96.44 246 PHE B N 1
ATOM 4035 C CA . PHE B 1 246 ? -0.563 21.734 11.336 1 96.44 246 PHE B CA 1
ATOM 4036 C C . PHE B 1 246 ? -1.868 21.172 10.789 1 96.44 246 PHE B C 1
ATOM 4038 O O . PHE B 1 246 ? -2.693 21.906 10.25 1 96.44 246 PHE B O 1
ATOM 4045 N N . SER B 1 247 ? -1.98 19.859 10.898 1 95.12 247 SER B N 1
ATOM 4046 C CA . SER B 1 247 ? -3.211 19.234 10.422 1 95.12 247 SER B CA 1
ATOM 4047 C C . SER B 1 247 ? -4.426 19.766 11.172 1 95.12 247 SER B C 1
ATOM 4049 O O . SER B 1 247 ? -5.469 20.031 10.57 1 95.12 247 SER B O 1
ATOM 4051 N N . ASP B 1 248 ? -4.293 19.938 12.453 1 93.75 248 ASP B N 1
ATOM 4052 C CA . ASP B 1 248 ? -5.375 20.516 13.242 1 93.75 248 ASP B CA 1
ATOM 4053 C C . ASP B 1 248 ? -5.664 21.953 12.82 1 93.75 248 ASP B C 1
ATOM 4055 O O . ASP B 1 248 ? -6.828 22.344 12.68 1 93.75 248 ASP B O 1
ATOM 4059 N N . TYR B 1 249 ? -4.668 22.641 12.68 1 96.44 249 TYR B N 1
ATOM 4060 C CA . TYR B 1 249 ? -4.77 24.031 12.266 1 96.44 249 TYR B CA 1
ATOM 4061 C C . TYR B 1 249 ? -5.488 24.156 10.93 1 96.44 249 TYR B C 1
ATOM 4063 O O . TYR B 1 249 ? -6.445 24.922 10.797 1 96.44 249 TYR B O 1
ATOM 4071 N N . LYS B 1 250 ? -5.051 23.406 9.945 1 97.44 250 LYS B N 1
ATOM 4072 C CA . LYS B 1 250 ? -5.652 23.469 8.617 1 97.44 250 LYS B CA 1
ATOM 4073 C C . LYS B 1 250 ? -7.086 22.953 8.641 1 97.44 250 LYS B C 1
ATOM 4075 O O . LYS B 1 250 ? -7.957 23.5 7.953 1 97.44 250 LYS B O 1
ATOM 4080 N N . GLU B 1 251 ? -7.297 21.875 9.367 1 96.38 251 GLU B N 1
ATOM 4081 C CA . GLU B 1 251 ? -8.648 21.328 9.469 1 96.38 251 GLU B CA 1
ATOM 4082 C C . GLU B 1 251 ? -9.633 22.375 9.977 1 96.38 251 GLU B C 1
ATOM 4084 O O . GLU B 1 251 ? -10.75 22.484 9.453 1 96.38 251 GLU B O 1
ATOM 4089 N N . GLU B 1 252 ? -9.242 23.125 10.977 1 96.25 252 GLU B N 1
ATOM 4090 C CA . GLU B 1 252 ? -10.102 24.188 11.492 1 96.25 252 GLU B CA 1
ATOM 4091 C C . GLU B 1 252 ? -10.406 25.219 10.414 1 96.25 252 GLU B C 1
ATOM 4093 O O . GLU B 1 252 ? -11.555 25.656 10.281 1 96.25 252 GLU B O 1
ATOM 4098 N N . GLY B 1 253 ? -9.406 25.578 9.711 1 96.94 253 GLY B N 1
ATOM 4099 C CA . GLY B 1 253 ? -9.633 26.484 8.602 1 96.94 253 GLY B CA 1
ATOM 4100 C C . GLY B 1 253 ? -10.609 25.953 7.57 1 96.94 253 GLY B C 1
ATOM 4101 O O . GLY B 1 253 ? -11.508 26.656 7.125 1 96.94 253 GLY B O 1
ATOM 4102 N N . GLU B 1 254 ? -10.445 24.703 7.234 1 97.5 254 GLU B N 1
ATOM 4103 C CA . GLU B 1 254 ? -11.328 24.047 6.273 1 97.5 254 GLU B CA 1
ATOM 4104 C C . GLU B 1 254 ? -12.75 23.953 6.812 1 97.5 254 GLU B C 1
ATOM 4106 O O . GLU B 1 254 ? -13.719 24.078 6.059 1 97.5 254 GLU B O 1
ATOM 4111 N N . TYR B 1 255 ? -12.859 23.719 8.109 1 97.38 255 TYR B N 1
ATOM 4112 C CA . TYR B 1 255 ? -14.156 23.641 8.773 1 97.38 255 TYR B CA 1
ATOM 4113 C C . TYR B 1 255 ? -14.914 24.969 8.625 1 97.38 255 TYR B C 1
ATOM 4115 O O . TYR B 1 255 ? -16.094 24.984 8.266 1 97.38 255 TYR B O 1
ATOM 4123 N N . ARG B 1 256 ? -14.281 26.047 8.812 1 97.56 256 ARG B N 1
ATOM 4124 C CA . ARG B 1 256 ? -14.883 27.359 8.688 1 97.56 256 ARG B CA 1
ATOM 4125 C C . ARG B 1 256 ? -15.32 27.625 7.246 1 97.56 256 ARG B C 1
ATOM 4127 O O . ARG B 1 256 ? -16.422 28.141 7.012 1 97.56 256 ARG B O 1
ATOM 4134 N N . THR B 1 257 ? -14.445 27.281 6.328 1 97.31 257 THR B N 1
ATOM 4135 C CA . THR B 1 257 ? -14.773 27.422 4.914 1 97.31 257 THR B CA 1
ATOM 4136 C C . THR B 1 257 ? -16 26.578 4.562 1 97.31 257 THR B C 1
ATOM 4138 O O . THR B 1 257 ? -16.859 27.016 3.801 1 97.31 257 THR B O 1
ATOM 4141 N N . TRP B 1 258 ? -16.047 25.406 5.137 1 98 258 TRP B N 1
ATOM 4142 C CA . TRP B 1 258 ? -17.141 24.484 4.918 1 98 258 TRP B CA 1
ATOM 4143 C C . TRP B 1 258 ? -18.453 25.078 5.434 1 98 258 TRP B C 1
ATOM 4145 O O . TRP B 1 258 ? -19.469 25.047 4.738 1 98 258 TRP B O 1
ATOM 4155 N N . LEU B 1 259 ? -18.484 25.672 6.613 1 98.19 259 LEU B N 1
ATOM 4156 C CA . LEU B 1 259 ? -19.672 26.312 7.176 1 98.19 259 LEU B CA 1
ATOM 4157 C C . LEU B 1 259 ? -20.203 27.391 6.242 1 98.19 259 LEU B C 1
ATOM 4159 O O . LEU B 1 259 ? -21.406 27.453 5.977 1 98.19 259 LEU B O 1
ATOM 4163 N N . ASN B 1 260 ? -19.297 28.172 5.773 1 97.19 260 ASN B N 1
ATOM 4164 C CA . ASN B 1 260 ? -19.672 29.25 4.863 1 97.19 260 ASN B CA 1
ATOM 4165 C C . ASN B 1 260 ? -20.25 28.703 3.561 1 97.19 260 ASN B C 1
ATOM 4167 O O . ASN B 1 260 ? -21.219 29.25 3.033 1 97.19 260 ASN B O 1
ATOM 4171 N N . ALA B 1 261 ? -19.703 27.688 3.025 1 97.56 261 ALA B N 1
ATOM 4172 C CA . ALA B 1 261 ? -20.172 27.094 1.779 1 97.56 261 ALA B CA 1
ATOM 4173 C C . ALA B 1 261 ? -21.562 26.484 1.948 1 97.56 261 ALA B C 1
ATOM 4175 O O . ALA B 1 261 ? -22.422 26.641 1.074 1 97.56 261 ALA B O 1
ATOM 4176 N N . VAL B 1 262 ? -21.734 25.828 3.072 1 98.31 262 VAL B N 1
ATOM 4177 C CA . VAL B 1 262 ? -23.047 25.25 3.363 1 98.31 262 VAL B CA 1
ATOM 4178 C C . VAL B 1 262 ? -24.094 26.344 3.473 1 98.31 262 VAL B C 1
ATOM 4180 O O . VAL B 1 262 ? -25.188 26.234 2.908 1 98.31 262 VAL B O 1
ATOM 4183 N N . SER B 1 263 ? -23.797 27.406 4.184 1 98 263 SER B N 1
ATOM 4184 C CA . SER B 1 263 ? -24.719 28.531 4.336 1 98 263 SER B CA 1
ATOM 4185 C C . SER B 1 263 ? -25.078 29.125 2.98 1 98 263 SER B C 1
ATOM 4187 O O . SER B 1 263 ? -26.25 29.438 2.729 1 98 263 SER B O 1
ATOM 4189 N N . LYS B 1 264 ? -24.141 29.203 2.168 1 97.75 264 LYS B N 1
ATOM 4190 C CA . LYS B 1 264 ? -24.359 29.766 0.834 1 97.75 264 LYS B CA 1
ATOM 4191 C C . LYS B 1 264 ? -25.297 28.875 0.018 1 97.75 264 LYS B C 1
ATOM 4193 O O . LYS B 1 264 ? -26.156 29.359 -0.71 1 97.75 264 LYS B O 1
ATOM 4198 N N . PHE B 1 265 ? -25.109 27.578 0.152 1 98.19 265 PHE B N 1
ATOM 4199 C CA . PHE B 1 265 ? -25.953 26.625 -0.55 1 98.19 265 PHE B CA 1
ATOM 4200 C C . PHE B 1 265 ? -27.391 26.734 -0.086 1 98.19 265 PHE B C 1
ATOM 4202 O O . PHE B 1 265 ? -28.328 26.625 -0.894 1 98.19 265 PHE B O 1
ATOM 4209 N N . LEU B 1 266 ? -27.594 26.938 1.185 1 97.25 266 LEU B N 1
ATOM 4210 C CA . LEU B 1 266 ? -28.906 26.922 1.803 1 97.25 266 LEU B CA 1
ATOM 4211 C C . LEU B 1 266 ? -29.625 28.25 1.573 1 97.25 266 LEU B C 1
ATOM 4213 O O . LEU B 1 266 ? -30.844 28.344 1.756 1 97.25 266 LEU B O 1
ATOM 4217 N N . ASN B 1 267 ? -28.875 29.203 1.251 1 87.5 267 ASN B N 1
ATOM 4218 C CA . ASN B 1 267 ? -29.469 30.516 1.047 1 87.5 267 ASN B CA 1
ATOM 4219 C C . ASN B 1 267 ? -30.156 30.609 -0.31 1 87.5 267 ASN B C 1
ATOM 4221 O O . ASN B 1 267 ? -31.094 31.391 -0.478 1 87.5 267 ASN B O 1
#

Secondary structure (DSSP, 8-state):
---------------------------------------------------TT--HHHHHHHHHHHHHHHHHHS-----HHHHHHHHHH--EEEE-TTB-EEEEEEE-TTT--EEEEEEEHHHHHTS--STTGGGGSS-HHHHHHHHHHTEEEEEEEEEETTTTEEEEEEEEEETTTTEEEEEEEEEES-HHHHHHHHHHH-----TTS-----GGGS-HHHHHHHHHHHHHTT-SHHHHHHHHHHHHHHHHHHHHHHHHHHHHHH-/---------------------------------------------------TT--HHHHHHHHHHHHHHHHHHS-----HHHHHHHHHH--EEEE-TT-SEEEEEEE-TTT--EEEEEEEHHHHHTS--STTSGGGSS-HHHHHHHHHTTEEEEEEEEEETTTTEEEEEEEEEETTTTEEEEEEEEEES-HHHHHHHHHHH-----TTB-----GGGS-HHHHHHHHHHHHHTT-SHHHHHHHHHHHHHHHHHHHHHHHHHHHHHH-